Protein AF-A0A3D8VSB9-F1 (afdb_monomer_lite)

pLDDT: mean 89.09, std 10.59, range [43.41, 98.44]

Organism: NCBI:txid156205

InterPro domains:
  IPR011990 Tetratricopeptide-like helical domain superfamily [SSF48452] (19-334)

Structure (mmCIF, N/CA/C/O backbone):
data_AF-A0A3D8VSB9-F1
#
_entry.id   AF-A0A3D8VSB9-F1
#
loop_
_atom_site.group_PDB
_atom_site.id
_atom_site.type_symbol
_atom_site.label_atom_id
_atom_site.label_alt_id
_atom_site.label_comp_id
_atom_site.label_asym_id
_atom_site.label_entity_id
_atom_site.label_seq_id
_atom_site.pdbx_PDB_ins_code
_atom_site.Cartn_x
_atom_site.Cartn_y
_atom_site.Cartn_z
_atom_site.occupancy
_atom_site.B_iso_or_equiv
_atom_site.auth_seq_id
_atom_site.auth_comp_id
_atom_site.auth_asym_id
_atom_site.auth_atom_id
_atom_site.pdbx_PDB_model_num
ATOM 1 N N . MET A 1 1 ? -19.815 3.992 -17.097 1.00 68.62 1 MET A N 1
ATOM 2 C CA . MET A 1 1 ? -20.227 5.356 -17.490 1.00 68.62 1 MET A CA 1
ATOM 3 C C . MET A 1 1 ? -20.608 5.379 -18.958 1.00 68.62 1 MET A C 1
ATOM 5 O O . MET A 1 1 ? -20.092 4.563 -19.710 1.00 68.62 1 MET A O 1
ATOM 9 N N . ASN A 1 2 ? -21.504 6.280 -19.360 1.00 83.31 2 ASN A N 1
ATOM 10 C CA . ASN A 1 2 ? -21.798 6.534 -20.774 1.00 83.31 2 ASN A CA 1
ATOM 11 C C . ASN A 1 2 ? -20.823 7.572 -21.374 1.00 83.31 2 ASN A C 1
ATOM 13 O O . ASN A 1 2 ? -20.052 8.208 -20.654 1.00 83.31 2 ASN A O 1
ATOM 17 N N . GLU A 1 3 ? -20.853 7.747 -22.695 1.00 86.19 3 GLU A N 1
ATOM 18 C CA . GLU A 1 3 ? -19.942 8.640 -23.431 1.00 86.19 3 GLU A CA 1
ATOM 19 C C . GLU A 1 3 ? -20.003 10.100 -22.939 1.00 86.19 3 GLU A C 1
ATOM 21 O O . GLU A 1 3 ? -18.973 10.759 -22.777 1.00 86.19 3 GLU A O 1
ATOM 26 N N . ALA A 1 4 ? -21.199 10.591 -22.600 1.00 84.31 4 ALA A N 1
ATOM 27 C CA . ALA A 1 4 ? -21.385 11.946 -22.084 1.00 84.31 4 ALA A CA 1
ATOM 28 C C . ALA A 1 4 ? -20.775 12.121 -20.681 1.00 84.31 4 ALA A C 1
ATOM 30 O O . ALA A 1 4 ? -20.171 13.155 -20.397 1.00 84.31 4 ALA A O 1
ATOM 31 N N . GLN A 1 5 ? -20.869 11.100 -19.824 1.00 89.88 5 GLN A N 1
ATOM 32 C CA . GLN A 1 5 ? -20.237 11.078 -18.503 1.00 89.88 5 GLN A CA 1
ATOM 33 C C . GLN A 1 5 ? -18.706 11.057 -18.603 1.00 89.88 5 GLN A C 1
ATOM 35 O O . GLN A 1 5 ? -18.039 11.744 -17.830 1.00 89.88 5 GLN A O 1
ATOM 40 N N . GLN A 1 6 ? -18.142 10.320 -19.565 1.00 89.06 6 GLN A N 1
ATOM 41 C CA . GLN A 1 6 ? -16.694 10.305 -19.804 1.00 89.06 6 GLN A CA 1
ATOM 42 C C . GLN A 1 6 ? -16.197 11.659 -20.323 1.00 89.06 6 GLN A C 1
ATOM 44 O O . GLN A 1 6 ? -15.172 12.165 -19.871 1.00 89.06 6 GLN A O 1
ATOM 49 N N . THR A 1 7 ? -16.974 12.290 -21.206 1.00 92.88 7 THR A N 1
ATOM 50 C CA . THR A 1 7 ? -16.674 13.623 -21.749 1.00 92.88 7 THR A CA 1
ATOM 51 C C . THR A 1 7 ? -16.550 14.684 -20.650 1.00 92.88 7 THR A C 1
ATOM 53 O O . THR A 1 7 ? -15.716 15.580 -20.760 1.00 92.88 7 THR A O 1
ATOM 56 N N . VAL A 1 8 ? -17.333 14.584 -19.566 1.00 95.19 8 VAL A N 1
ATOM 57 C CA . VAL A 1 8 ? -17.202 15.485 -18.405 1.00 95.19 8 VAL A CA 1
ATOM 58 C C . VAL A 1 8 ? -15.822 15.368 -17.763 1.00 95.19 8 VAL A C 1
ATOM 60 O O . VAL A 1 8 ? -15.164 16.392 -17.579 1.00 95.19 8 VAL A O 1
ATOM 63 N N . LEU A 1 9 ? -15.371 14.146 -17.459 1.00 90.88 9 LEU A N 1
ATOM 64 C CA . LEU A 1 9 ? -14.051 13.921 -16.861 1.00 90.88 9 LEU A CA 1
ATOM 65 C C . LEU A 1 9 ? -12.933 14.384 -17.784 1.00 90.88 9 LEU A C 1
ATOM 67 O O . LEU A 1 9 ? -12.016 15.052 -17.324 1.00 90.88 9 LEU A O 1
ATOM 71 N N . THR A 1 10 ? -13.025 14.088 -19.080 1.00 89.38 10 THR A N 1
ATOM 72 C CA . THR A 1 10 ? -12.016 14.524 -20.051 1.00 89.38 10 THR A CA 1
ATOM 73 C C . THR A 1 10 ? -11.923 16.048 -20.116 1.00 89.38 10 THR A C 1
ATOM 75 O O . THR A 1 10 ? -10.824 16.594 -20.095 1.00 89.38 10 THR A O 1
ATOM 78 N N . LEU A 1 11 ? -13.056 16.759 -20.145 1.00 91.88 11 LEU A N 1
ATOM 79 C CA . LEU A 1 11 ? -13.062 18.226 -20.137 1.00 91.88 11 LEU A CA 1
ATOM 80 C C . LEU A 1 11 ? -12.518 18.806 -18.830 1.00 91.88 11 LEU A C 1
ATOM 82 O O . LEU A 1 11 ? -11.830 19.825 -18.864 1.00 91.88 11 LEU A O 1
ATOM 86 N N . PHE A 1 12 ? -12.839 18.178 -17.699 1.00 91.56 12 PHE A N 1
ATOM 87 C CA . PHE A 1 12 ? -12.308 18.554 -16.394 1.00 91.56 12 PHE A CA 1
ATOM 88 C C . PHE A 1 12 ? -10.783 18.364 -16.349 1.00 91.56 12 PHE A C 1
ATOM 90 O O . PHE A 1 12 ? -10.069 19.324 -16.083 1.00 91.56 12 PHE A O 1
ATOM 97 N N . GLN A 1 13 ? -10.281 17.187 -16.732 1.00 85.50 13 GLN A N 1
ATOM 98 C CA . GLN A 1 13 ? -8.851 16.849 -16.804 1.00 85.50 13 GLN A CA 1
ATOM 99 C C . GLN A 1 13 ? -8.053 17.769 -17.734 1.00 85.50 13 GLN A C 1
ATOM 101 O O . GLN A 1 13 ? -6.919 18.114 -17.440 1.00 85.50 13 GLN A O 1
ATOM 106 N N . GLN A 1 14 ? -8.624 18.171 -18.871 1.00 83.25 14 GLN A N 1
ATOM 107 C CA . GLN A 1 14 ? -7.924 19.030 -19.832 1.00 83.25 14 GLN A CA 1
ATOM 108 C C . GLN A 1 14 ? -7.792 20.481 -19.371 1.00 83.25 14 GLN A C 1
ATOM 110 O O . GLN A 1 14 ? -6.918 21.201 -19.853 1.00 83.25 14 GLN A O 1
ATOM 115 N N . LYS A 1 15 ? -8.721 20.951 -18.534 1.00 82.44 15 LYS A N 1
ATOM 116 C CA . LYS A 1 15 ? -8.828 22.368 -18.183 1.00 82.44 15 LYS A CA 1
ATOM 117 C C . LYS A 1 15 ? -8.379 22.654 -16.766 1.00 82.44 15 LYS A C 1
ATOM 119 O O . LYS A 1 15 ? -7.887 23.759 -16.526 1.00 82.44 15 LYS A O 1
ATOM 124 N N . GLN A 1 16 ? -8.590 21.734 -15.832 1.00 79.88 16 GLN A N 1
ATOM 125 C CA . GLN A 1 16 ? -8.179 21.941 -14.458 1.00 79.88 16 GLN A CA 1
ATOM 126 C C . GLN A 1 16 ? -6.693 21.641 -14.265 1.00 79.88 16 GLN A C 1
ATOM 128 O O . GLN A 1 16 ? -6.216 20.662 -14.809 1.00 79.88 16 GLN A O 1
ATOM 133 N N . LEU A 1 17 ? -6.000 22.512 -13.519 1.00 71.31 17 LEU A N 1
ATOM 134 C CA . LEU A 1 17 ? -4.575 22.378 -13.171 1.00 71.31 17 LEU A CA 1
ATOM 135 C C . LEU A 1 17 ? -4.327 22.582 -11.663 1.00 71.31 17 LEU A C 1
ATOM 137 O O . LEU A 1 17 ? -3.399 22.033 -11.084 1.00 71.31 17 LEU A O 1
ATOM 141 N N . ASP A 1 18 ? -5.176 23.362 -10.980 1.00 70.19 18 ASP A N 1
ATOM 142 C CA . ASP A 1 18 ? -4.942 23.721 -9.571 1.00 70.19 18 ASP A CA 1
ATOM 143 C C . ASP A 1 18 ? -5.269 22.597 -8.567 1.00 70.19 18 ASP A C 1
ATOM 145 O O . ASP A 1 18 ? -5.028 22.760 -7.371 1.00 70.19 18 ASP A O 1
ATOM 149 N N . TYR A 1 19 ? -5.851 21.482 -9.023 1.00 76.44 19 TYR A N 1
ATOM 150 C CA . TYR A 1 19 ? -6.202 20.326 -8.182 1.00 76.44 19 TYR A CA 1
ATOM 151 C C . TYR A 1 19 ? -5.704 19.009 -8.784 1.00 76.44 19 TYR A C 1
ATOM 153 O O . TYR A 1 19 ? -6.333 17.973 -8.580 1.00 76.44 19 TYR A O 1
ATOM 161 N N . ASP A 1 20 ? -4.583 19.029 -9.511 1.00 73.50 20 ASP A N 1
ATOM 162 C CA . ASP A 1 20 ? -4.041 17.827 -10.165 1.00 73.50 20 ASP A CA 1
ATOM 163 C C . ASP A 1 20 ? -3.704 16.706 -9.164 1.00 73.50 20 ASP A C 1
ATOM 165 O O . ASP A 1 20 ? -3.845 15.516 -9.452 1.00 73.50 20 ASP A O 1
ATOM 169 N N . ASN A 1 21 ? -3.346 17.088 -7.938 1.00 66.31 21 ASN A N 1
ATOM 170 C CA . ASN A 1 21 ? -3.098 16.174 -6.820 1.00 66.31 21 ASN A CA 1
ATOM 171 C C . ASN A 1 21 ? -4.367 15.523 -6.254 1.00 66.31 21 ASN A C 1
ATOM 173 O O . ASN A 1 21 ? -4.253 14.627 -5.430 1.00 66.31 21 ASN A O 1
ATOM 177 N N . HIS A 1 22 ? -5.551 15.976 -6.675 1.00 77.94 22 HIS A N 1
ATOM 178 C CA . HIS A 1 22 ? -6.844 15.467 -6.216 1.00 77.94 22 HIS A CA 1
ATOM 179 C C . HIS A 1 22 ? -7.685 14.882 -7.358 1.00 77.94 22 HIS A C 1
ATOM 181 O O . HIS A 1 22 ? -8.909 14.765 -7.263 1.00 77.94 22 HIS A O 1
ATOM 187 N N . MET A 1 23 ? -7.063 14.583 -8.503 1.00 79.69 23 MET A N 1
ATOM 188 C CA . MET A 1 23 ? -7.795 14.171 -9.704 1.00 79.69 23 MET A CA 1
ATOM 189 C C . MET A 1 23 ? -8.521 12.847 -9.535 1.00 79.69 23 MET A C 1
ATOM 191 O O . MET A 1 23 ? -9.531 12.616 -10.202 1.00 79.69 23 MET A O 1
ATOM 195 N N . GLU A 1 24 ? -8.045 11.988 -8.647 1.00 75.88 24 GLU A N 1
ATOM 196 C CA . GLU A 1 24 ? -8.644 10.680 -8.429 1.00 75.88 24 GLU A CA 1
ATOM 197 C C . GLU A 1 24 ? -9.834 10.743 -7.503 1.00 75.88 24 GLU A C 1
ATOM 199 O O . GLU A 1 24 ? -10.874 10.175 -7.805 1.00 75.88 24 GLU A O 1
ATOM 204 N N . GLU A 1 25 ? -9.732 11.529 -6.447 1.00 85.19 25 GLU A N 1
ATOM 205 C CA . GLU A 1 25 ? -10.812 11.846 -5.535 1.00 85.19 25 GLU A CA 1
ATOM 206 C C . GLU A 1 25 ? -11.914 12.588 -6.291 1.00 85.19 25 GLU A C 1
ATOM 208 O O . GLU A 1 25 ? -13.094 12.272 -6.152 1.00 85.19 25 GLU A O 1
ATOM 213 N N . MET A 1 26 ? -11.545 13.515 -7.179 1.00 89.06 26 MET A N 1
ATOM 214 C CA . MET A 1 26 ? -12.493 14.187 -8.068 1.00 89.06 26 MET A CA 1
ATOM 215 C C . MET A 1 26 ? -13.135 13.231 -9.078 1.00 89.06 26 MET A C 1
ATOM 217 O O . MET A 1 26 ? -14.334 13.341 -9.351 1.00 89.06 26 MET A O 1
ATOM 221 N N . THR A 1 27 ? -12.369 12.274 -9.605 1.00 88.31 27 THR A N 1
ATOM 222 C CA . THR A 1 27 ? -12.890 11.224 -10.490 1.00 88.31 27 THR A CA 1
ATOM 223 C C . THR A 1 27 ? -13.833 10.289 -9.734 1.00 88.31 27 THR A C 1
ATOM 225 O O . THR A 1 27 ? -14.904 9.963 -10.243 1.00 88.31 27 THR A O 1
ATOM 228 N N . HIS A 1 28 ? -13.502 9.914 -8.499 1.00 88.81 28 HIS A N 1
ATOM 229 C CA . HIS A 1 28 ? -14.345 9.089 -7.645 1.00 88.81 28 HIS A CA 1
ATOM 230 C C . HIS A 1 28 ? -15.654 9.803 -7.299 1.00 88.81 28 HIS A C 1
ATOM 232 O O . HIS A 1 28 ? -16.722 9.238 -7.525 1.00 88.81 28 HIS A O 1
ATOM 238 N N . LEU A 1 29 ? -15.593 11.065 -6.859 1.00 92.56 29 LEU A N 1
ATOM 239 C CA . LEU A 1 29 ? -16.777 11.888 -6.588 1.00 92.56 29 LEU A CA 1
ATOM 240 C C . LEU A 1 29 ? -17.706 11.969 -7.808 1.00 92.56 29 LEU A C 1
ATOM 242 O O . LEU A 1 29 ? -18.928 11.881 -7.676 1.00 92.56 29 LEU A O 1
ATOM 246 N N . TRP A 1 30 ? -17.141 12.119 -9.007 1.00 95.62 30 TRP A N 1
ATOM 247 C CA . TRP A 1 30 ? -17.917 12.133 -10.243 1.00 95.62 30 TRP A CA 1
ATOM 248 C C . TRP A 1 30 ? -18.536 10.772 -10.582 1.00 95.62 30 TRP A C 1
ATOM 250 O O . TRP A 1 30 ? -19.707 10.700 -10.969 1.00 95.62 30 TRP A O 1
ATOM 260 N N . ASN A 1 31 ? -17.767 9.694 -10.440 1.00 91.06 31 ASN A N 1
ATOM 261 C CA . ASN A 1 31 ? -18.220 8.341 -10.745 1.00 91.06 31 ASN A CA 1
ATOM 262 C C . ASN A 1 31 ? -19.356 7.917 -9.814 1.00 91.06 31 ASN A C 1
ATOM 264 O O . ASN A 1 31 ? -20.376 7.417 -10.289 1.00 91.06 31 ASN A O 1
ATOM 268 N N . ASP A 1 32 ? -19.211 8.175 -8.517 1.00 92.50 32 ASP A N 1
ATOM 269 C CA . ASP A 1 32 ? -20.228 7.885 -7.511 1.00 92.50 32 ASP A CA 1
ATOM 270 C C . ASP A 1 32 ? -21.501 8.720 -7.748 1.00 92.50 32 ASP A C 1
ATOM 272 O O . ASP A 1 32 ? -22.604 8.171 -7.785 1.00 92.50 32 ASP A O 1
ATOM 276 N N . TYR A 1 33 ? -21.372 10.012 -8.084 1.00 95.88 33 TYR A N 1
ATOM 277 C CA . TYR A 1 33 ? -22.513 10.819 -8.534 1.00 95.88 33 TYR A CA 1
ATOM 278 C C . TYR A 1 33 ? -23.238 10.188 -9.736 1.00 95.88 33 TYR A C 1
ATOM 280 O O . TYR A 1 33 ? -24.471 10.073 -9.740 1.00 95.88 33 TYR A O 1
ATOM 288 N N . CYS A 1 34 ? -22.487 9.757 -10.756 1.00 94.06 34 CYS A N 1
ATOM 289 C CA . CYS A 1 34 ? -23.047 9.138 -11.956 1.00 94.06 34 CYS A CA 1
ATOM 290 C C . CYS A 1 34 ? -23.763 7.820 -11.650 1.00 94.06 34 CYS A C 1
ATOM 292 O O . CYS A 1 34 ? -24.814 7.557 -12.234 1.00 94.06 34 CYS A O 1
ATOM 294 N N . GLN A 1 35 ? -23.219 7.009 -10.743 1.00 91.19 35 GLN A N 1
ATOM 295 C CA . GLN A 1 35 ? -23.837 5.757 -10.310 1.00 91.19 35 GLN A CA 1
ATOM 296 C C . GLN A 1 35 ? -25.133 6.013 -9.535 1.00 91.19 35 GLN A C 1
ATOM 298 O O . GLN A 1 35 ? -26.156 5.399 -9.836 1.00 91.19 35 GLN A O 1
ATOM 303 N N . ARG A 1 36 ? -25.121 6.966 -8.593 1.00 92.88 36 ARG A N 1
ATOM 304 C CA . ARG A 1 36 ? -26.280 7.292 -7.747 1.00 92.88 36 ARG A CA 1
ATOM 305 C C . ARG A 1 36 ? -27.441 7.904 -8.526 1.00 92.88 36 ARG A C 1
ATOM 307 O O . ARG A 1 36 ? -28.595 7.682 -8.171 1.00 92.88 36 ARG A O 1
ATOM 314 N N . THR A 1 37 ? -27.154 8.689 -9.566 1.00 92.06 37 THR A N 1
ATOM 315 C CA . THR A 1 37 ? -28.183 9.516 -10.228 1.00 92.06 37 THR A CA 1
ATOM 316 C C . THR A 1 37 ? -28.456 9.161 -11.683 1.00 92.06 37 THR A C 1
ATOM 318 O O . THR A 1 37 ? -29.495 9.563 -12.199 1.00 92.06 37 THR A O 1
ATOM 321 N N . SER A 1 38 ? -27.571 8.406 -12.346 1.00 89.75 38 SER A N 1
ATOM 322 C CA . SER A 1 38 ? -27.658 8.105 -13.785 1.00 89.75 38 SER A CA 1
ATOM 323 C C . SER A 1 38 ? -28.036 9.339 -14.631 1.00 89.75 38 SER A C 1
ATOM 325 O O . SER A 1 38 ? -29.054 9.328 -15.327 1.00 89.75 38 SER A O 1
ATOM 327 N N . PRO A 1 39 ? -27.257 10.435 -14.552 1.00 89.50 39 PRO A N 1
ATOM 328 C CA . PRO A 1 39 ? -27.667 11.736 -15.070 1.00 89.50 39 PRO A CA 1
ATOM 329 C C . PRO A 1 39 ? -27.739 11.749 -16.606 1.00 89.50 39 PRO A C 1
ATOM 331 O O . PRO A 1 39 ? -26.844 11.241 -17.287 1.00 89.50 39 PRO A O 1
ATOM 334 N N . ASP A 1 40 ? -28.774 12.396 -17.152 1.00 89.00 40 ASP A N 1
ATOM 335 C CA . ASP A 1 40 ? -28.882 12.714 -18.584 1.00 89.00 40 ASP A CA 1
ATOM 336 C C . ASP A 1 40 ? -28.076 13.987 -18.900 1.00 89.00 40 ASP A C 1
ATOM 338 O O . ASP A 1 40 ? -28.533 15.119 -18.699 1.00 89.00 40 ASP A O 1
ATOM 342 N N . ILE A 1 41 ? -26.830 13.803 -19.340 1.00 91.62 41 ILE A N 1
ATOM 343 C CA . ILE A 1 41 ? -25.865 14.890 -19.537 1.00 91.62 41 ILE A CA 1
ATOM 344 C C . ILE A 1 41 ? -25.941 15.407 -20.973 1.00 91.62 41 ILE A C 1
ATOM 346 O O . ILE A 1 41 ? -25.356 14.838 -21.891 1.00 91.62 41 ILE A O 1
ATOM 350 N N . LYS A 1 42 ? -26.602 16.553 -21.151 1.00 90.00 42 LYS A N 1
ATOM 351 C CA . LYS A 1 42 ? -26.679 17.255 -22.447 1.00 90.00 42 LYS A CA 1
ATOM 352 C C . LYS A 1 42 ? -25.540 18.246 -22.672 1.00 90.00 42 LYS A C 1
ATOM 354 O O . LYS A 1 42 ? -25.164 18.510 -23.806 1.00 90.00 42 LYS A O 1
ATOM 359 N N . GLU A 1 43 ? -24.994 18.800 -21.591 1.00 91.81 43 GLU A N 1
ATOM 360 C CA . GLU A 1 43 ? -23.932 19.809 -21.637 1.00 91.81 43 GLU A CA 1
ATOM 361 C C . GLU A 1 43 ? -22.788 19.436 -20.679 1.00 91.81 43 GLU A C 1
ATOM 363 O O . GLU A 1 43 ? -22.750 19.921 -19.543 1.00 91.81 43 GLU A O 1
ATOM 368 N N . PRO A 1 44 ? -21.834 18.593 -21.120 1.00 95.62 44 PRO A N 1
ATOM 369 C CA . PRO A 1 44 ? -20.740 18.108 -20.275 1.00 95.62 44 PRO A CA 1
ATOM 370 C C . PRO A 1 44 ? -19.907 1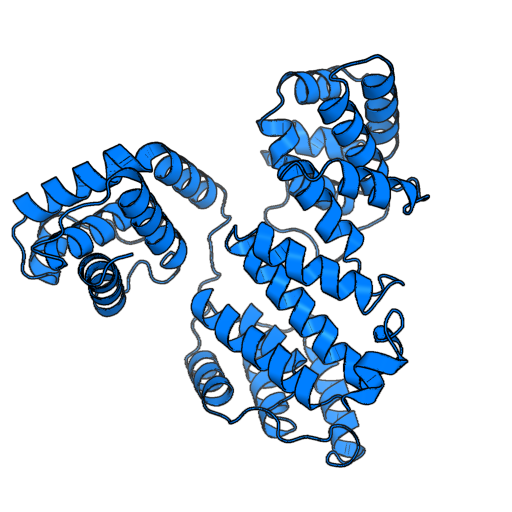9.220 -19.618 1.00 95.62 44 PRO A C 1
ATOM 372 O O . PRO A 1 44 ? -19.523 19.114 -18.454 1.00 95.62 44 PRO A O 1
ATOM 375 N N . ALA A 1 45 ? -19.698 20.339 -20.319 1.00 96.19 45 ALA A N 1
ATOM 376 C CA . ALA A 1 45 ? -18.941 21.481 -19.805 1.00 96.19 45 ALA A CA 1
ATOM 377 C C . ALA A 1 45 ? -19.538 22.086 -18.519 1.00 96.19 45 ALA A C 1
ATOM 379 O O . ALA A 1 45 ? -18.799 22.614 -17.691 1.00 96.19 45 ALA A O 1
ATOM 380 N N . CYS A 1 46 ? -20.858 21.990 -18.317 1.00 96.88 46 CYS A N 1
ATOM 381 C CA . CYS A 1 46 ? -21.510 22.504 -17.110 1.00 96.88 46 CYS A CA 1
ATOM 382 C C . CYS A 1 46 ? -21.145 21.678 -15.877 1.00 96.88 46 CYS A C 1
ATOM 384 O O . CYS A 1 46 ? -20.856 22.240 -14.821 1.00 96.88 46 CYS A O 1
ATOM 386 N N . PHE A 1 47 ? -21.132 20.352 -16.029 1.00 97.12 47 PHE A N 1
ATOM 387 C CA . PHE A 1 47 ? -20.738 19.441 -14.962 1.00 97.12 47 PHE A CA 1
ATOM 388 C C . PHE A 1 47 ? -19.236 19.488 -14.708 1.00 97.12 47 PHE A C 1
ATOM 390 O O . PHE A 1 47 ? -18.852 19.523 -13.548 1.00 97.12 47 PHE A O 1
ATOM 397 N N . ALA A 1 48 ? -18.399 19.616 -15.742 1.00 97.06 48 ALA A N 1
ATOM 398 C CA . ALA A 1 48 ? -16.953 19.781 -15.567 1.00 97.06 48 ALA A CA 1
ATOM 399 C C . ALA A 1 48 ? -16.617 21.065 -14.779 1.00 97.06 48 ALA A C 1
ATOM 401 O O . ALA A 1 48 ? -15.839 21.034 -13.828 1.00 97.06 48 ALA A O 1
ATOM 402 N N . ALA A 1 49 ? -17.289 22.179 -15.093 1.00 97.19 49 ALA A N 1
ATOM 403 C CA . ALA A 1 49 ? -17.158 23.427 -14.341 1.00 97.19 49 ALA A CA 1
ATOM 404 C C . ALA A 1 49 ? -17.664 23.314 -12.893 1.00 97.19 49 ALA A C 1
ATOM 406 O O . ALA A 1 49 ? -17.064 23.874 -11.975 1.00 97.19 49 ALA A O 1
ATOM 407 N N . GLY A 1 50 ? -18.785 22.613 -12.686 1.00 97.25 50 GLY A N 1
ATOM 408 C CA . GLY A 1 50 ? -19.332 22.338 -11.356 1.00 97.25 50 GLY A CA 1
ATOM 409 C C . GLY A 1 50 ? -18.409 21.452 -10.517 1.00 97.25 50 GLY A C 1
ATOM 410 O O . GLY A 1 50 ? -18.259 21.701 -9.323 1.00 97.25 50 GLY A O 1
ATOM 411 N N . LEU A 1 51 ? -17.757 20.479 -11.155 1.00 96.31 51 LEU A N 1
ATOM 412 C CA . LEU A 1 51 ? -16.791 19.564 -10.557 1.00 96.31 51 LEU A CA 1
ATOM 413 C C . LEU A 1 51 ? -15.523 20.317 -10.123 1.00 96.31 51 LEU A C 1
ATOM 415 O O . LEU A 1 51 ? -15.118 20.207 -8.972 1.00 96.31 51 LEU A O 1
ATOM 419 N N . GLU A 1 52 ? -14.965 21.195 -10.962 1.00 95.00 52 GLU A N 1
ATOM 420 C CA . GLU A 1 52 ? -13.834 22.049 -10.558 1.00 95.00 52 GLU A CA 1
ATOM 421 C C . GLU A 1 52 ? -14.198 23.012 -9.418 1.00 95.00 52 GLU A C 1
ATOM 423 O O . GLU A 1 52 ? -13.425 23.219 -8.479 1.00 95.00 52 GLU A O 1
ATOM 428 N N . TYR A 1 53 ? -15.409 23.574 -9.447 1.00 95.44 53 TYR A N 1
ATOM 429 C CA . TYR A 1 53 ? -15.875 24.403 -8.342 1.00 95.44 53 TYR A CA 1
ATOM 430 C C . TYR A 1 53 ? -16.035 23.591 -7.050 1.00 95.44 53 TYR A C 1
ATOM 432 O O . TYR A 1 53 ? -15.667 24.088 -5.982 1.00 95.44 53 TYR A O 1
ATOM 440 N N . LEU A 1 54 ? -16.529 22.352 -7.134 1.00 93.94 54 LEU A N 1
ATOM 441 C CA . LEU A 1 54 ? -16.611 21.431 -6.003 1.00 93.94 54 LEU A CA 1
ATOM 442 C C . LEU A 1 54 ? -15.225 21.133 -5.427 1.00 93.94 54 LEU A C 1
ATOM 444 O O . LEU A 1 54 ? -15.040 21.273 -4.219 1.00 93.94 54 LEU A O 1
ATOM 448 N N . ALA A 1 55 ? -14.242 20.840 -6.280 1.00 89.88 55 ALA A N 1
ATOM 449 C CA . ALA A 1 55 ? -12.859 20.613 -5.870 1.00 89.88 55 ALA A CA 1
ATOM 450 C C . ALA A 1 55 ? -12.327 21.767 -5.003 1.00 89.88 55 ALA A C 1
ATOM 452 O O . ALA A 1 55 ? -11.781 21.547 -3.924 1.00 89.88 55 ALA A O 1
ATOM 453 N N . SER A 1 56 ? -12.619 23.014 -5.395 1.00 88.81 56 SER A N 1
ATOM 454 C CA . SER A 1 56 ? -12.216 24.210 -4.639 1.00 88.81 56 SER A CA 1
ATOM 455 C C . SER A 1 56 ? -12.800 24.320 -3.231 1.00 88.81 56 SER A C 1
ATOM 457 O O . SER A 1 56 ? -12.290 25.075 -2.390 1.00 88.81 56 SER A O 1
ATOM 459 N N . LYS A 1 57 ? -13.909 23.624 -2.968 1.00 86.75 57 LYS A N 1
ATOM 460 C CA . LYS A 1 57 ? -14.570 23.580 -1.660 1.00 86.75 57 LYS A CA 1
ATOM 461 C C . LYS A 1 57 ? -14.138 22.375 -0.840 1.00 86.75 57 LYS A C 1
ATOM 463 O O . LYS A 1 57 ? -14.080 22.511 0.377 1.00 86.75 57 LYS A O 1
ATOM 468 N N . THR A 1 58 ? -13.786 21.278 -1.498 1.00 82.19 58 THR A N 1
ATOM 469 C CA . THR A 1 58 ? -13.447 20.003 -0.859 1.00 82.19 58 THR A CA 1
ATOM 470 C C . THR A 1 58 ? -11.961 19.857 -0.539 1.00 82.19 58 THR A C 1
ATOM 472 O O . THR A 1 58 ? -11.628 19.246 0.468 1.00 82.19 58 THR A O 1
ATOM 475 N N . PHE A 1 59 ? -11.069 20.441 -1.340 1.00 79.94 59 PHE A N 1
ATOM 476 C CA . PHE A 1 59 ? -9.626 20.234 -1.205 1.00 79.94 59 PHE A CA 1
ATOM 477 C C . PHE A 1 59 ? -8.865 21.524 -0.872 1.00 79.94 59 PHE A C 1
ATOM 479 O O . PHE A 1 59 ? -9.396 22.647 -0.949 1.00 79.94 59 PHE A O 1
ATOM 486 N N . LEU A 1 60 ? -7.608 21.359 -0.454 1.00 71.00 60 LEU A N 1
ATOM 487 C CA . LEU A 1 60 ? -6.667 22.462 -0.279 1.00 71.00 60 LEU A CA 1
ATOM 488 C C . LEU A 1 60 ? -6.214 22.969 -1.653 1.00 71.00 60 LEU A C 1
ATOM 490 O O . LEU A 1 60 ? -5.988 22.198 -2.576 1.00 71.00 60 LEU A O 1
ATOM 494 N N . GLY A 1 61 ? -6.115 24.289 -1.794 1.00 69.62 61 GLY A N 1
ATOM 495 C CA . GLY A 1 61 ? -5.747 24.941 -3.049 1.00 69.62 61 GLY A CA 1
ATOM 496 C C . GLY A 1 61 ? -6.440 26.294 -3.234 1.00 69.62 61 GLY A C 1
ATOM 497 O O . GLY A 1 61 ? -7.097 26.792 -2.305 1.00 69.62 61 GLY A O 1
ATOM 498 N N . PRO A 1 62 ? -6.305 26.916 -4.419 1.00 70.81 62 PRO A N 1
ATOM 499 C CA . PRO A 1 62 ? -6.876 28.229 -4.706 1.00 70.81 62 PRO A CA 1
ATOM 500 C C . PRO A 1 62 ? -8.389 28.223 -4.495 1.00 70.81 62 PRO A C 1
ATOM 502 O O . PRO A 1 62 ? -9.069 27.295 -4.906 1.00 70.81 62 PRO A O 1
ATOM 505 N N . LYS A 1 63 ? -8.977 29.236 -3.857 1.00 82.06 63 LYS A N 1
ATOM 506 C CA . LYS A 1 63 ? -10.443 29.293 -3.733 1.00 82.06 63 LYS A CA 1
ATOM 507 C C . LYS A 1 63 ? -11.041 29.898 -4.998 1.00 82.06 63 LYS A C 1
ATOM 509 O O . LYS A 1 63 ? -10.922 31.095 -5.239 1.00 82.06 63 LYS A O 1
ATOM 514 N N . LEU A 1 64 ? -11.726 29.068 -5.780 1.00 85.19 64 LEU A N 1
ATOM 515 C CA . LEU A 1 64 ? -12.381 29.492 -7.013 1.00 85.19 64 LEU A CA 1
ATOM 516 C C . LEU A 1 64 ? -13.755 30.120 -6.745 1.00 85.19 64 LEU A C 1
ATOM 518 O O . LEU A 1 64 ? -14.446 29.821 -5.760 1.00 85.19 64 LEU A O 1
ATOM 522 N N . SER A 1 65 ? -14.159 31.004 -7.659 1.00 91.81 65 SER A N 1
ATOM 523 C CA . SER A 1 65 ? -15.516 31.546 -7.737 1.00 91.81 65 SER A CA 1
ATOM 524 C C . SER A 1 65 ? -16.298 30.843 -8.849 1.00 91.81 65 SER A C 1
ATOM 526 O O . SER A 1 65 ? -15.719 30.439 -9.855 1.00 91.81 65 SER A O 1
ATOM 528 N N . GLN A 1 66 ? -17.627 30.758 -8.721 1.00 93.19 66 GLN A N 1
ATOM 529 C CA . GLN A 1 66 ? -18.474 30.195 -9.787 1.00 93.19 66 GLN A CA 1
ATOM 530 C C . GLN A 1 66 ? -18.329 30.976 -11.102 1.00 93.19 66 GLN A C 1
ATOM 532 O O . GLN A 1 66 ? -18.468 30.398 -12.174 1.00 93.19 66 GLN A O 1
ATOM 537 N N . LYS A 1 67 ? -18.013 32.278 -11.020 1.00 92.31 67 LYS A N 1
ATOM 538 C CA . LYS A 1 67 ? -17.708 33.127 -12.176 1.00 92.31 67 LYS A CA 1
ATOM 539 C C . LYS A 1 67 ? -16.436 32.680 -12.899 1.00 92.31 67 LYS A C 1
ATOM 541 O O . LYS A 1 67 ? -16.472 32.539 -14.114 1.00 92.31 67 LYS A O 1
ATOM 546 N N . ALA A 1 68 ? -15.363 32.402 -12.160 1.00 89.69 68 ALA A N 1
ATOM 547 C CA . ALA A 1 68 ? -14.103 31.940 -12.742 1.00 89.69 68 ALA A CA 1
ATOM 548 C C . ALA A 1 68 ? -14.272 30.587 -13.453 1.00 89.69 68 ALA A C 1
ATOM 550 O O . ALA A 1 68 ? -13.853 30.434 -14.598 1.00 89.69 68 ALA A O 1
ATOM 551 N N . CYS A 1 69 ? -14.971 29.633 -12.828 1.00 91.94 69 CYS A N 1
ATOM 552 C CA . CYS A 1 69 ? -15.276 28.348 -13.465 1.00 91.94 69 CYS A CA 1
ATOM 553 C C . CYS A 1 69 ? -16.187 28.531 -14.695 1.00 91.94 69 CYS A C 1
ATOM 555 O O . CYS A 1 69 ? -15.961 27.926 -15.736 1.00 91.94 69 CYS A O 1
ATOM 557 N N . ALA A 1 70 ? -17.192 29.406 -14.624 1.00 95.88 70 ALA A N 1
ATOM 558 C CA . ALA A 1 70 ? -18.073 29.685 -15.757 1.00 95.88 70 ALA A CA 1
ATOM 559 C C . ALA A 1 70 ? -17.303 30.221 -16.979 1.00 95.88 70 ALA A C 1
ATOM 561 O O . ALA A 1 70 ? -17.475 29.713 -18.087 1.00 95.88 70 ALA A O 1
ATOM 562 N N . GLU A 1 71 ? -16.406 31.187 -16.766 1.00 94.88 71 GLU A N 1
ATOM 563 C CA . GLU A 1 71 ? -15.547 31.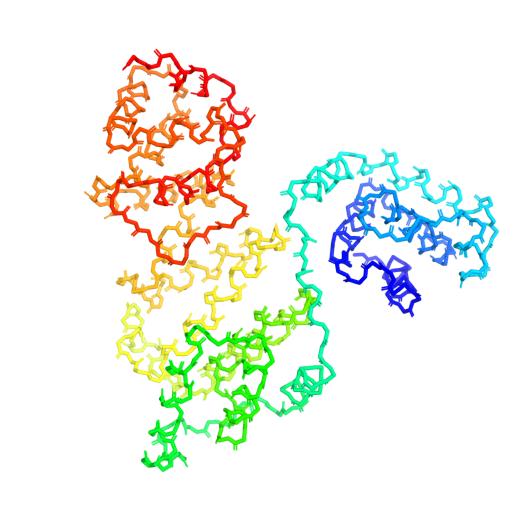751 -17.813 1.00 94.88 71 GLU A CA 1
ATOM 564 C C . GLU A 1 71 ? -14.596 30.692 -18.396 1.00 94.88 71 GLU A C 1
ATOM 566 O O . GLU A 1 71 ? -14.516 30.541 -19.615 1.00 94.88 71 GLU A O 1
ATOM 571 N N . LYS A 1 72 ? -13.951 29.889 -17.540 1.00 92.94 72 LYS A N 1
ATOM 572 C CA . LYS A 1 72 ? -12.993 28.843 -17.939 1.00 92.94 72 LYS A CA 1
ATOM 573 C C . LYS A 1 72 ? -13.608 27.751 -18.819 1.00 92.94 72 LYS A C 1
ATOM 575 O O . LYS A 1 72 ? -12.988 27.270 -19.775 1.00 92.94 72 LYS A O 1
ATOM 580 N N . TYR A 1 73 ? -14.844 27.359 -18.523 1.00 95.50 73 TYR A N 1
ATOM 581 C CA . TYR A 1 73 ? -15.548 26.301 -19.251 1.00 95.50 73 TYR A CA 1
ATOM 582 C C . TYR A 1 73 ? -16.487 26.824 -20.343 1.00 95.50 73 TYR A C 1
ATOM 584 O O . TYR A 1 73 ? -17.026 26.018 -21.095 1.00 95.50 73 TYR A O 1
ATOM 592 N N . GLY A 1 74 ? -16.644 28.145 -20.481 1.00 95.25 74 GLY A N 1
ATOM 593 C CA . GLY A 1 74 ? -17.524 28.748 -21.485 1.00 95.25 74 GLY A CA 1
ATOM 594 C C . GLY A 1 74 ? -19.010 28.500 -21.211 1.00 95.25 74 GLY A C 1
ATOM 595 O O . GLY A 1 74 ? -19.791 28.326 -22.143 1.00 95.25 74 GLY A O 1
ATOM 596 N N . VAL A 1 75 ? -19.405 28.453 -19.936 1.00 96.56 75 VAL A N 1
ATOM 597 C CA . VAL A 1 75 ? -20.783 28.186 -19.489 1.00 96.56 75 VAL A CA 1
ATOM 598 C C . VAL A 1 75 ? -21.318 29.345 -18.648 1.00 96.56 75 VAL A C 1
ATOM 600 O O . VAL A 1 75 ? -20.583 30.256 -18.280 1.00 96.56 75 VAL A O 1
ATOM 603 N N . SER A 1 76 ? -22.615 29.349 -18.326 1.00 97.50 76 SER A N 1
ATOM 604 C CA . SER A 1 76 ? -23.177 30.389 -17.455 1.00 97.50 76 SER A CA 1
ATOM 605 C C . SER A 1 76 ? -22.948 30.074 -15.973 1.00 97.50 76 SER A C 1
ATOM 607 O O . SER A 1 76 ? -22.992 28.918 -15.553 1.00 97.50 76 SER A O 1
ATOM 609 N N . ILE A 1 77 ? -22.791 31.117 -15.150 1.00 96.69 77 ILE A N 1
ATOM 610 C CA . ILE A 1 77 ? -22.633 31.002 -13.685 1.00 96.69 77 ILE A CA 1
ATOM 611 C C . ILE A 1 77 ? -23.783 30.201 -13.061 1.00 96.69 77 ILE A C 1
ATOM 613 O O . ILE A 1 77 ? -23.565 29.377 -12.174 1.00 96.69 77 ILE A O 1
ATOM 617 N N . HIS A 1 78 ? -25.010 30.401 -13.557 1.00 96.62 78 HIS A N 1
ATOM 618 C CA . HIS A 1 78 ? -26.173 29.638 -13.109 1.00 96.62 78 HIS A CA 1
ATOM 619 C C . HIS A 1 78 ? -25.981 28.132 -13.341 1.00 96.62 78 HIS A C 1
ATOM 621 O O . HIS A 1 78 ? -26.300 27.342 -12.452 1.00 96.62 78 HIS A O 1
ATOM 627 N N . LYS A 1 79 ? -25.460 27.714 -14.501 1.00 96.19 79 LYS A N 1
ATOM 628 C CA . LYS A 1 79 ? -25.254 26.289 -14.801 1.00 96.19 79 LYS A CA 1
ATOM 629 C C . LYS A 1 79 ? -24.170 25.670 -13.915 1.00 96.19 79 LYS A C 1
ATOM 631 O O . LYS A 1 79 ? -24.377 24.568 -13.420 1.00 96.19 79 LYS A O 1
ATOM 636 N N . VAL A 1 80 ? -23.094 26.405 -13.612 1.00 96.94 80 VAL A N 1
ATOM 637 C CA . VAL A 1 80 ? -22.080 25.978 -12.622 1.00 96.94 80 VAL A CA 1
ATOM 638 C C . VAL A 1 80 ? -22.714 25.786 -11.243 1.00 96.94 80 VAL A C 1
ATOM 640 O O . VAL A 1 80 ? -22.514 24.759 -10.607 1.00 96.94 80 VAL A O 1
ATOM 643 N N . SER A 1 81 ? -23.519 26.755 -10.791 1.00 96.00 81 SER A N 1
ATOM 644 C CA . SER A 1 81 ? -24.199 26.706 -9.487 1.00 96.00 81 SER A CA 1
ATOM 645 C C . SER A 1 81 ? -25.159 25.520 -9.369 1.00 96.00 81 SER A C 1
ATOM 647 O O . SER A 1 81 ? -25.242 24.892 -8.314 1.00 96.00 81 SER A O 1
ATOM 649 N N . GLN A 1 82 ? -25.884 25.217 -10.448 1.00 96.94 82 GLN A N 1
ATOM 650 C CA . GLN A 1 82 ? -26.819 24.098 -10.505 1.00 96.94 82 GLN A CA 1
ATOM 651 C C . GLN A 1 82 ? -26.089 22.751 -10.505 1.00 96.94 82 GLN A C 1
ATOM 653 O O . GLN A 1 82 ? -26.442 21.887 -9.707 1.00 96.94 82 GLN A O 1
ATOM 658 N N . ALA A 1 83 ? -25.059 22.592 -11.343 1.00 96.88 83 ALA A N 1
ATOM 659 C CA . ALA A 1 83 ? -24.256 21.372 -11.395 1.00 96.88 83 ALA A CA 1
ATOM 660 C C . ALA A 1 83 ? -23.532 21.115 -10.066 1.00 96.88 83 ALA A C 1
ATOM 662 O O . ALA A 1 83 ? -23.581 20.006 -9.547 1.00 96.88 83 ALA A O 1
ATOM 663 N N . TYR A 1 84 ? -22.935 22.154 -9.469 1.00 96.88 84 TYR A N 1
ATOM 664 C CA . TYR A 1 84 ? -22.306 22.061 -8.152 1.00 96.88 84 TYR A CA 1
ATOM 665 C C . TYR A 1 84 ? -23.283 21.569 -7.085 1.00 96.88 84 TYR A C 1
ATOM 667 O O . TYR A 1 84 ? -22.935 20.644 -6.370 1.00 96.88 84 TYR A O 1
ATOM 675 N N . ARG A 1 85 ? -24.495 22.140 -6.996 1.00 96.12 85 ARG A N 1
ATOM 676 C CA . ARG A 1 85 ? -25.496 21.697 -6.008 1.00 96.12 85 ARG A CA 1
ATOM 677 C C . ARG A 1 85 ? -25.883 20.237 -6.206 1.00 96.12 85 ARG A C 1
ATOM 679 O O . ARG A 1 85 ? -25.913 19.479 -5.250 1.00 96.12 85 ARG A O 1
ATOM 686 N N . GLN A 1 86 ? -26.131 19.831 -7.450 1.00 95.75 86 GLN A N 1
ATOM 687 C CA . GLN A 1 86 ? -26.464 18.439 -7.756 1.00 95.75 86 GLN A CA 1
ATOM 688 C C . GLN A 1 86 ? -25.350 17.480 -7.331 1.00 95.75 86 GLN A C 1
ATOM 690 O O . GLN A 1 86 ? -25.641 16.448 -6.732 1.00 95.75 86 GLN A O 1
ATOM 695 N N . LEU A 1 87 ? -24.093 17.833 -7.605 1.00 96.50 87 LEU A N 1
ATOM 696 C CA . LEU A 1 87 ? -22.937 17.062 -7.164 1.00 96.50 87 LEU A CA 1
ATOM 697 C C . LEU A 1 87 ? -22.844 17.059 -5.635 1.00 96.50 87 LEU A C 1
ATOM 699 O O . LEU A 1 87 ? -22.927 15.999 -5.021 1.00 96.50 87 LEU A O 1
ATOM 703 N N . SER A 1 88 ? -22.742 18.237 -5.015 1.00 93.50 88 SER A N 1
ATOM 704 C CA . SER A 1 88 ? -22.496 18.382 -3.580 1.00 93.50 88 SER A CA 1
ATOM 705 C C . SER A 1 88 ? -23.558 17.716 -2.725 1.00 93.50 88 SER A C 1
ATOM 707 O O . SER A 1 88 ? -23.215 17.084 -1.736 1.00 93.50 88 SER A O 1
ATOM 709 N N . ASP A 1 89 ? -24.828 17.827 -3.110 1.00 94.31 89 ASP A N 1
ATOM 710 C CA . ASP A 1 89 ? -25.937 17.276 -2.332 1.00 94.31 89 ASP A CA 1
ATOM 711 C C . ASP A 1 89 ? -25.987 15.744 -2.437 1.00 94.31 89 ASP A C 1
ATOM 713 O O . ASP A 1 89 ? -26.385 15.071 -1.488 1.00 94.31 89 ASP A O 1
ATOM 717 N N . THR A 1 90 ? -25.550 15.185 -3.570 1.00 94.44 90 THR A N 1
ATOM 718 C CA . THR A 1 90 ? -25.579 13.737 -3.825 1.00 94.44 90 THR A CA 1
ATOM 719 C C . THR A 1 90 ? -24.416 13.004 -3.160 1.00 94.44 90 THR A C 1
ATOM 721 O O . THR A 1 90 ? -24.614 11.902 -2.650 1.00 94.44 90 THR A O 1
ATOM 724 N N . VAL A 1 91 ? -23.216 13.596 -3.181 1.00 93.69 91 VAL A N 1
ATOM 725 C CA . VAL A 1 91 ? -21.975 12.963 -2.690 1.00 93.69 91 VAL A CA 1
ATOM 726 C C . VAL A 1 91 ? -21.420 13.644 -1.431 1.00 93.69 91 VAL A C 1
ATOM 728 O O . VAL A 1 91 ? -20.220 13.618 -1.160 1.00 93.69 91 VAL A O 1
ATOM 731 N N . ASN A 1 92 ? -22.291 14.291 -0.648 1.00 91.38 92 ASN A N 1
ATOM 732 C CA . ASN A 1 92 ? -21.924 15.052 0.554 1.00 91.38 92 ASN A CA 1
ATOM 733 C C . ASN A 1 92 ? -21.185 14.211 1.612 1.00 91.38 92 ASN A C 1
ATOM 735 O O . ASN A 1 92 ? -20.313 14.710 2.328 1.00 91.38 92 ASN A O 1
ATOM 739 N N . ASP A 1 93 ? -21.540 12.933 1.716 1.00 83.38 93 ASP A N 1
ATOM 740 C CA . ASP A 1 93 ? -20.879 11.943 2.562 1.00 83.38 93 ASP A CA 1
ATOM 741 C C . ASP A 1 93 ? -19.406 11.761 2.165 1.00 83.38 93 ASP A C 1
ATOM 743 O O . ASP A 1 93 ? -18.522 11.879 3.019 1.00 83.38 93 ASP A O 1
ATOM 747 N N . LEU A 1 94 ? -19.131 11.590 0.868 1.00 81.88 94 LEU A N 1
ATOM 748 C CA . LEU A 1 94 ? -17.772 11.469 0.336 1.00 81.88 94 LEU A CA 1
ATOM 749 C C . LEU A 1 94 ? -16.990 12.778 0.457 1.00 81.88 94 LEU A C 1
ATOM 751 O O . LEU A 1 94 ? -15.841 12.764 0.889 1.00 81.88 94 LEU A O 1
ATOM 755 N N . ILE A 1 95 ? -17.616 13.921 0.161 1.00 86.62 95 ILE A N 1
ATOM 756 C CA . ILE A 1 95 ? -17.005 15.251 0.340 1.00 86.62 95 ILE A CA 1
ATOM 757 C C . ILE A 1 95 ? -16.548 15.443 1.788 1.00 86.62 95 ILE A C 1
ATOM 759 O O . ILE A 1 95 ? -15.435 15.903 2.038 1.00 86.62 95 ILE A O 1
ATOM 763 N N . SER A 1 96 ? -17.387 15.056 2.752 1.00 80.06 96 SER A N 1
ATOM 764 C CA . SER A 1 96 ? -17.063 15.145 4.178 1.00 80.06 96 SER A CA 1
ATOM 765 C C . SER A 1 96 ? -15.908 14.219 4.571 1.00 80.06 96 SER A C 1
ATOM 767 O O . SER A 1 96 ? -15.104 14.582 5.430 1.00 80.06 96 SER A O 1
ATOM 769 N N . SER A 1 97 ? -15.817 13.040 3.948 1.00 74.88 97 SER A N 1
ATOM 770 C CA . SER A 1 97 ? -14.707 12.099 4.129 1.00 74.88 97 SER A CA 1
ATOM 771 C C . SER A 1 97 ? -13.392 12.670 3.586 1.00 74.88 97 SER A C 1
ATOM 773 O O . SER A 1 97 ? -12.405 12.764 4.315 1.00 74.88 97 SER A O 1
ATOM 775 N N . TYR A 1 98 ? -13.404 13.167 2.346 1.00 78.25 98 TYR A N 1
ATOM 776 C CA . TYR A 1 98 ? -12.229 13.748 1.696 1.00 78.25 98 TYR A CA 1
ATOM 777 C C . TYR A 1 98 ? -11.734 15.022 2.369 1.00 78.25 98 TYR A C 1
ATOM 779 O O . TYR A 1 98 ? -10.529 15.196 2.553 1.00 78.25 98 TYR A O 1
ATOM 787 N N . TRP A 1 99 ? -12.648 15.887 2.810 1.00 74.12 99 TRP A N 1
ATOM 788 C CA . TRP A 1 99 ? -12.290 17.069 3.587 1.00 74.12 99 TRP A CA 1
ATOM 789 C C . TRP A 1 99 ? -11.553 16.690 4.879 1.00 74.12 99 TRP A C 1
ATOM 791 O O . TRP A 1 99 ? -10.540 17.302 5.209 1.00 74.12 99 TRP A O 1
ATOM 801 N N . ARG A 1 100 ? -12.016 15.658 5.600 1.00 65.81 100 ARG A N 1
ATOM 802 C CA . ARG A 1 100 ? -11.342 15.179 6.820 1.00 65.81 100 ARG A CA 1
ATOM 803 C C . ARG A 1 100 ? -9.955 14.629 6.520 1.00 65.81 100 ARG A C 1
ATOM 805 O O . ARG A 1 100 ? -9.003 15.069 7.145 1.00 65.81 100 ARG A O 1
ATOM 812 N N . ALA A 1 101 ? -9.825 13.763 5.519 1.00 63.91 101 ALA A N 1
ATOM 813 C CA . ALA A 1 101 ? -8.528 13.219 5.123 1.00 63.91 101 ALA A CA 1
ATOM 814 C C . ALA A 1 101 ? -7.545 14.308 4.640 1.00 63.91 101 ALA A C 1
ATOM 816 O O . ALA A 1 101 ? -6.348 14.217 4.902 1.00 63.91 101 ALA A O 1
ATOM 817 N N . THR A 1 102 ? -8.052 15.387 4.035 1.00 61.19 102 THR A N 1
ATOM 818 C CA . THR A 1 102 ? -7.252 16.566 3.666 1.00 61.19 102 THR A CA 1
ATOM 819 C C . THR A 1 102 ? -6.773 17.344 4.898 1.00 61.19 102 THR A C 1
ATOM 821 O O . THR A 1 102 ? -5.611 17.735 4.971 1.00 61.19 102 THR A O 1
ATOM 824 N N . VAL A 1 103 ? -7.650 17.568 5.883 1.00 56.06 103 VAL A N 1
ATOM 825 C CA . VAL A 1 103 ? -7.309 18.255 7.145 1.00 56.06 103 VAL A CA 1
ATOM 826 C C . VAL A 1 103 ? -6.358 17.420 8.008 1.00 56.06 103 VAL A C 1
ATOM 828 O O . VAL A 1 103 ? -5.505 17.983 8.689 1.00 56.06 103 VAL A O 1
ATOM 831 N N . ASP A 1 104 ? -6.469 16.096 7.932 1.00 56.50 104 ASP A N 1
ATOM 832 C CA . ASP A 1 104 ? -5.625 15.136 8.646 1.00 56.50 104 ASP A CA 1
ATOM 833 C C . ASP A 1 104 ? -4.278 14.875 7.933 1.00 56.50 104 ASP A C 1
ATOM 835 O O . ASP A 1 104 ? -3.545 13.975 8.332 1.00 56.50 104 ASP A O 1
ATOM 839 N N . GLY A 1 105 ? -3.943 15.634 6.878 1.00 49.50 105 GLY A N 1
ATOM 840 C CA . GLY A 1 105 ? -2.628 15.602 6.219 1.00 49.50 105 GLY A CA 1
ATOM 841 C C . GLY A 1 105 ? -2.382 14.424 5.270 1.00 49.50 105 GLY A C 1
ATOM 842 O O . GLY A 1 105 ? -1.298 14.321 4.708 1.00 49.50 105 GLY A O 1
ATOM 843 N N . ARG A 1 106 ? -3.383 13.570 5.025 1.00 51.22 106 ARG A N 1
ATOM 844 C CA . ARG A 1 106 ? -3.237 12.335 4.227 1.00 51.22 106 ARG A CA 1
ATOM 845 C C . ARG A 1 106 ? -3.120 12.558 2.715 1.00 51.22 106 ARG A C 1
ATOM 847 O O . ARG A 1 106 ? -2.793 11.626 1.995 1.00 51.22 106 ARG A O 1
ATOM 854 N N . PHE A 1 107 ? -3.373 13.780 2.240 1.00 50.56 107 PHE A N 1
ATOM 855 C CA . PHE A 1 107 ? -3.306 14.161 0.821 1.00 50.56 107 PHE A CA 1
ATOM 856 C C . PHE A 1 107 ? -2.278 15.257 0.534 1.00 50.56 107 PHE A C 1
ATOM 858 O O . PHE A 1 107 ? -2.483 16.070 -0.366 1.00 50.56 107 PHE A O 1
ATOM 865 N N . ASN A 1 108 ? -1.207 15.352 1.320 1.00 43.41 108 ASN A N 1
ATOM 866 C CA . ASN A 1 108 ? -0.189 16.370 1.097 1.00 43.41 108 ASN A CA 1
ATOM 867 C C . ASN A 1 108 ? 0.982 15.768 0.299 1.00 43.41 108 ASN A C 1
ATOM 869 O O . ASN A 1 108 ? 1.907 15.240 0.914 1.00 43.41 108 ASN A O 1
ATOM 873 N N . PRO A 1 109 ? 0.994 15.813 -1.049 1.00 46.91 109 PRO A N 1
ATOM 874 C CA . PRO A 1 109 ? 2.226 15.548 -1.767 1.00 46.91 109 PRO A CA 1
ATOM 875 C C . PRO A 1 109 ? 3.202 16.662 -1.403 1.00 46.91 109 PRO A C 1
ATOM 877 O O . PRO A 1 109 ? 2.903 17.854 -1.531 1.00 46.91 109 PRO A O 1
ATOM 880 N N . SER A 1 110 ? 4.375 16.275 -0.917 1.00 46.81 110 SER A N 1
ATOM 881 C CA . SER A 1 110 ? 5.480 17.206 -0.785 1.00 46.81 110 SER A CA 1
ATOM 882 C C . SER A 1 110 ? 5.718 17.860 -2.154 1.00 46.81 110 SER A C 1
ATOM 884 O O . SER A 1 110 ? 5.841 17.208 -3.190 1.00 46.81 110 SER A O 1
ATOM 886 N N . LEU A 1 111 ? 5.675 19.193 -2.166 1.00 47.72 111 LEU A N 1
ATOM 887 C CA . LEU A 1 111 ? 5.815 20.056 -3.340 1.00 47.72 111 LEU A CA 1
ATOM 888 C C . LEU A 1 111 ? 7.258 20.042 -3.870 1.00 47.72 111 LEU A C 1
ATOM 890 O O . LEU A 1 111 ? 7.946 21.062 -3.862 1.00 47.72 111 LEU A O 1
ATOM 894 N N . SER A 1 112 ? 7.736 18.899 -4.346 1.00 56.44 112 SER A N 1
ATOM 895 C CA . SER A 1 112 ? 8.963 18.808 -5.132 1.00 56.44 112 SER A CA 1
ATOM 896 C C . SER A 1 112 ? 8.603 18.512 -6.585 1.00 56.44 112 SER A C 1
ATOM 898 O O . SER A 1 112 ? 8.552 17.371 -7.031 1.00 56.44 112 SER A O 1
ATOM 900 N N . HIS A 1 113 ? 8.301 19.575 -7.333 1.00 62.53 113 HIS A N 1
ATOM 901 C CA . HIS A 1 113 ? 8.177 19.509 -8.787 1.00 62.53 113 HIS A CA 1
ATOM 902 C C . HIS A 1 113 ? 9.578 19.533 -9.414 1.00 62.53 113 HIS A C 1
ATOM 904 O O . HIS A 1 113 ? 10.386 20.414 -9.111 1.00 62.53 113 HIS A O 1
ATOM 910 N N . SER A 1 114 ? 9.870 18.570 -10.286 1.00 80.12 114 SER A N 1
ATOM 911 C CA . SER A 1 114 ? 11.135 18.479 -11.012 1.00 80.12 114 SER A CA 1
ATOM 912 C C . SER A 1 114 ? 10.852 18.159 -12.468 1.00 80.12 114 SER A C 1
ATOM 914 O O . SER A 1 114 ? 10.442 17.050 -12.793 1.00 80.12 114 SER A O 1
ATOM 916 N N . LYS A 1 115 ? 11.175 19.102 -13.358 1.00 85.81 115 LYS A N 1
ATOM 917 C CA . LYS A 1 115 ? 11.121 18.867 -14.805 1.00 85.81 115 LYS A CA 1
ATOM 918 C C . LYS A 1 115 ? 11.912 17.616 -15.205 1.00 85.81 115 LYS A C 1
ATOM 920 O O . LYS A 1 115 ? 11.506 16.885 -16.094 1.00 85.81 115 LYS A O 1
ATOM 925 N N . LYS A 1 116 ? 13.030 17.352 -14.524 1.00 91.62 116 LYS A N 1
ATOM 926 C CA . LYS A 1 116 ? 13.865 16.182 -14.793 1.00 91.62 116 LYS A CA 1
ATOM 927 C C . LYS A 1 116 ? 13.176 14.867 -14.405 1.00 91.62 116 LYS A C 1
ATOM 929 O O . LYS A 1 116 ? 13.403 13.858 -15.067 1.00 91.62 116 LYS A O 1
ATOM 934 N N . LEU A 1 117 ? 12.329 14.878 -13.373 1.00 91.94 117 LEU A N 1
ATOM 935 C CA . LEU A 1 117 ? 11.471 13.742 -13.035 1.00 91.94 117 LEU A CA 1
ATOM 936 C C . LEU A 1 117 ? 10.362 13.568 -14.079 1.00 91.94 117 LEU A C 1
ATOM 938 O O . LEU A 1 117 ? 10.141 12.451 -14.534 1.00 91.94 117 LEU A O 1
ATOM 942 N N . ASP A 1 118 ? 9.715 14.655 -14.507 1.00 90.25 118 ASP A N 1
ATOM 943 C CA . ASP A 1 118 ? 8.684 14.592 -15.553 1.00 90.25 118 ASP A CA 1
ATOM 944 C C . ASP A 1 118 ? 9.255 14.043 -16.867 1.00 90.25 118 ASP A C 1
ATOM 946 O O . ASP A 1 118 ? 8.658 13.178 -17.512 1.00 90.25 118 ASP A O 1
ATOM 950 N N . ASP A 1 119 ? 10.450 14.506 -17.244 1.00 94.56 119 ASP A N 1
ATOM 951 C CA . ASP A 1 119 ? 11.181 14.002 -18.400 1.00 94.56 119 ASP A CA 1
ATOM 952 C C . ASP A 1 119 ? 11.465 12.499 -18.231 1.00 94.56 119 ASP A C 1
ATOM 954 O O . ASP A 1 119 ? 11.180 11.732 -19.150 1.00 94.56 119 ASP A O 1
ATOM 958 N N . LEU A 1 120 ? 11.932 12.044 -17.062 1.00 96.75 120 LEU A N 1
ATOM 959 C CA . LEU A 1 120 ? 12.183 10.620 -16.803 1.00 96.75 120 LEU A CA 1
ATOM 960 C C . LEU A 1 120 ? 10.913 9.772 -16.913 1.00 96.75 120 LEU A C 1
ATOM 962 O O . LEU A 1 120 ? 10.921 8.737 -17.576 1.00 96.75 120 LEU A O 1
ATOM 966 N N . ILE A 1 121 ? 9.814 10.222 -16.302 1.00 95.69 121 ILE A N 1
ATOM 967 C CA . ILE A 1 121 ? 8.508 9.556 -16.370 1.00 95.69 121 ILE A CA 1
ATOM 968 C C . ILE A 1 121 ? 8.081 9.394 -17.831 1.00 95.69 121 ILE A C 1
ATOM 970 O O . ILE A 1 121 ? 7.656 8.311 -18.238 1.00 95.69 121 ILE A O 1
ATOM 974 N N . ASN A 1 122 ? 8.237 10.443 -18.642 1.00 93.75 122 ASN A N 1
ATOM 975 C CA . ASN A 1 122 ? 7.919 10.386 -20.065 1.00 93.75 122 ASN A CA 1
ATOM 976 C C . ASN A 1 122 ? 8.794 9.371 -20.812 1.00 93.75 122 ASN A C 1
ATOM 978 O O . ASN A 1 122 ? 8.266 8.610 -21.622 1.00 93.75 122 ASN A O 1
ATOM 982 N N . HIS A 1 123 ? 10.100 9.314 -20.527 1.00 96.19 123 HIS A N 1
ATOM 983 C CA . HIS A 1 123 ? 11.000 8.332 -21.141 1.00 96.19 123 HIS A CA 1
ATOM 984 C C . HIS A 1 123 ? 10.606 6.905 -20.753 1.00 96.19 123 HIS A C 1
ATOM 986 O O . HIS A 1 123 ? 10.365 6.075 -21.629 1.00 96.19 123 HIS A O 1
ATOM 992 N N . ILE A 1 124 ? 10.448 6.640 -19.457 1.00 95.56 124 ILE A N 1
ATOM 993 C CA . ILE A 1 124 ? 10.061 5.334 -18.920 1.00 95.56 124 ILE A CA 1
ATOM 994 C C . ILE A 1 124 ? 8.737 4.851 -19.519 1.00 95.56 124 ILE A C 1
ATOM 996 O O . ILE A 1 124 ? 8.620 3.687 -19.890 1.00 95.56 124 ILE A O 1
ATOM 1000 N N . LEU A 1 125 ? 7.741 5.727 -19.666 1.00 93.94 125 LEU A N 1
ATOM 1001 C CA . LEU A 1 125 ? 6.449 5.358 -20.249 1.00 93.94 125 LEU A CA 1
ATOM 1002 C C . LEU A 1 125 ? 6.482 5.199 -21.779 1.00 93.94 125 LEU A C 1
ATOM 1004 O O . LEU A 1 125 ? 5.624 4.498 -22.317 1.00 93.94 125 LEU A O 1
ATOM 1008 N N . ALA A 1 126 ? 7.430 5.833 -22.477 1.00 94.31 126 ALA A N 1
ATOM 1009 C CA . ALA A 1 126 ? 7.549 5.783 -23.937 1.00 94.31 126 ALA A CA 1
ATOM 1010 C C . ALA A 1 126 ? 8.375 4.593 -24.452 1.00 94.31 126 ALA A C 1
ATOM 1012 O O . ALA A 1 126 ? 8.144 4.130 -25.570 1.00 94.31 126 ALA A O 1
ATOM 1013 N N . VAL A 1 127 ? 9.328 4.095 -23.660 1.00 92.19 127 VAL A N 1
ATOM 1014 C CA . VAL A 1 127 ? 10.130 2.909 -24.004 1.00 92.19 127 VAL A CA 1
ATOM 1015 C C . VAL A 1 127 ? 9.205 1.697 -24.173 1.00 92.19 127 VAL A C 1
ATOM 1017 O O . VAL A 1 127 ? 8.184 1.582 -23.493 1.00 92.19 127 VAL A O 1
ATOM 1020 N N . SER A 1 128 ? 9.524 0.769 -25.080 1.00 92.19 128 SER A N 1
ATOM 1021 C CA . SER A 1 128 ? 8.788 -0.501 -25.202 1.00 92.19 128 SER A CA 1
ATOM 1022 C C . SER A 1 128 ? 8.872 -1.317 -23.906 1.00 92.19 128 SER A C 1
ATOM 1024 O O . SER A 1 128 ? 9.595 -0.974 -22.977 1.00 92.19 128 SER A O 1
ATOM 1026 N N . THR A 1 129 ? 8.054 -2.347 -23.733 1.00 90.62 129 THR A N 1
ATOM 1027 C CA . THR A 1 129 ? 8.260 -3.278 -22.609 1.00 90.62 129 THR A CA 1
ATOM 1028 C C . THR A 1 129 ? 9.475 -4.157 -22.880 1.00 90.62 129 THR A C 1
ATOM 1030 O O . THR A 1 129 ? 9.887 -4.290 -24.035 1.00 90.62 129 THR A O 1
ATOM 1033 N N . TYR A 1 130 ? 10.060 -4.718 -21.822 1.00 87.19 130 TYR A N 1
ATOM 1034 C CA . TYR A 1 130 ? 11.285 -5.509 -21.928 1.00 87.19 130 TYR A CA 1
ATOM 1035 C C . TYR A 1 130 ? 11.118 -6.678 -22.916 1.00 87.19 130 TYR A C 1
ATOM 1037 O O . TYR A 1 130 ? 10.123 -7.397 -22.802 1.00 87.19 130 TYR A O 1
ATOM 1045 N N . PRO A 1 131 ? 12.029 -6.874 -23.889 1.00 79.62 131 PRO A N 1
ATOM 1046 C CA . PRO A 1 131 ? 11.923 -7.971 -24.852 1.00 79.62 131 PRO A CA 1
ATOM 1047 C C . PRO A 1 131 ? 12.451 -9.344 -24.358 1.00 79.62 131 PRO A C 1
ATOM 1049 O O . PRO A 1 131 ? 12.303 -10.304 -25.112 1.00 79.62 131 PRO A O 1
ATOM 1052 N N . GLY A 1 132 ? 13.006 -9.458 -23.134 1.00 70.81 132 GLY A N 1
ATOM 1053 C CA . GLY A 1 132 ? 13.685 -10.664 -22.580 1.00 70.81 132 GLY A CA 1
ATOM 1054 C C . GLY A 1 132 ? 15.177 -10.730 -22.987 1.00 70.81 132 GLY A C 1
ATOM 1055 O O . GLY A 1 132 ? 15.502 -10.184 -24.034 1.00 70.81 132 GLY A O 1
ATOM 1056 N N . ASN A 1 133 ? 16.164 -11.317 -22.279 1.00 60.91 133 ASN A N 1
ATOM 1057 C CA . ASN A 1 133 ? 16.254 -12.139 -21.053 1.00 60.91 133 ASN A CA 1
ATOM 1058 C C . ASN A 1 133 ? 17.265 -11.509 -20.057 1.00 60.91 133 ASN A C 1
ATOM 1060 O O . ASN A 1 133 ? 18.325 -11.029 -20.464 1.00 60.91 133 ASN A O 1
ATOM 1064 N N . TYR A 1 134 ? 16.939 -11.525 -18.758 1.00 55.66 134 TYR A N 1
ATOM 1065 C CA . TYR A 1 134 ? 17.580 -10.706 -17.711 1.00 55.66 134 TYR A CA 1
ATOM 1066 C C . TYR A 1 134 ? 19.036 -11.085 -17.380 1.00 55.66 134 TYR A C 1
ATOM 1068 O O . TYR A 1 134 ? 19.777 -10.278 -16.819 1.00 55.66 134 TYR A O 1
ATOM 1076 N N . SER A 1 135 ? 19.475 -12.297 -17.730 1.00 51.97 135 SER A N 1
ATOM 1077 C CA . SER A 1 135 ? 20.722 -12.869 -17.212 1.00 51.97 135 SER A CA 1
ATOM 1078 C C . SER A 1 135 ? 21.885 -12.867 -18.211 1.00 51.97 135 SER A C 1
ATOM 1080 O O . SER A 1 135 ? 22.987 -13.284 -17.856 1.00 51.97 135 SER A O 1
ATOM 1082 N N . MET A 1 136 ? 21.670 -12.451 -19.466 1.00 53.00 136 MET A N 1
ATOM 1083 C CA . MET A 1 136 ? 22.704 -12.514 -20.516 1.00 53.00 136 MET A CA 1
ATOM 1084 C C . MET A 1 136 ? 23.135 -11.161 -21.102 1.00 53.00 136 MET A C 1
ATOM 1086 O O . MET A 1 136 ? 24.089 -11.131 -21.880 1.00 53.00 136 MET A O 1
ATOM 1090 N N . GLU A 1 137 ? 22.481 -10.052 -20.746 1.00 68.44 137 GLU A N 1
ATOM 1091 C CA . GLU A 1 137 ? 22.728 -8.755 -21.400 1.00 68.44 137 GLU A CA 1
ATOM 1092 C C . GLU A 1 137 ? 23.620 -7.796 -20.603 1.00 68.44 137 GLU A C 1
ATOM 1094 O O . GLU A 1 137 ? 24.340 -6.997 -21.205 1.00 68.44 137 GLU A O 1
ATOM 1099 N N . LEU A 1 138 ? 23.611 -7.872 -19.269 1.00 77.62 138 LEU A N 1
ATOM 1100 C CA . LEU A 1 138 ? 24.412 -6.982 -18.431 1.00 77.62 138 LEU A CA 1
ATOM 1101 C C . LEU A 1 138 ? 25.817 -7.542 -18.198 1.00 77.62 138 LEU A C 1
ATOM 1103 O O . LEU A 1 138 ? 26.011 -8.712 -17.867 1.00 77.62 138 LEU A O 1
ATOM 1107 N N . SER A 1 139 ? 26.824 -6.680 -18.330 1.00 86.00 139 SER A N 1
ATOM 1108 C CA . SER A 1 139 ? 28.178 -7.015 -17.901 1.00 86.00 139 SER A CA 1
ATOM 1109 C C . SER A 1 139 ? 28.254 -7.114 -16.374 1.00 86.00 139 SER A C 1
ATOM 1111 O O . SER A 1 139 ? 27.457 -6.521 -15.643 1.00 86.00 139 SER A O 1
ATOM 1113 N N . GLN A 1 140 ? 29.263 -7.825 -15.869 1.00 85.06 140 GLN A N 1
ATOM 1114 C CA . GLN A 1 140 ? 29.526 -7.888 -14.429 1.00 85.06 140 GLN A CA 1
ATOM 1115 C C . GLN A 1 140 ? 29.707 -6.488 -13.813 1.00 85.06 140 GLN A C 1
ATOM 1117 O O . GLN A 1 140 ? 29.231 -6.239 -12.706 1.00 85.06 140 GLN A O 1
ATOM 1122 N N . ASP A 1 141 ? 30.327 -5.564 -14.553 1.00 87.81 141 ASP A N 1
ATOM 1123 C CA . ASP A 1 141 ? 30.488 -4.171 -14.133 1.00 87.81 141 ASP A CA 1
ATOM 1124 C C . ASP A 1 141 ? 29.135 -3.451 -14.048 1.00 87.81 141 ASP A C 1
ATOM 1126 O O . ASP A 1 141 ? 28.892 -2.717 -13.096 1.00 87.81 141 ASP A O 1
ATOM 1130 N N . GLN A 1 142 ? 28.218 -3.686 -14.993 1.00 88.44 142 GLN A N 1
ATOM 1131 C CA . GLN A 1 142 ? 26.873 -3.104 -14.943 1.00 88.44 142 GLN A CA 1
ATOM 1132 C C . GLN A 1 142 ? 26.055 -3.632 -13.767 1.00 88.44 142 GLN A C 1
ATOM 1134 O O . GLN A 1 142 ? 25.374 -2.849 -13.109 1.00 88.44 142 GLN A O 1
ATOM 1139 N N . HIS A 1 143 ? 26.160 -4.923 -13.449 1.00 85.88 143 HIS A N 1
ATOM 1140 C CA . HIS A 1 143 ? 25.544 -5.465 -12.238 1.00 85.88 143 HIS A CA 1
ATOM 1141 C C . HIS A 1 143 ? 26.088 -4.802 -10.969 1.00 85.88 143 HIS A C 1
ATOM 1143 O O . HIS A 1 143 ? 25.310 -4.459 -10.077 1.00 85.88 143 HIS A O 1
ATOM 1149 N N . PHE A 1 144 ? 27.406 -4.593 -10.892 1.00 86.56 144 PHE A N 1
ATOM 1150 C CA . PHE A 1 144 ? 28.026 -3.902 -9.764 1.00 86.56 144 PHE A CA 1
ATOM 1151 C C . PHE A 1 144 ? 27.541 -2.449 -9.653 1.00 86.56 144 PHE A C 1
ATOM 1153 O O . PHE A 1 144 ? 27.120 -2.034 -8.575 1.00 86.56 144 PHE A O 1
ATOM 1160 N N . MET A 1 145 ? 27.516 -1.713 -10.770 1.00 89.44 145 MET A N 1
ATOM 1161 C CA . MET A 1 145 ? 27.022 -0.331 -10.813 1.00 89.44 145 MET A CA 1
ATOM 1162 C C . MET A 1 145 ? 25.554 -0.231 -10.384 1.00 89.44 145 MET A C 1
ATOM 1164 O O . MET A 1 145 ? 25.218 0.617 -9.564 1.00 89.44 145 MET A O 1
ATOM 1168 N N . LEU A 1 146 ? 24.674 -1.115 -10.874 1.00 89.81 146 LEU A N 1
ATOM 1169 C CA . LEU A 1 146 ? 23.269 -1.134 -10.449 1.00 89.81 146 LEU A CA 1
ATOM 1170 C C . LEU A 1 146 ? 23.139 -1.360 -8.939 1.00 89.81 146 LEU A C 1
ATOM 1172 O O . LEU A 1 146 ? 22.379 -0.654 -8.279 1.00 89.81 146 LEU A O 1
ATOM 1176 N N . ALA A 1 147 ? 23.882 -2.319 -8.381 1.00 86.12 147 ALA A N 1
ATOM 1177 C CA . ALA A 1 147 ? 23.846 -2.598 -6.948 1.00 86.12 147 ALA A CA 1
ATOM 1178 C C . ALA A 1 147 ? 24.312 -1.392 -6.110 1.00 86.12 147 ALA A C 1
ATOM 1180 O O . ALA A 1 147 ? 23.672 -1.054 -5.112 1.00 86.12 147 ALA A O 1
ATOM 1181 N N . GLU A 1 148 ? 25.385 -0.718 -6.534 1.00 87.69 148 GLU A N 1
ATOM 1182 C CA . GLU A 1 148 ? 25.890 0.501 -5.893 1.00 87.69 148 GLU A CA 1
ATOM 1183 C C . GLU A 1 148 ? 24.852 1.633 -5.939 1.00 87.69 148 GLU A C 1
ATOM 1185 O O . GLU A 1 148 ? 24.529 2.221 -4.900 1.00 87.69 148 GLU A O 1
ATOM 1190 N N . LEU A 1 149 ? 24.249 1.878 -7.106 1.00 92.00 149 LEU A N 1
ATOM 1191 C CA . LEU A 1 149 ? 23.209 2.893 -7.279 1.00 92.00 149 LEU A CA 1
ATOM 1192 C C . LEU A 1 149 ? 21.980 2.612 -6.411 1.00 92.00 149 LEU A C 1
ATOM 1194 O O . LEU A 1 149 ? 21.537 3.503 -5.689 1.00 92.00 149 LEU A O 1
ATOM 1198 N N . PHE A 1 150 ? 21.461 1.379 -6.400 1.00 87.62 150 PHE A N 1
ATOM 1199 C CA . PHE A 1 150 ? 20.320 1.023 -5.549 1.00 87.62 150 PHE A CA 1
ATOM 1200 C C . PHE A 1 150 ? 20.629 1.196 -4.059 1.00 87.62 150 PHE A C 1
ATOM 1202 O O . PHE A 1 150 ? 19.792 1.701 -3.311 1.00 87.62 150 PHE A O 1
ATOM 1209 N N . SER A 1 151 ? 21.840 0.842 -3.619 1.00 81.25 151 SER A N 1
ATOM 1210 C CA . SER A 1 151 ? 22.253 1.042 -2.224 1.00 81.25 151 SER A CA 1
ATOM 1211 C C . SER A 1 151 ? 22.365 2.521 -1.830 1.00 81.25 151 SER A C 1
ATOM 1213 O O . SER A 1 151 ? 22.230 2.857 -0.653 1.00 81.25 151 SER A O 1
ATOM 1215 N N . SER A 1 152 ? 22.548 3.408 -2.811 1.00 85.69 152 SER A N 1
ATOM 1216 C CA . SER A 1 152 ? 22.756 4.839 -2.594 1.00 85.69 152 SER A CA 1
ATOM 1217 C C . SER A 1 152 ? 21.465 5.618 -2.341 1.00 85.69 152 SER A C 1
ATOM 1219 O O . SER A 1 152 ? 21.551 6.768 -1.944 1.00 85.69 152 SER A O 1
ATOM 1221 N N . PHE A 1 153 ? 20.273 5.029 -2.505 1.00 80.75 153 PHE A N 1
ATOM 1222 C CA . PHE A 1 153 ? 18.993 5.728 -2.275 1.00 80.75 153 PHE A CA 1
ATOM 1223 C C . PHE A 1 153 ? 18.701 6.054 -0.801 1.00 80.75 153 PHE A C 1
ATOM 1225 O O . PHE A 1 153 ? 17.835 6.886 -0.498 1.00 80.75 153 PHE A O 1
ATOM 1232 N N . TYR A 1 154 ? 19.383 5.390 0.132 1.00 71.25 154 TYR A N 1
ATOM 1233 C CA . TYR A 1 154 ? 19.170 5.602 1.559 1.00 71.25 154 TYR A CA 1
ATOM 1234 C C . TYR A 1 154 ? 19.757 6.942 2.006 1.00 71.25 154 TYR A C 1
ATOM 1236 O O . TYR A 1 154 ? 20.956 7.186 1.907 1.00 71.25 154 TYR A O 1
ATOM 1244 N N . GLY A 1 155 ? 18.902 7.810 2.554 1.00 64.94 155 GLY A N 1
ATOM 1245 C CA . GLY A 1 155 ? 19.314 9.108 3.094 1.00 64.94 155 GLY A CA 1
ATOM 1246 C C . GLY A 1 155 ? 19.593 10.193 2.047 1.00 64.94 155 GLY A C 1
ATOM 1247 O O . GLY A 1 155 ? 20.037 11.276 2.423 1.00 64.94 155 GLY A O 1
ATOM 1248 N N . THR A 1 156 ? 19.316 9.946 0.763 1.00 76.94 156 THR A N 1
ATOM 1249 C CA . THR A 1 156 ? 19.481 10.947 -0.301 1.00 76.94 156 THR A CA 1
ATOM 1250 C C . THR A 1 156 ? 18.290 11.886 -0.413 1.00 76.94 156 THR A C 1
ATOM 1252 O O . THR A 1 156 ? 17.134 11.508 -0.194 1.00 76.94 156 THR A O 1
ATOM 1255 N N . SER A 1 157 ? 18.567 13.122 -0.823 1.00 77.12 157 SER A N 1
ATOM 1256 C CA . SER A 1 157 ? 17.541 14.124 -1.107 1.00 77.12 157 SER A CA 1
ATOM 1257 C C . SER A 1 157 ? 16.692 13.752 -2.327 1.00 77.12 157 SER A C 1
ATOM 1259 O O . SER A 1 157 ? 17.087 12.948 -3.170 1.00 77.12 157 SER A O 1
ATOM 1261 N N . PHE A 1 158 ? 15.521 14.380 -2.462 1.00 81.00 158 PHE A N 1
ATOM 1262 C CA . PHE A 1 158 ? 14.628 14.169 -3.607 1.00 81.00 158 PHE A CA 1
ATOM 1263 C C . PHE A 1 158 ? 15.328 14.375 -4.961 1.00 81.00 158 PHE A C 1
ATOM 1265 O O . PHE A 1 158 ? 15.188 13.549 -5.856 1.00 81.00 158 PHE A O 1
ATOM 1272 N N . PHE A 1 159 ? 16.100 15.457 -5.117 1.00 82.25 159 PHE A N 1
ATOM 1273 C CA . PHE A 1 159 ? 16.774 15.744 -6.385 1.00 82.25 159 PHE A CA 1
ATOM 1274 C C . PHE A 1 159 ? 17.859 14.710 -6.699 1.00 82.25 159 PHE A C 1
ATOM 1276 O O . PHE A 1 159 ? 17.942 14.268 -7.838 1.00 82.25 159 PHE A O 1
ATOM 1283 N N . GLU A 1 160 ? 18.620 14.260 -5.699 1.00 84.75 160 GLU A N 1
ATOM 1284 C CA . GLU A 1 160 ? 19.606 13.182 -5.867 1.00 84.75 160 GLU A CA 1
ATOM 1285 C C . GLU A 1 160 ? 18.937 11.855 -6.238 1.00 84.75 160 GLU A C 1
ATOM 1287 O O . GLU A 1 160 ? 19.418 11.168 -7.130 1.00 84.75 160 GLU A O 1
ATOM 1292 N N . LYS A 1 161 ? 17.781 11.521 -5.646 1.00 87.62 161 LYS A N 1
ATOM 1293 C CA . LYS A 1 161 ? 17.005 10.335 -6.053 1.00 87.62 161 LYS A CA 1
ATOM 1294 C C . LYS A 1 161 ? 16.614 10.391 -7.531 1.00 87.62 161 LYS A C 1
ATOM 1296 O O . LYS A 1 161 ? 16.683 9.374 -8.214 1.00 87.62 161 LYS A O 1
ATOM 1301 N N . VAL A 1 162 ? 16.229 11.566 -8.036 1.00 92.75 162 VAL A N 1
ATOM 1302 C CA . VAL A 1 162 ? 15.909 11.750 -9.461 1.00 92.75 162 VAL A CA 1
ATOM 1303 C C . VAL A 1 162 ? 17.148 11.543 -10.339 1.00 92.75 162 VAL A C 1
ATOM 1305 O O . VAL A 1 162 ? 17.032 10.897 -11.377 1.00 92.75 162 VAL A O 1
ATOM 1308 N N . GLU A 1 163 ? 18.320 12.042 -9.935 1.00 93.56 163 GLU A N 1
ATOM 1309 C CA . GLU A 1 163 ? 19.591 11.795 -10.641 1.00 93.56 163 GLU A CA 1
ATOM 1310 C C . GLU A 1 163 ? 19.934 10.300 -10.685 1.00 93.56 163 GLU A C 1
ATOM 1312 O O . GLU A 1 163 ? 20.136 9.753 -11.766 1.00 93.56 163 GLU A O 1
ATOM 1317 N N . LEU A 1 164 ? 19.878 9.616 -9.538 1.00 94.62 164 LEU A N 1
ATOM 1318 C CA . LEU A 1 164 ? 20.127 8.175 -9.448 1.00 94.62 164 LEU A CA 1
ATOM 1319 C C . LEU A 1 164 ? 19.172 7.370 -10.339 1.00 94.62 164 LEU A C 1
ATOM 1321 O O . LEU A 1 164 ? 19.584 6.408 -10.981 1.00 94.62 164 LEU A O 1
ATOM 1325 N N . CYS A 1 165 ? 17.898 7.767 -10.428 1.00 97.38 165 CYS A N 1
ATOM 1326 C CA . CYS A 1 165 ? 16.946 7.105 -11.320 1.00 97.38 165 CYS A CA 1
ATOM 1327 C C . CYS A 1 165 ? 17.310 7.279 -12.803 1.00 97.38 165 CYS A C 1
ATOM 1329 O O . CYS A 1 165 ? 17.083 6.364 -13.593 1.00 97.38 165 CYS A O 1
ATOM 1331 N N . TRP A 1 166 ? 17.881 8.422 -13.193 1.00 97.62 166 TRP A N 1
ATOM 1332 C CA . TRP A 1 166 ? 18.400 8.614 -14.550 1.00 97.62 166 TRP A CA 1
ATOM 1333 C C . TRP A 1 166 ? 19.610 7.720 -14.825 1.00 97.62 166 TRP A C 1
ATOM 1335 O O . TRP A 1 166 ? 19.640 7.064 -15.861 1.00 97.62 166 TRP A O 1
ATOM 1345 N N . GLU A 1 167 ? 20.557 7.627 -13.892 1.00 96.81 167 GLU A N 1
ATOM 1346 C CA . GLU A 1 167 ? 21.726 6.745 -14.029 1.00 96.81 167 GLU A CA 1
ATOM 1347 C C . GLU A 1 167 ? 21.314 5.265 -14.124 1.00 96.81 167 GLU A C 1
ATOM 1349 O O . GLU A 1 167 ? 21.775 4.530 -15.000 1.00 96.81 167 GLU A O 1
ATOM 1354 N N . LEU A 1 168 ? 20.359 4.836 -13.291 1.00 96.19 168 LEU A N 1
ATOM 1355 C CA . LEU A 1 168 ? 19.749 3.506 -13.380 1.00 96.19 168 LEU A CA 1
ATOM 1356 C C . LEU A 1 168 ? 19.075 3.275 -14.741 1.00 96.19 168 LEU A C 1
ATOM 1358 O O . LEU A 1 168 ? 19.215 2.198 -15.321 1.00 96.19 168 LEU A O 1
ATOM 1362 N N . PHE A 1 169 ? 18.348 4.273 -15.254 1.00 95.62 169 PHE A N 1
ATOM 1363 C CA . PHE A 1 169 ? 17.682 4.193 -16.554 1.00 95.62 169 PHE A CA 1
ATOM 1364 C C . PHE A 1 169 ? 18.683 4.050 -17.707 1.00 95.62 169 PHE A C 1
ATOM 1366 O O . PHE A 1 169 ? 18.434 3.277 -18.631 1.00 95.62 169 PHE A O 1
ATOM 1373 N N . GLU A 1 170 ? 19.818 4.751 -17.650 1.00 94.25 170 GLU A N 1
ATOM 1374 C CA . GLU A 1 170 ? 20.883 4.656 -18.654 1.00 94.25 170 GLU A CA 1
ATOM 1375 C C . GLU A 1 170 ? 21.548 3.272 -18.676 1.00 94.25 170 GLU A C 1
ATOM 1377 O O . GLU A 1 170 ? 21.909 2.785 -19.750 1.00 94.25 170 GLU A O 1
ATOM 1382 N N . ILE A 1 171 ? 21.679 2.617 -17.518 1.00 92.31 171 ILE A N 1
ATOM 1383 C CA . ILE A 1 171 ? 22.263 1.272 -17.422 1.00 92.31 171 ILE A CA 1
ATOM 1384 C C . ILE A 1 171 ? 21.252 0.191 -17.816 1.00 92.31 171 ILE A C 1
ATOM 1386 O O . ILE A 1 171 ? 21.588 -0.705 -18.592 1.00 92.31 171 ILE A O 1
ATOM 1390 N N . HIS A 1 172 ? 20.030 0.245 -17.276 1.00 91.12 172 HIS A N 1
ATOM 1391 C CA . HIS A 1 172 ? 18.995 -0.753 -17.535 1.00 91.12 172 HIS A CA 1
ATOM 1392 C C . HIS A 1 172 ? 17.581 -0.127 -17.548 1.00 91.12 172 HIS A C 1
ATOM 1394 O O . HIS A 1 172 ? 16.871 -0.138 -16.533 1.00 91.12 172 HIS A O 1
ATOM 1400 N N . PRO A 1 173 ? 17.093 0.335 -18.718 1.00 93.19 173 PRO A N 1
ATOM 1401 C CA . PRO A 1 173 ? 15.848 1.108 -18.835 1.00 93.19 173 PRO A CA 1
ATOM 1402 C C . PRO A 1 173 ? 14.569 0.299 -18.573 1.00 93.19 173 PRO A C 1
ATOM 1404 O O . PRO A 1 173 ? 13.466 0.847 -18.624 1.00 93.19 173 PRO A O 1
ATOM 1407 N N . TYR A 1 174 ? 14.688 -1.000 -18.293 1.00 93.31 174 TYR A N 1
ATOM 1408 C CA . TYR A 1 174 ? 13.565 -1.900 -18.038 1.00 93.31 174 TYR A CA 1
ATOM 1409 C C . TYR A 1 174 ? 13.499 -2.423 -16.596 1.00 93.31 174 TYR A C 1
ATOM 1411 O O . TYR A 1 174 ? 12.600 -3.201 -16.293 1.00 93.31 174 TYR A O 1
ATOM 1419 N N . HIS A 1 175 ? 14.423 -2.029 -15.709 1.00 93.81 175 HIS A N 1
ATOM 1420 C CA . HIS A 1 175 ? 14.551 -2.658 -14.387 1.00 93.81 175 HIS A CA 1
ATOM 1421 C C . HIS A 1 175 ? 13.310 -2.350 -13.529 1.00 93.81 175 HIS A C 1
ATOM 1423 O O . HIS A 1 175 ? 13.069 -1.171 -13.269 1.00 93.81 175 HIS A O 1
ATOM 1429 N N . PRO A 1 176 ? 12.526 -3.334 -13.045 1.00 96.31 176 PRO A N 1
ATOM 1430 C CA . PRO A 1 176 ? 11.279 -3.039 -12.333 1.00 96.31 176 PRO A CA 1
ATOM 1431 C C . PRO A 1 176 ? 11.462 -2.146 -11.100 1.00 96.31 176 PRO A C 1
ATOM 1433 O O . PRO A 1 176 ? 10.677 -1.225 -10.908 1.00 96.31 176 PRO A O 1
ATOM 1436 N N . ASP A 1 177 ? 12.535 -2.328 -10.321 1.00 95.94 177 ASP A N 1
ATOM 1437 C CA . ASP A 1 177 ? 12.783 -1.483 -9.138 1.00 95.94 177 ASP A CA 1
ATOM 1438 C C . ASP A 1 177 ? 13.005 0.003 -9.468 1.00 95.94 177 ASP A C 1
ATOM 1440 O O . ASP A 1 177 ? 12.574 0.858 -8.701 1.00 95.94 177 ASP A O 1
ATOM 1444 N N . LEU A 1 178 ? 13.587 0.339 -10.629 1.00 97.12 178 LEU A N 1
ATOM 1445 C CA . LEU A 1 178 ? 13.657 1.735 -11.083 1.00 97.12 178 LEU A CA 1
ATOM 1446 C C . LEU A 1 178 ? 12.245 2.318 -11.218 1.00 97.12 178 LEU A C 1
ATOM 1448 O O . LEU A 1 178 ? 11.980 3.442 -10.805 1.00 97.12 178 LEU A O 1
ATOM 1452 N N . TYR A 1 179 ? 11.324 1.546 -11.788 1.00 98.31 179 TYR A N 1
ATOM 1453 C CA . TYR A 1 179 ? 9.958 1.991 -12.032 1.00 98.31 179 TYR A CA 1
ATOM 1454 C C . TYR A 1 179 ? 9.188 2.125 -10.715 1.00 98.31 179 TYR A C 1
ATOM 1456 O O . TYR A 1 179 ? 8.406 3.060 -10.576 1.00 98.31 179 TYR A O 1
ATOM 1464 N N . ILE A 1 180 ? 9.428 1.241 -9.742 1.00 97.88 180 ILE A N 1
ATOM 1465 C CA . ILE A 1 180 ? 8.855 1.353 -8.391 1.00 97.88 180 ILE A CA 1
ATOM 1466 C C . ILE A 1 180 ? 9.288 2.676 -7.750 1.00 97.88 180 ILE A C 1
ATOM 1468 O O . ILE A 1 180 ? 8.433 3.469 -7.365 1.00 97.88 180 ILE A O 1
ATOM 1472 N N . ILE A 1 181 ? 10.590 2.972 -7.745 1.00 95.31 181 ILE A N 1
ATOM 1473 C CA . ILE A 1 181 ? 11.124 4.215 -7.170 1.00 95.31 181 ILE A CA 1
ATOM 1474 C C . ILE A 1 181 ? 10.562 5.445 -7.900 1.00 95.31 181 ILE A C 1
ATOM 1476 O O . ILE A 1 181 ? 10.129 6.410 -7.274 1.00 95.31 181 ILE A O 1
ATOM 1480 N N . VAL A 1 182 ? 10.515 5.431 -9.236 1.00 96.38 182 VAL A N 1
ATOM 1481 C CA . VAL A 1 182 ? 9.952 6.555 -10.004 1.00 96.38 182 VAL A CA 1
ATOM 1482 C C . VAL A 1 182 ? 8.452 6.722 -9.735 1.00 96.38 182 VAL A C 1
ATOM 1484 O O . VAL A 1 182 ? 7.968 7.853 -9.706 1.00 96.38 182 VAL A O 1
ATOM 1487 N N . ALA A 1 183 ? 7.711 5.636 -9.493 1.00 95.50 183 ALA A N 1
ATOM 1488 C CA . ALA A 1 183 ? 6.311 5.710 -9.086 1.00 95.50 183 ALA A CA 1
ATOM 1489 C C . ALA A 1 183 ? 6.143 6.321 -7.683 1.00 95.50 183 ALA A C 1
ATOM 1491 O O . ALA A 1 183 ? 5.225 7.114 -7.486 1.00 95.50 183 ALA A O 1
ATOM 1492 N N . GLU A 1 184 ? 7.031 6.029 -6.731 1.00 90.75 184 GLU A N 1
ATOM 1493 C CA . GLU A 1 184 ? 7.031 6.683 -5.412 1.00 90.75 184 GLU A CA 1
ATOM 1494 C C . GLU A 1 184 ? 7.273 8.195 -5.520 1.00 90.75 184 GLU A C 1
ATOM 1496 O O . GLU A 1 184 ? 6.628 8.980 -4.826 1.00 90.75 184 GLU A O 1
ATOM 1501 N N . LEU A 1 185 ? 8.166 8.612 -6.426 1.00 89.25 185 LEU A N 1
ATOM 1502 C CA . LEU A 1 185 ? 8.473 10.024 -6.676 1.00 89.25 185 LEU A CA 1
ATOM 1503 C C . LEU A 1 185 ? 7.381 10.749 -7.482 1.00 89.25 185 LEU A C 1
ATOM 1505 O O . LEU A 1 185 ? 7.296 11.978 -7.434 1.00 89.25 185 LEU A O 1
ATOM 1509 N N . ALA A 1 186 ? 6.569 10.019 -8.249 1.00 86.00 186 ALA A N 1
ATOM 1510 C CA . ALA A 1 186 ? 5.526 10.601 -9.083 1.00 86.00 186 ALA A CA 1
ATOM 1511 C C . ALA A 1 186 ? 4.388 11.194 -8.235 1.00 86.00 186 ALA A C 1
ATOM 1513 O O . ALA A 1 186 ? 3.966 10.633 -7.227 1.00 86.00 186 ALA A O 1
ATOM 1514 N N . GLN A 1 187 ? 3.839 12.327 -8.674 1.00 78.75 187 GLN A N 1
ATOM 1515 C CA . GLN A 1 187 ? 2.814 13.047 -7.904 1.00 78.75 187 GLN A CA 1
ATOM 1516 C C . GLN A 1 187 ? 1.408 12.477 -8.107 1.00 78.75 187 GLN A C 1
ATOM 1518 O O . GLN A 1 187 ? 0.604 12.456 -7.180 1.00 78.75 187 GLN A O 1
ATOM 1523 N N . HIS A 1 188 ? 1.109 11.997 -9.316 1.00 76.12 188 HIS A N 1
ATOM 1524 C CA . HIS A 1 188 ? -0.245 11.602 -9.689 1.00 76.12 188 HIS A CA 1
ATOM 1525 C C . HIS A 1 188 ? -0.399 10.088 -9.722 1.00 76.12 188 HIS A C 1
ATOM 1527 O O . HIS A 1 188 ? 0.271 9.396 -10.485 1.00 76.12 188 HIS A O 1
ATOM 1533 N N . ASN A 1 189 ? -1.346 9.579 -8.953 1.00 77.12 189 ASN A N 1
ATOM 1534 C CA . ASN A 1 189 ? -1.664 8.159 -8.841 1.00 77.12 189 ASN A CA 1
ATOM 1535 C C . ASN A 1 189 ? -1.955 7.470 -10.201 1.00 77.12 189 ASN A C 1
ATOM 1537 O O . ASN A 1 189 ? -1.359 6.437 -10.504 1.00 77.12 189 ASN A O 1
ATOM 1541 N N . HIS A 1 190 ? -2.711 8.097 -11.114 1.00 78.06 190 HIS A N 1
ATOM 1542 C CA . HIS A 1 190 ? -2.886 7.564 -12.478 1.00 78.06 190 HIS A CA 1
ATOM 1543 C C . HIS A 1 190 ? -1.562 7.383 -13.250 1.00 78.06 190 HIS A C 1
ATOM 1545 O O . HIS A 1 190 ? -1.443 6.483 -14.087 1.00 78.06 190 HIS A O 1
ATOM 1551 N N . VAL A 1 191 ? -0.552 8.220 -12.984 1.00 83.50 191 VAL A N 1
ATOM 1552 C CA . VAL A 1 191 ? 0.808 8.058 -13.519 1.00 83.50 191 VAL A CA 1
ATOM 1553 C C . VAL A 1 191 ? 1.517 6.914 -12.796 1.00 83.50 191 VAL A C 1
ATOM 1555 O O . VAL A 1 191 ? 2.061 6.038 -13.472 1.00 83.50 191 VAL A O 1
ATOM 1558 N N . LYS A 1 192 ? 1.433 6.848 -11.457 1.00 91.06 192 LYS A N 1
ATOM 1559 C CA . LYS A 1 192 ? 1.983 5.744 -10.645 1.00 91.06 192 LYS A CA 1
ATOM 1560 C C . LYS A 1 192 ? 1.510 4.386 -11.146 1.00 91.06 192 LYS A C 1
ATOM 1562 O O . LYS A 1 192 ? 2.334 3.525 -11.430 1.00 91.06 192 LYS A O 1
ATOM 1567 N N . LYS A 1 193 ? 0.204 4.206 -11.370 1.00 89.06 193 LYS A N 1
ATOM 1568 C CA . LYS A 1 193 ? -0.351 2.946 -11.892 1.00 89.06 193 LYS A CA 1
ATOM 1569 C C . LYS A 1 193 ? 0.199 2.566 -13.248 1.00 89.06 193 LYS A C 1
ATOM 1571 O O . LYS A 1 193 ? 0.497 1.394 -13.466 1.00 89.06 193 LYS A O 1
ATOM 1576 N N . ARG A 1 194 ? 0.360 3.524 -14.162 1.00 91.75 194 ARG A N 1
ATOM 1577 C CA . ARG A 1 194 ? 0.935 3.248 -15.486 1.00 91.75 194 ARG A CA 1
ATOM 1578 C C . ARG A 1 194 ? 2.394 2.814 -15.378 1.00 91.75 194 ARG A C 1
ATOM 1580 O O . ARG A 1 194 ? 2.781 1.858 -16.047 1.00 91.75 194 ARG A O 1
ATOM 1587 N N . ILE A 1 195 ? 3.170 3.479 -14.523 1.00 97.44 195 ILE A N 1
ATOM 1588 C CA . ILE A 1 195 ? 4.569 3.129 -14.258 1.00 97.44 195 ILE A CA 1
ATOM 1589 C C . ILE A 1 195 ? 4.654 1.731 -13.628 1.00 97.44 195 ILE A C 1
ATOM 1591 O O . ILE A 1 195 ? 5.348 0.871 -14.162 1.00 97.44 195 ILE A O 1
ATOM 1595 N N . LEU A 1 196 ? 3.896 1.464 -12.561 1.00 98.12 196 LEU A N 1
ATOM 1596 C CA . LEU A 1 196 ? 3.890 0.180 -11.848 1.00 98.12 196 LEU A CA 1
ATOM 1597 C C . LEU A 1 196 ? 3.356 -0.974 -12.706 1.00 98.12 196 LEU A C 1
ATOM 1599 O O . LEU A 1 196 ? 3.893 -2.077 -12.662 1.00 98.12 196 LEU A O 1
ATOM 1603 N N . THR A 1 197 ? 2.361 -0.726 -13.562 1.00 97.50 197 THR A N 1
ATOM 1604 C CA . THR A 1 197 ? 1.909 -1.717 -14.554 1.00 97.50 197 THR A CA 1
ATOM 1605 C C . THR A 1 197 ? 3.050 -2.095 -15.489 1.00 97.50 197 THR A C 1
ATOM 1607 O O . THR A 1 197 ? 3.285 -3.272 -15.752 1.00 97.50 197 THR A O 1
ATOM 1610 N N . LYS A 1 198 ? 3.799 -1.101 -15.972 1.00 97.19 198 LYS A N 1
ATOM 1611 C CA . LYS A 1 198 ? 4.950 -1.340 -16.840 1.00 97.19 198 LYS A CA 1
ATOM 1612 C C . LYS A 1 198 ? 6.096 -2.038 -16.098 1.00 97.19 198 LYS A C 1
ATOM 1614 O O . LYS A 1 198 ? 6.744 -2.892 -16.692 1.00 97.19 198 LYS A O 1
ATOM 1619 N N . ALA A 1 199 ? 6.288 -1.745 -14.810 1.00 98.19 199 ALA A N 1
ATOM 1620 C CA . ALA A 1 199 ? 7.226 -2.453 -13.939 1.00 98.19 199 ALA A CA 1
ATOM 1621 C C . ALA A 1 199 ? 6.887 -3.948 -13.840 1.00 98.19 199 ALA A C 1
ATOM 1623 O O . ALA A 1 199 ? 7.763 -4.785 -14.042 1.00 98.19 199 ALA A O 1
ATOM 1624 N N . MET A 1 200 ? 5.611 -4.283 -13.605 1.00 97.25 200 MET A N 1
ATOM 1625 C CA . MET A 1 200 ? 5.145 -5.673 -13.581 1.00 97.25 200 MET A CA 1
ATOM 1626 C C . MET A 1 200 ? 5.364 -6.364 -14.927 1.00 97.25 200 MET A C 1
ATOM 1628 O O . MET A 1 200 ? 5.919 -7.453 -14.944 1.00 97.25 200 MET A O 1
ATOM 1632 N N . ILE A 1 201 ? 5.001 -5.727 -16.049 1.00 95.88 201 ILE A N 1
ATOM 1633 C CA . ILE A 1 201 ? 5.192 -6.327 -17.381 1.00 95.88 201 ILE A CA 1
ATOM 1634 C C . ILE A 1 201 ? 6.679 -6.564 -17.668 1.00 95.88 201 ILE A C 1
ATOM 1636 O O . ILE A 1 201 ? 7.050 -7.623 -18.162 1.00 95.88 201 ILE A O 1
ATOM 1640 N N . ASN A 1 202 ? 7.547 -5.598 -17.356 1.00 94.81 202 ASN A N 1
ATOM 1641 C CA . ASN A 1 202 ? 8.985 -5.765 -17.556 1.00 94.81 202 ASN A CA 1
ATOM 1642 C C . ASN A 1 202 ? 9.555 -6.889 -16.682 1.00 94.81 202 ASN A C 1
ATOM 1644 O O . ASN A 1 202 ? 10.380 -7.658 -17.163 1.00 94.81 202 ASN A O 1
ATOM 1648 N N . GLY A 1 203 ? 9.110 -6.990 -15.425 1.00 93.81 203 GLY A N 1
ATOM 1649 C CA . GLY A 1 203 ? 9.521 -8.059 -14.519 1.00 93.81 203 GLY A CA 1
ATOM 1650 C C . GLY A 1 203 ? 9.007 -9.428 -14.956 1.00 93.81 203 GLY A C 1
ATOM 1651 O O . GLY A 1 203 ? 9.744 -10.397 -14.889 1.00 93.81 203 GLY A O 1
ATOM 1652 N N . GLU A 1 204 ? 7.776 -9.516 -15.453 1.00 93.19 204 GLU A N 1
ATOM 1653 C CA . GLU A 1 204 ? 7.218 -10.764 -15.979 1.00 93.19 204 GLU A CA 1
ATOM 1654 C C . GLU A 1 204 ? 7.971 -11.219 -17.233 1.00 93.19 204 GLU A C 1
ATOM 1656 O O . GLU A 1 204 ? 8.388 -12.367 -17.314 1.00 93.19 204 GLU A O 1
ATOM 1661 N N . ASN A 1 205 ? 8.247 -10.300 -18.166 1.00 91.31 205 ASN A N 1
ATOM 1662 C CA . ASN A 1 205 ? 9.029 -10.580 -19.374 1.00 91.31 205 ASN A CA 1
ATOM 1663 C C . ASN A 1 205 ? 10.495 -10.945 -19.087 1.00 91.31 205 ASN A C 1
ATOM 1665 O O . ASN A 1 205 ? 11.176 -11.482 -19.959 1.00 91.31 205 ASN A O 1
ATOM 1669 N N . ALA A 1 206 ? 11.005 -10.601 -17.904 1.00 87.81 206 ALA A N 1
ATOM 1670 C CA . ALA A 1 206 ? 12.349 -10.963 -17.473 1.00 87.81 206 ALA A CA 1
ATOM 1671 C C . ALA A 1 206 ? 12.456 -12.430 -17.029 1.00 87.81 206 ALA A C 1
ATOM 1673 O O . ALA A 1 206 ? 13.565 -12.951 -16.940 1.00 87.81 206 ALA A O 1
ATOM 1674 N N . ILE A 1 207 ? 11.324 -13.086 -16.766 1.00 89.00 207 ILE A N 1
ATOM 1675 C CA . ILE A 1 207 ? 11.256 -14.425 -16.191 1.00 89.00 207 ILE A CA 1
ATOM 1676 C C . ILE A 1 207 ? 10.804 -15.395 -17.277 1.00 89.00 207 ILE A C 1
ATOM 1678 O O . ILE A 1 207 ? 9.780 -15.199 -17.931 1.00 89.00 207 ILE A O 1
ATOM 1682 N N . GLU A 1 208 ? 11.551 -16.480 -17.460 1.00 87.88 208 GLU A N 1
ATOM 1683 C CA . GLU A 1 208 ? 11.132 -17.533 -18.380 1.00 87.88 208 GLU A CA 1
ATOM 1684 C C . GLU A 1 208 ? 9.808 -18.160 -17.900 1.00 87.88 208 GLU A C 1
ATOM 1686 O O . GLU A 1 208 ? 9.691 -18.502 -16.720 1.00 87.88 208 GLU A O 1
ATOM 1691 N N . PRO A 1 209 ? 8.807 -18.382 -18.774 1.00 88.44 209 PRO A N 1
ATOM 1692 C CA . PRO A 1 209 ? 7.479 -18.826 -18.342 1.00 88.44 209 PRO A CA 1
ATOM 1693 C C . PRO A 1 209 ? 7.462 -20.118 -17.514 1.00 88.44 209 PRO A C 1
ATOM 1695 O O . PRO A 1 209 ? 6.596 -20.281 -16.658 1.00 88.44 209 PRO A O 1
ATOM 1698 N N . PHE A 1 210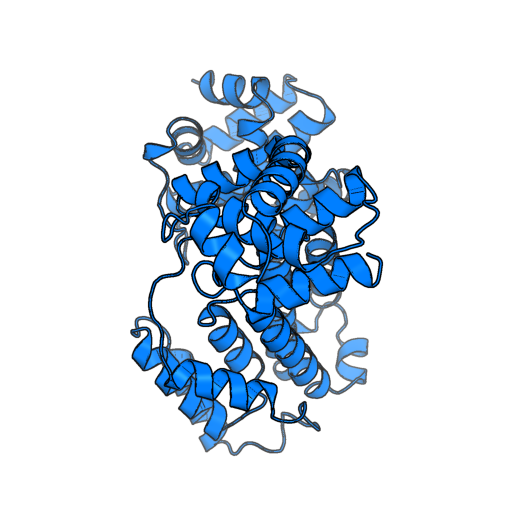 ? 8.413 -21.032 -17.744 1.00 89.88 210 PHE A N 1
ATOM 1699 C CA . PHE A 1 210 ? 8.507 -22.271 -16.967 1.00 89.88 210 PHE A CA 1
ATOM 1700 C C . PHE A 1 210 ? 8.969 -22.027 -15.522 1.00 89.88 210 PHE A C 1
ATOM 1702 O O . PHE A 1 210 ? 8.594 -22.780 -14.636 1.00 89.88 210 PHE A O 1
ATOM 1709 N N . ILE A 1 211 ? 9.730 -20.962 -15.250 1.00 90.69 211 ILE A N 1
ATOM 1710 C CA . ILE A 1 211 ? 10.157 -20.606 -13.888 1.00 90.69 211 ILE A CA 1
ATOM 1711 C C . ILE A 1 211 ? 8.934 -20.232 -13.046 1.00 90.69 211 ILE A C 1
ATOM 1713 O O . ILE A 1 211 ? 8.795 -20.703 -11.921 1.00 90.69 211 ILE A O 1
ATOM 1717 N N . MET A 1 212 ? 8.010 -19.445 -13.612 1.00 88.62 212 MET A N 1
ATOM 1718 C CA . MET A 1 212 ? 6.751 -19.087 -12.945 1.00 88.62 212 MET A CA 1
ATOM 1719 C C . MET A 1 212 ? 5.925 -20.317 -12.561 1.00 88.62 212 MET A C 1
ATOM 1721 O O . MET A 1 212 ? 5.273 -20.321 -11.519 1.00 88.62 212 MET A O 1
ATOM 1725 N N . THR A 1 213 ? 5.923 -21.353 -13.405 1.00 89.94 213 THR A N 1
ATOM 1726 C CA . THR A 1 213 ? 5.164 -22.579 -13.134 1.00 89.94 213 THR A CA 1
ATOM 1727 C C . THR A 1 213 ? 5.891 -23.518 -12.184 1.00 89.94 213 THR A C 1
ATOM 1729 O O . THR A 1 213 ? 5.259 -24.072 -11.287 1.00 89.94 213 THR A O 1
ATOM 1732 N N . ASP A 1 214 ? 7.197 -23.696 -12.371 1.00 94.44 214 ASP A N 1
ATOM 1733 C CA . ASP A 1 214 ? 7.994 -24.700 -11.665 1.00 94.44 214 ASP A CA 1
ATOM 1734 C C . ASP A 1 214 ? 8.344 -24.257 -10.241 1.00 94.44 214 ASP A C 1
ATOM 1736 O O . ASP A 1 214 ? 8.498 -25.104 -9.364 1.00 94.44 214 ASP A O 1
ATOM 1740 N N . LEU A 1 215 ? 8.423 -22.943 -10.003 1.00 94.44 215 LEU A N 1
ATOM 1741 C CA . LEU A 1 215 ? 8.716 -22.348 -8.697 1.00 94.44 215 LEU A CA 1
ATOM 1742 C C . LEU A 1 215 ? 7.489 -21.692 -8.053 1.00 94.44 215 LEU A C 1
ATOM 1744 O O . LEU A 1 215 ? 7.632 -20.802 -7.218 1.00 94.44 215 LEU A O 1
ATOM 1748 N N . MET A 1 216 ? 6.271 -22.100 -8.421 1.00 94.25 216 MET A N 1
ATOM 1749 C CA . MET A 1 216 ? 5.058 -21.637 -7.738 1.00 94.25 216 MET A CA 1
ATOM 1750 C C . MET A 1 216 ? 5.180 -21.875 -6.222 1.00 94.25 216 MET A C 1
ATOM 1752 O O . MET A 1 216 ? 5.503 -22.979 -5.792 1.00 94.25 216 MET A O 1
ATOM 1756 N N . GLY A 1 217 ? 4.940 -20.835 -5.424 1.00 94.75 217 GLY A N 1
ATOM 1757 C CA . GLY A 1 217 ? 5.104 -20.836 -3.966 1.00 94.75 217 GLY A CA 1
ATOM 1758 C C . GLY A 1 217 ? 6.528 -20.544 -3.474 1.00 94.75 217 GLY A C 1
ATOM 1759 O O . GLY A 1 217 ? 6.688 -20.022 -2.373 1.00 94.75 217 GLY A O 1
ATOM 1760 N N . GLU A 1 218 ? 7.553 -20.777 -4.294 1.00 96.56 218 GLU A N 1
ATOM 1761 C CA . GLU A 1 218 ? 8.971 -20.555 -3.967 1.00 96.56 218 GLU A CA 1
ATOM 1762 C C . GLU A 1 218 ? 9.629 -19.490 -4.859 1.00 96.56 218 GLU A C 1
ATOM 1764 O O . GLU A 1 218 ? 10.849 -19.317 -4.843 1.00 96.56 218 GLU A O 1
ATOM 1769 N N . LEU A 1 219 ? 8.837 -18.742 -5.632 1.00 95.88 219 LEU A N 1
ATOM 1770 C CA . LEU A 1 219 ? 9.335 -17.881 -6.704 1.00 95.88 219 LEU A CA 1
ATOM 1771 C C . LEU A 1 219 ? 10.274 -16.784 -6.187 1.00 95.88 219 LEU A C 1
ATOM 1773 O O . LEU A 1 219 ? 11.166 -16.340 -6.902 1.00 95.88 219 LEU A O 1
ATOM 1777 N N . TRP A 1 220 ? 10.133 -16.377 -4.924 1.00 96.31 220 TRP A N 1
ATOM 1778 C CA . TRP A 1 220 ? 11.054 -15.438 -4.281 1.00 96.31 220 TRP A CA 1
ATOM 1779 C C . TRP A 1 220 ? 12.512 -15.925 -4.253 1.00 96.31 220 TRP A C 1
ATOM 1781 O O . TRP A 1 220 ? 13.451 -15.119 -4.230 1.00 96.31 220 TRP A O 1
ATOM 1791 N N . MET A 1 221 ? 12.730 -17.239 -4.249 1.00 93.75 221 MET A N 1
ATOM 1792 C CA . MET A 1 221 ? 14.071 -17.816 -4.247 1.00 93.75 221 MET A CA 1
ATOM 1793 C C . MET A 1 221 ? 14.785 -17.624 -5.587 1.00 93.75 221 MET A C 1
ATOM 1795 O O . MET A 1 221 ? 16.015 -17.549 -5.586 1.00 93.75 221 MET A O 1
ATOM 1799 N N . GLU A 1 222 ? 14.040 -17.435 -6.679 1.00 92.88 222 GLU A N 1
ATOM 1800 C CA . GLU A 1 222 ? 14.587 -17.042 -7.975 1.00 92.88 222 GLU A CA 1
ATOM 1801 C C . GLU A 1 222 ? 14.933 -15.550 -7.984 1.00 92.88 222 GLU A C 1
ATOM 1803 O O . GLU A 1 222 ? 14.076 -14.687 -7.788 1.00 92.88 222 GLU A O 1
ATOM 1808 N N . ILE A 1 223 ? 16.209 -15.233 -8.208 1.00 88.62 223 ILE A N 1
ATOM 1809 C CA . ILE A 1 223 ? 16.731 -13.866 -8.084 1.00 88.62 223 ILE A CA 1
ATOM 1810 C C . ILE A 1 223 ? 16.087 -12.959 -9.131 1.00 88.62 223 ILE A C 1
ATOM 1812 O O . ILE A 1 223 ? 15.656 -11.851 -8.790 1.00 88.62 223 ILE A O 1
ATOM 1816 N N . ASP A 1 224 ? 15.958 -13.458 -10.360 1.00 85.69 224 ASP A N 1
ATOM 1817 C CA . ASP A 1 224 ? 15.404 -12.707 -11.487 1.00 85.69 224 ASP A CA 1
ATOM 1818 C C . ASP A 1 224 ? 13.897 -12.456 -11.334 1.00 85.69 224 ASP A C 1
ATOM 1820 O O . ASP A 1 224 ? 13.356 -11.512 -11.910 1.00 85.69 224 ASP A O 1
ATOM 1824 N N . ALA A 1 225 ? 13.213 -13.232 -10.484 1.00 92.81 225 ALA A N 1
ATOM 1825 C CA . ALA A 1 225 ? 11.790 -13.060 -10.227 1.00 92.81 225 ALA A CA 1
ATOM 1826 C C . ALA A 1 225 ? 11.464 -12.038 -9.127 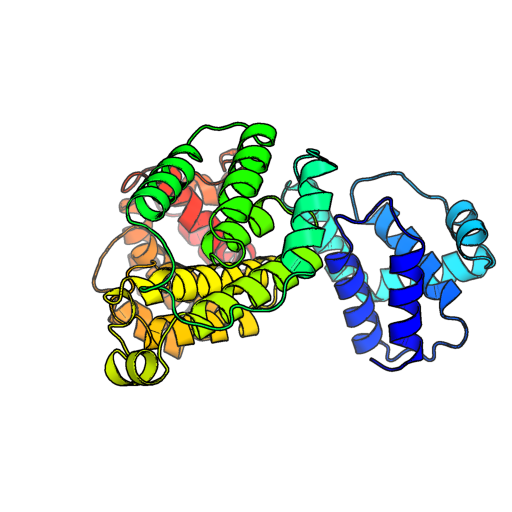1.00 92.81 225 ALA A C 1
ATOM 1828 O O . ALA A 1 225 ? 10.345 -11.515 -9.061 1.00 92.81 225 ALA A O 1
ATOM 1829 N N . ARG A 1 226 ? 12.427 -11.688 -8.267 1.00 94.81 226 ARG A N 1
ATOM 1830 C CA . ARG A 1 226 ? 12.178 -10.759 -7.149 1.00 94.81 226 ARG A CA 1
ATOM 1831 C C . ARG A 1 226 ? 11.733 -9.360 -7.593 1.00 94.81 226 ARG A C 1
ATOM 1833 O O . ARG A 1 226 ? 10.822 -8.830 -6.952 1.00 94.81 226 ARG A O 1
ATOM 1840 N N . PRO A 1 227 ? 12.300 -8.741 -8.652 1.00 94.75 227 PRO A N 1
ATOM 1841 C CA . PRO A 1 227 ? 11.816 -7.450 -9.141 1.00 94.75 227 PRO A CA 1
ATOM 1842 C C . PRO A 1 227 ? 10.344 -7.486 -9.585 1.00 94.75 227 PRO A C 1
ATOM 1844 O O . PRO A 1 227 ? 9.605 -6.540 -9.319 1.00 94.75 227 PRO A O 1
ATOM 1847 N N . TYR A 1 228 ? 9.884 -8.586 -10.198 1.00 96.69 228 TYR A N 1
ATOM 1848 C CA . TYR A 1 228 ? 8.469 -8.770 -10.549 1.00 96.69 228 TYR A CA 1
ATOM 1849 C C . TYR A 1 228 ? 7.576 -8.808 -9.305 1.00 96.69 228 TYR A C 1
ATOM 1851 O O . TYR A 1 228 ? 6.579 -8.087 -9.226 1.00 96.69 228 TYR A O 1
ATOM 1859 N N . LEU A 1 229 ? 7.957 -9.610 -8.308 1.00 97.94 229 LEU A N 1
ATOM 1860 C CA . LEU A 1 229 ? 7.212 -9.739 -7.056 1.00 97.94 229 LEU A CA 1
ATOM 1861 C C . LEU A 1 229 ? 7.144 -8.408 -6.290 1.00 97.94 229 LEU A C 1
ATOM 1863 O O . LEU A 1 229 ? 6.086 -8.039 -5.773 1.00 97.94 229 LEU A O 1
ATOM 1867 N N . ARG A 1 230 ? 8.237 -7.634 -6.262 1.00 98.00 230 ARG A N 1
ATOM 1868 C CA . ARG A 1 230 ? 8.238 -6.274 -5.694 1.00 98.00 230 ARG A CA 1
ATOM 1869 C C . ARG A 1 230 ? 7.332 -5.322 -6.471 1.00 98.00 230 ARG A C 1
ATOM 1871 O O . ARG A 1 230 ? 6.542 -4.616 -5.852 1.00 98.00 230 ARG A O 1
ATOM 1878 N N . ALA A 1 231 ? 7.374 -5.343 -7.805 1.00 98.38 231 ALA A N 1
ATOM 1879 C CA . ALA A 1 231 ? 6.515 -4.497 -8.635 1.00 98.38 231 ALA A CA 1
ATOM 1880 C C . ALA A 1 231 ? 5.025 -4.801 -8.424 1.00 98.38 231 ALA A C 1
ATOM 1882 O O . ALA A 1 231 ? 4.204 -3.886 -8.349 1.00 98.38 231 ALA A O 1
ATOM 1883 N N . LYS A 1 232 ? 4.676 -6.082 -8.273 1.00 98.44 232 LYS A N 1
ATOM 1884 C CA . LYS A 1 232 ? 3.305 -6.518 -7.997 1.00 98.44 232 LYS A CA 1
ATOM 1885 C C . LYS A 1 232 ? 2.831 -6.088 -6.605 1.00 98.44 232 LYS A C 1
ATOM 1887 O O . LYS A 1 232 ? 1.684 -5.667 -6.473 1.00 98.44 232 LYS A O 1
ATOM 1892 N N . ALA A 1 233 ? 3.708 -6.122 -5.597 1.00 98.38 233 ALA A N 1
ATOM 1893 C CA . ALA A 1 233 ? 3.402 -5.614 -4.257 1.00 98.38 233 ALA A CA 1
ATOM 1894 C C . ALA A 1 233 ? 3.198 -4.091 -4.258 1.00 98.38 233 ALA A C 1
ATOM 1896 O O . ALA A 1 233 ? 2.198 -3.614 -3.730 1.00 98.38 233 ALA A O 1
ATOM 1897 N N . ALA A 1 234 ? 4.078 -3.342 -4.930 1.00 98.19 234 ALA A N 1
ATOM 1898 C CA . ALA A 1 234 ? 3.950 -1.892 -5.074 1.00 98.19 234 ALA A CA 1
ATOM 1899 C C . ALA A 1 234 ? 2.663 -1.492 -5.821 1.00 98.19 234 ALA A C 1
ATOM 1901 O O . ALA A 1 234 ? 1.999 -0.526 -5.452 1.00 98.19 234 ALA A O 1
ATOM 1902 N N . TYR A 1 235 ? 2.261 -2.257 -6.843 1.00 98.44 235 TYR A N 1
ATOM 1903 C CA . TYR A 1 235 ? 0.980 -2.044 -7.521 1.00 98.44 235 TYR A CA 1
ATOM 1904 C C . TYR A 1 235 ? -0.217 -2.296 -6.595 1.00 98.44 235 TYR A C 1
ATOM 1906 O O . TYR A 1 235 ? -1.132 -1.479 -6.556 1.00 98.44 235 TYR A O 1
ATOM 1914 N N . ALA A 1 236 ? -0.207 -3.388 -5.825 1.00 98.19 236 ALA A N 1
ATOM 1915 C CA . ALA A 1 236 ? -1.263 -3.678 -4.855 1.00 98.19 236 ALA A CA 1
ATOM 1916 C C . ALA A 1 236 ? -1.375 -2.583 -3.780 1.00 98.19 236 ALA A C 1
ATOM 1918 O O . ALA A 1 236 ? -2.476 -2.169 -3.434 1.00 98.19 236 ALA A O 1
ATOM 1919 N N . GLU A 1 237 ? -0.248 -2.058 -3.305 1.00 95.06 237 GLU A N 1
ATOM 1920 C CA . GLU A 1 237 ? -0.208 -0.940 -2.361 1.00 95.06 237 GLU A CA 1
ATOM 1921 C C . GLU A 1 237 ? -0.767 0.352 -2.963 1.00 95.06 237 GLU A C 1
ATOM 1923 O O . GLU A 1 237 ? -1.557 1.046 -2.324 1.00 95.06 237 GLU A O 1
ATOM 1928 N N . GLN A 1 238 ? -0.462 0.629 -4.231 1.00 93.25 238 GLN A N 1
ATOM 1929 C CA . GLN A 1 238 ? -1.079 1.741 -4.945 1.00 93.25 238 GLN A CA 1
ATOM 1930 C C . GLN A 1 238 ? -2.604 1.578 -5.068 1.00 93.25 238 GLN A C 1
ATOM 1932 O O . GLN A 1 238 ? -3.323 2.565 -4.942 1.00 93.25 238 GLN A O 1
ATOM 1937 N N . LEU A 1 239 ? -3.118 0.357 -5.253 1.00 91.12 239 LEU A N 1
ATOM 1938 C CA . LEU A 1 239 ? -4.566 0.109 -5.243 1.00 91.12 239 LEU A CA 1
ATOM 1939 C C . LEU A 1 239 ? -5.193 0.376 -3.867 1.00 91.12 239 LEU A C 1
ATOM 1941 O O . LEU A 1 239 ? -6.272 0.962 -3.805 1.00 91.12 239 LEU A O 1
ATOM 1945 N N . VAL A 1 240 ? -4.508 0.028 -2.770 1.00 88.94 240 VAL A N 1
ATOM 1946 C CA . VAL A 1 240 ? -4.950 0.392 -1.410 1.00 88.94 240 VAL A CA 1
ATOM 1947 C C . VAL A 1 240 ? -5.030 1.912 -1.256 1.00 88.94 240 VAL A C 1
ATOM 1949 O O . VAL A 1 240 ? -6.036 2.421 -0.764 1.00 88.94 240 VAL A O 1
ATOM 1952 N N . ASN A 1 241 ? -4.017 2.646 -1.729 1.00 82.62 241 ASN A N 1
ATOM 1953 C CA . ASN A 1 241 ? -4.001 4.115 -1.695 1.00 82.62 241 ASN A CA 1
ATOM 1954 C C . ASN A 1 241 ? -5.150 4.744 -2.506 1.00 82.62 241 ASN A C 1
ATOM 1956 O O . ASN A 1 241 ? -5.594 5.850 -2.201 1.00 82.62 241 ASN A O 1
ATOM 1960 N N . GLU A 1 242 ? -5.648 4.032 -3.517 1.00 80.62 242 GLU A N 1
ATOM 1961 C CA . GLU A 1 242 ? -6.788 4.422 -4.353 1.00 80.62 242 GLU A CA 1
ATOM 1962 C C . GLU A 1 242 ? -8.141 3.923 -3.829 1.00 80.62 242 GLU A C 1
ATOM 1964 O O . GLU A 1 242 ? -9.166 4.152 -4.472 1.00 80.62 242 GLU A O 1
ATOM 1969 N N . TYR A 1 243 ? -8.170 3.271 -2.661 1.00 83.06 243 TYR A N 1
ATOM 1970 C CA . TYR A 1 243 ? -9.361 2.633 -2.091 1.00 83.06 243 TYR A CA 1
ATOM 1971 C C . TYR A 1 243 ? -9.948 1.506 -2.972 1.00 83.06 243 TYR A C 1
ATOM 1973 O O . TYR A 1 243 ? -11.099 1.106 -2.788 1.00 83.06 243 TYR A O 1
ATOM 1981 N N . ASP A 1 244 ? -9.166 0.957 -3.911 1.00 85.19 244 ASP A N 1
ATOM 1982 C CA . ASP A 1 244 ? -9.509 -0.240 -4.690 1.00 85.19 244 ASP A CA 1
ATOM 1983 C C . ASP A 1 244 ? -9.075 -1.500 -3.927 1.00 85.19 244 ASP A C 1
ATOM 1985 O O . ASP A 1 244 ? -8.104 -2.188 -4.259 1.00 85.19 244 ASP A O 1
ATOM 1989 N N . PHE A 1 245 ? -9.786 -1.768 -2.833 1.00 89.81 245 PHE A N 1
ATOM 1990 C CA . PHE A 1 245 ? -9.431 -2.821 -1.886 1.00 89.81 245 PHE A CA 1
ATOM 1991 C C . PHE A 1 245 ? -9.576 -4.228 -2.466 1.00 89.81 245 PHE A C 1
ATOM 1993 O O . PHE A 1 245 ? -8.718 -5.076 -2.227 1.00 89.81 245 PHE A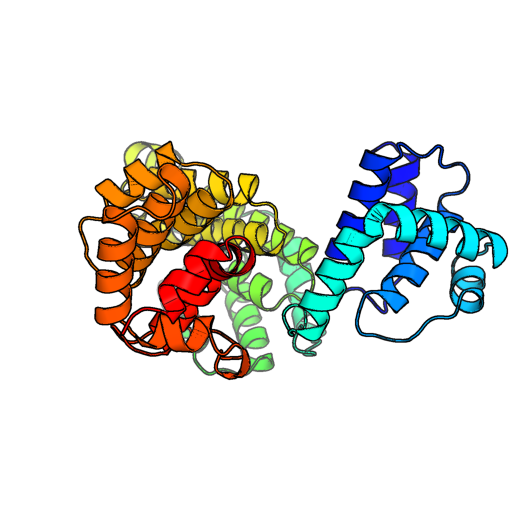 O 1
ATOM 2000 N N . ASP A 1 246 ? -10.614 -4.479 -3.267 1.00 91.19 246 ASP A N 1
ATOM 2001 C CA . ASP A 1 246 ? -10.803 -5.778 -3.920 1.00 91.19 246 ASP A CA 1
ATOM 2002 C C . ASP A 1 246 ? -9.691 -6.042 -4.946 1.00 91.19 246 ASP A C 1
ATOM 2004 O O . ASP A 1 246 ? -9.155 -7.154 -5.011 1.00 91.19 246 ASP A O 1
ATOM 2008 N N . GLY A 1 247 ? -9.283 -5.013 -5.700 1.00 94.38 247 GLY A N 1
ATOM 2009 C CA . GLY A 1 247 ? -8.125 -5.087 -6.584 1.00 94.38 247 GLY A CA 1
ATOM 2010 C C . GLY A 1 247 ? -6.833 -5.375 -5.815 1.00 94.38 247 GLY A C 1
ATOM 2011 O O . GLY A 1 247 ? -6.084 -6.283 -6.184 1.00 94.38 247 GLY A O 1
ATOM 2012 N N . ALA A 1 248 ? -6.581 -4.660 -4.716 1.00 97.19 248 ALA A N 1
ATOM 2013 C CA . ALA A 1 248 ? -5.410 -4.896 -3.873 1.00 97.19 248 ALA A CA 1
ATOM 2014 C C . ALA A 1 248 ? -5.374 -6.334 -3.325 1.00 97.19 248 ALA A C 1
ATOM 2016 O O . ALA A 1 248 ? -4.361 -7.023 -3.460 1.00 97.19 248 ALA A O 1
ATOM 2017 N N . ILE A 1 249 ? -6.496 -6.819 -2.778 1.00 97.56 249 ILE A N 1
ATOM 2018 C CA . ILE A 1 249 ? -6.641 -8.185 -2.257 1.00 97.56 249 ILE A CA 1
ATOM 2019 C C . ILE A 1 249 ? -6.356 -9.221 -3.347 1.00 97.56 249 ILE A C 1
ATOM 2021 O O . ILE A 1 249 ? -5.652 -10.197 -3.084 1.00 97.56 249 ILE A O 1
ATOM 2025 N N . LEU A 1 250 ? -6.853 -9.021 -4.573 1.00 97.31 250 LEU A N 1
ATOM 2026 C CA . LEU A 1 250 ? -6.580 -9.924 -5.694 1.00 97.31 250 LEU A CA 1
ATOM 2027 C C . LEU A 1 250 ? -5.071 -10.061 -5.948 1.00 97.31 250 LEU A C 1
ATOM 2029 O O . LEU A 1 250 ? -4.559 -11.177 -6.058 1.00 97.31 250 LEU A O 1
ATOM 2033 N N . HIS A 1 251 ? -4.351 -8.938 -6.005 1.00 98.25 251 HIS A N 1
ATOM 2034 C CA . HIS A 1 251 ? -2.909 -8.941 -6.249 1.00 98.25 251 HIS A CA 1
ATOM 2035 C C . HIS A 1 251 ? -2.110 -9.517 -5.077 1.00 98.25 251 HIS A C 1
ATOM 2037 O O . HIS A 1 251 ? -1.180 -10.291 -5.306 1.00 98.25 251 HIS A O 1
ATOM 2043 N N . TYR A 1 252 ? -2.483 -9.197 -3.839 1.00 98.38 252 TYR A N 1
ATOM 2044 C CA . TYR A 1 252 ? -1.833 -9.757 -2.659 1.00 98.38 252 TYR A CA 1
ATOM 2045 C C . TYR A 1 252 ? -2.064 -11.267 -2.510 1.00 98.38 252 TYR A C 1
ATOM 2047 O O . TYR A 1 252 ? -1.133 -11.994 -2.177 1.00 98.38 252 TYR A O 1
ATOM 2055 N N . ARG A 1 253 ? -3.262 -11.782 -2.816 1.00 97.31 253 ARG A N 1
ATOM 2056 C CA . ARG A 1 253 ? -3.516 -13.235 -2.826 1.00 97.31 253 ARG A CA 1
ATOM 2057 C C . ARG A 1 253 ? -2.665 -13.955 -3.859 1.00 97.31 253 ARG A C 1
ATOM 2059 O O . ARG A 1 253 ? -2.192 -15.055 -3.595 1.00 97.31 253 ARG A O 1
ATOM 2066 N N . GLU A 1 254 ? -2.467 -13.344 -5.021 1.00 97.25 254 GLU A N 1
ATOM 2067 C CA . GLU A 1 254 ? -1.586 -13.912 -6.033 1.00 97.25 254 GLU A CA 1
ATOM 2068 C C . GLU A 1 254 ? -0.122 -13.885 -5.585 1.00 97.25 254 GLU A C 1
ATOM 2070 O O . GLU A 1 254 ? 0.581 -14.873 -5.760 1.00 97.25 254 GLU A O 1
ATOM 2075 N N . LEU A 1 255 ? 0.331 -12.810 -4.931 1.00 97.88 255 LEU A N 1
ATOM 2076 C CA . LEU A 1 255 ? 1.655 -12.788 -4.302 1.00 97.88 255 LEU A CA 1
ATOM 2077 C C . LEU A 1 255 ? 1.824 -13.924 -3.292 1.00 97.88 255 LEU A C 1
ATOM 2079 O O . LEU A 1 255 ? 2.853 -14.588 -3.318 1.00 97.88 255 LEU A O 1
ATOM 2083 N N . MET A 1 256 ? 0.797 -14.211 -2.489 1.00 95.75 256 MET A N 1
ATOM 2084 C CA . MET A 1 256 ? 0.833 -15.335 -1.554 1.00 95.75 256 MET A CA 1
ATOM 2085 C C . MET A 1 256 ? 0.918 -16.703 -2.233 1.00 95.75 256 MET A C 1
ATOM 2087 O O . MET A 1 256 ? 1.508 -17.619 -1.675 1.00 95.75 256 MET A O 1
ATOM 2091 N N . ARG A 1 257 ? 0.346 -16.859 -3.433 1.00 95.75 257 ARG A N 1
ATOM 2092 C CA . ARG A 1 257 ? 0.493 -18.094 -4.222 1.00 95.75 257 ARG A CA 1
ATOM 2093 C C . ARG A 1 257 ? 1.883 -18.228 -4.833 1.00 95.75 257 ARG A C 1
ATOM 2095 O O . ARG A 1 257 ? 2.383 -19.335 -4.965 1.00 95.75 257 ARG A O 1
ATOM 2102 N N . LEU A 1 258 ? 2.481 -17.114 -5.249 1.00 96.38 258 LEU A N 1
ATOM 2103 C CA . LEU A 1 258 ? 3.808 -17.097 -5.866 1.00 96.38 258 LEU A CA 1
ATOM 2104 C C . LEU A 1 258 ? 4.929 -17.217 -4.823 1.00 96.38 258 LEU A C 1
ATOM 2106 O O . LEU A 1 258 ? 5.998 -17.735 -5.131 1.00 96.38 258 LEU A O 1
ATOM 2110 N N . ASN A 1 259 ? 4.686 -16.737 -3.606 1.00 95.88 259 ASN A N 1
ATOM 2111 C CA . ASN A 1 259 ? 5.644 -16.635 -2.513 1.00 95.88 259 ASN A CA 1
ATOM 2112 C C . ASN A 1 259 ? 4.969 -17.052 -1.193 1.00 95.88 259 ASN A C 1
ATOM 2114 O O . ASN A 1 259 ? 4.596 -16.209 -0.377 1.00 95.88 259 ASN A O 1
ATOM 2118 N N . GLU A 1 260 ? 4.798 -18.360 -0.993 1.00 94.31 260 GLU A N 1
ATOM 2119 C CA . GLU A 1 260 ? 4.134 -18.925 0.193 1.00 94.31 260 GLU A CA 1
ATOM 2120 C C . GLU A 1 260 ? 4.923 -18.658 1.483 1.00 94.31 260 GLU A C 1
ATOM 2122 O O . GLU A 1 260 ? 4.332 -18.556 2.555 1.00 94.31 260 GLU A O 1
ATOM 2127 N N . GLY A 1 261 ? 6.248 -18.490 1.380 1.00 91.38 261 GLY A N 1
ATOM 2128 C CA . GLY A 1 261 ? 7.122 -18.140 2.506 1.00 91.38 261 GLY A CA 1
ATOM 2129 C C . GLY A 1 261 ? 6.998 -16.691 2.989 1.00 91.38 261 GLY A C 1
ATOM 2130 O O . GLY A 1 261 ? 7.730 -16.295 3.893 1.00 91.38 261 GLY A O 1
ATOM 2131 N N . ASP A 1 262 ? 6.129 -15.899 2.357 1.00 93.44 262 ASP A N 1
ATOM 2132 C CA . ASP A 1 262 ? 5.850 -14.493 2.641 1.00 93.44 262 ASP A CA 1
ATOM 2133 C C . ASP A 1 262 ? 7.091 -13.621 2.890 1.00 93.44 262 ASP A C 1
ATOM 2135 O O . ASP A 1 262 ? 7.142 -12.766 3.776 1.00 93.44 262 ASP A O 1
ATOM 2139 N N . ASN A 1 263 ? 8.124 -13.787 2.060 1.00 94.56 263 ASN A N 1
ATOM 2140 C CA . ASN A 1 263 ? 9.351 -12.996 2.192 1.00 94.56 263 ASN A CA 1
ATOM 2141 C C . ASN A 1 263 ? 9.147 -11.470 2.047 1.00 94.56 263 ASN A C 1
ATOM 2143 O O . ASN A 1 263 ? 10.089 -10.710 2.270 1.00 94.56 263 ASN A O 1
ATOM 2147 N N . GLN A 1 264 ? 7.952 -11.026 1.643 1.00 93.56 264 GLN A N 1
ATOM 2148 C CA . GLN A 1 264 ? 7.582 -9.622 1.466 1.00 93.56 264 GLN A CA 1
ATOM 2149 C C . GLN A 1 264 ? 6.645 -9.088 2.564 1.00 93.56 264 GLN A C 1
ATOM 2151 O O . GLN A 1 264 ? 6.319 -7.902 2.527 1.00 93.56 264 GLN A O 1
ATOM 2156 N N . GLY A 1 265 ? 6.202 -9.916 3.517 1.00 92.69 265 GLY A N 1
ATOM 2157 C CA . GLY A 1 265 ? 5.282 -9.497 4.583 1.00 92.69 265 GLY A CA 1
ATOM 2158 C C . GLY A 1 265 ? 3.865 -9.156 4.095 1.00 92.69 265 GLY A C 1
ATOM 2159 O O . GLY A 1 265 ? 3.189 -8.302 4.670 1.00 92.69 265 GLY A O 1
ATOM 2160 N N . ILE A 1 266 ? 3.412 -9.778 3.008 1.00 95.94 266 ILE A N 1
ATOM 2161 C CA . ILE A 1 266 ? 2.081 -9.632 2.415 1.00 95.94 266 ILE A CA 1
ATOM 2162 C C . ILE A 1 266 ? 0.978 -10.079 3.373 1.00 95.94 266 ILE A C 1
ATOM 2164 O O . ILE A 1 266 ? -0.110 -9.502 3.331 1.00 95.94 266 ILE A O 1
ATOM 2168 N N . TRP A 1 267 ? 1.231 -11.027 4.279 1.00 93.31 267 TRP A N 1
ATOM 2169 C CA . TRP A 1 267 ? 0.272 -11.413 5.316 1.00 93.31 267 TRP A CA 1
ATOM 2170 C C . TRP A 1 267 ? -0.186 -10.216 6.152 1.00 93.31 267 TRP A C 1
ATOM 2172 O O . TRP A 1 267 ? -1.390 -10.010 6.329 1.00 93.31 267 TRP A O 1
ATOM 2182 N N . TYR A 1 268 ? 0.759 -9.376 6.579 1.00 90.75 268 TYR A N 1
ATOM 2183 C CA . TYR A 1 268 ? 0.481 -8.174 7.366 1.00 90.75 268 TYR A CA 1
ATOM 2184 C C . TYR A 1 268 ? -0.258 -7.095 6.563 1.00 90.75 268 TYR A C 1
ATOM 2186 O O . TYR A 1 268 ? -0.976 -6.292 7.148 1.00 90.75 268 TYR A O 1
ATOM 2194 N N . LYS A 1 269 ? -0.155 -7.101 5.226 1.00 93.88 269 LYS A N 1
ATOM 2195 C CA . LYS A 1 269 ? -0.933 -6.212 4.343 1.00 93.88 269 LYS A CA 1
ATOM 2196 C C . LYS A 1 269 ? -2.342 -6.758 4.058 1.00 93.88 269 LYS A C 1
ATOM 2198 O O . LYS A 1 269 ? -3.292 -5.986 3.971 1.00 93.88 269 LYS A O 1
ATOM 2203 N N . LEU A 1 270 ? -2.504 -8.080 3.930 1.00 95.69 270 LEU A N 1
ATOM 2204 C CA . LEU A 1 270 ? -3.789 -8.738 3.644 1.00 95.69 270 LEU A CA 1
ATOM 2205 C C . LEU A 1 270 ? -4.734 -8.757 4.836 1.00 95.69 270 LEU A C 1
ATOM 2207 O O . LEU A 1 270 ? -5.932 -8.518 4.686 1.00 95.69 270 LEU A O 1
ATOM 2211 N N . LEU A 1 271 ? -4.212 -9.088 6.013 1.00 95.00 271 LEU A N 1
ATOM 2212 C CA . LEU A 1 271 ? -5.028 -9.317 7.192 1.00 95.00 271 LEU A CA 1
ATOM 2213 C C . LEU A 1 271 ? -5.895 -8.107 7.592 1.00 95.00 271 LEU A C 1
ATOM 2215 O O . LEU A 1 271 ? -7.103 -8.299 7.761 1.00 95.00 271 LEU A O 1
ATOM 2219 N N . PRO A 1 272 ? -5.377 -6.865 7.686 1.00 93.62 272 PRO A N 1
ATOM 2220 C CA . PRO A 1 272 ? -6.224 -5.713 7.983 1.00 93.62 272 PRO A CA 1
ATOM 2221 C C . PRO A 1 272 ? -7.278 -5.454 6.901 1.00 93.62 272 PRO A C 1
ATOM 2223 O O . PRO A 1 272 ? -8.413 -5.133 7.250 1.00 93.62 272 PRO A O 1
ATOM 2226 N N . LEU A 1 273 ? -6.967 -5.691 5.620 1.00 95.25 273 LEU A N 1
ATOM 2227 C CA . LEU A 1 273 ? -7.945 -5.579 4.531 1.00 95.25 273 LEU A CA 1
ATOM 2228 C C . LEU A 1 273 ? -9.067 -6.617 4.668 1.00 95.25 273 LEU A C 1
ATOM 2230 O O . LEU A 1 273 ? -10.243 -6.289 4.514 1.00 95.25 273 LEU A O 1
ATOM 2234 N N . TYR A 1 274 ? -8.739 -7.863 5.016 1.00 97.12 274 TYR A N 1
ATOM 2235 C CA . TYR A 1 274 ? -9.754 -8.884 5.264 1.00 97.12 274 TYR A CA 1
ATOM 2236 C C . TYR A 1 274 ? -10.646 -8.547 6.462 1.00 97.12 274 TYR A C 1
ATOM 2238 O O . TYR A 1 274 ? -11.867 -8.744 6.412 1.00 97.12 274 TYR A O 1
ATOM 2246 N N . LEU A 1 275 ? -10.057 -8.012 7.535 1.00 95.69 275 LEU A N 1
ATOM 2247 C CA . LEU A 1 275 ? -10.802 -7.572 8.711 1.00 95.69 275 LEU A CA 1
ATOM 2248 C C . LEU A 1 275 ? -11.698 -6.362 8.401 1.00 95.69 275 LEU A C 1
ATOM 2250 O O . LEU A 1 275 ? -12.844 -6.338 8.851 1.00 95.69 275 LEU A O 1
ATOM 2254 N N . GLU A 1 276 ? -11.237 -5.390 7.618 1.00 94.25 276 GLU A N 1
ATOM 2255 C CA . GLU A 1 276 ? -12.029 -4.202 7.275 1.00 94.25 276 GLU A CA 1
ATOM 2256 C C . GLU A 1 276 ? -13.177 -4.531 6.311 1.00 94.25 276 GLU A C 1
ATOM 2258 O O . GLU A 1 276 ? -14.318 -4.124 6.534 1.00 94.25 276 GLU A O 1
ATOM 2263 N N . HIS A 1 277 ? -12.908 -5.337 5.280 1.00 92.19 277 HIS A N 1
ATOM 2264 C CA . HIS A 1 277 ? -13.840 -5.564 4.169 1.00 92.19 277 HIS A CA 1
ATOM 2265 C C . HIS A 1 277 ? -14.678 -6.843 4.283 1.00 92.19 277 HIS A C 1
ATOM 2267 O O . HIS A 1 277 ? -15.415 -7.192 3.365 1.00 92.19 277 HIS A O 1
ATOM 2273 N N . GLY A 1 278 ? -14.637 -7.522 5.433 1.00 92.19 278 GLY A N 1
ATOM 2274 C CA . GLY A 1 278 ? -15.581 -8.599 5.749 1.00 92.19 278 GLY A CA 1
ATOM 2275 C C . GLY A 1 278 ? -15.211 -9.981 5.206 1.00 92.19 278 GLY A C 1
ATOM 2276 O O . GLY A 1 278 ? -16.047 -10.884 5.245 1.00 92.19 278 GLY A O 1
ATOM 2277 N N . TYR A 1 279 ? -13.966 -10.188 4.778 1.00 95.50 279 TYR A N 1
ATOM 2278 C CA . TYR A 1 279 ? -13.429 -11.498 4.385 1.00 95.50 279 TYR A CA 1
ATOM 2279 C C . TYR A 1 279 ? -13.074 -12.331 5.630 1.00 95.50 279 TYR A C 1
ATOM 2281 O O . TYR A 1 279 ? -11.913 -12.605 5.931 1.00 95.50 279 TYR A O 1
ATOM 2289 N N . ARG A 1 280 ? -14.094 -12.660 6.435 1.00 94.75 280 ARG A N 1
ATOM 2290 C CA . ARG A 1 280 ? -13.939 -13.264 7.773 1.00 94.75 280 ARG A CA 1
ATOM 2291 C C . ARG A 1 280 ? -13.283 -14.639 7.728 1.00 94.75 280 ARG A C 1
ATOM 2293 O O . ARG A 1 280 ? -12.390 -14.914 8.522 1.00 94.75 280 ARG A O 1
ATOM 2300 N N . THR A 1 281 ? -13.701 -15.494 6.799 1.00 95.75 281 THR A N 1
ATOM 2301 C CA . THR A 1 281 ? -13.150 -16.849 6.675 1.00 95.75 281 THR A CA 1
ATOM 2302 C C . THR A 1 281 ? -11.668 -16.808 6.314 1.00 95.75 281 THR A C 1
ATOM 2304 O O . THR A 1 281 ? -10.872 -17.531 6.907 1.00 95.75 281 THR A O 1
ATOM 2307 N N . GLU A 1 282 ? -11.286 -15.924 5.396 1.00 95.94 282 GLU A N 1
ATOM 2308 C CA . GLU A 1 282 ? -9.904 -15.721 4.980 1.00 95.94 282 GLU A CA 1
ATOM 2309 C C . GLU A 1 282 ? -9.055 -15.088 6.086 1.00 95.94 282 GLU A C 1
ATOM 2311 O O . GLU A 1 282 ? -7.943 -15.552 6.325 1.00 95.94 282 GLU A O 1
ATOM 2316 N N . ALA A 1 283 ? -9.583 -14.093 6.810 1.00 95.81 283 ALA A N 1
ATOM 2317 C CA . ALA A 1 283 ? -8.906 -13.519 7.974 1.00 95.81 283 ALA A CA 1
ATOM 2318 C C . ALA A 1 283 ? -8.610 -14.582 9.041 1.00 95.81 283 ALA A C 1
ATOM 2320 O O . ALA A 1 283 ? -7.511 -14.609 9.587 1.00 95.81 283 ALA A O 1
ATOM 2321 N N . ARG A 1 284 ? -9.572 -15.472 9.324 1.00 95.25 284 ARG A N 1
ATOM 2322 C CA . ARG A 1 284 ? -9.391 -16.561 10.293 1.00 95.25 284 ARG A CA 1
ATOM 2323 C C . ARG A 1 284 ? -8.323 -17.548 9.854 1.00 95.25 284 ARG A C 1
ATOM 2325 O O . ARG A 1 284 ? -7.447 -17.857 10.651 1.00 95.25 284 ARG A O 1
ATOM 2332 N N . ALA A 1 285 ? -8.399 -18.017 8.608 1.00 94.19 285 ALA A N 1
ATOM 2333 C CA . ALA A 1 285 ? -7.419 -18.951 8.065 1.00 94.19 285 ALA A CA 1
ATOM 2334 C C . ALA A 1 285 ? -6.004 -18.362 8.147 1.00 94.19 285 ALA A C 1
ATOM 2336 O O . ALA A 1 285 ? -5.091 -19.017 8.633 1.00 94.19 285 ALA A O 1
ATOM 2337 N N . LEU A 1 286 ? -5.857 -17.088 7.773 1.00 93.25 286 LEU A N 1
ATOM 2338 C CA . LEU A 1 286 ? -4.575 -16.400 7.833 1.00 93.25 286 LEU A CA 1
ATOM 2339 C C . LEU A 1 286 ? -4.060 -16.236 9.275 1.00 93.25 286 LEU A C 1
ATOM 2341 O O . LEU A 1 286 ? -2.888 -16.473 9.538 1.00 93.25 286 LEU A O 1
ATOM 2345 N N . LEU A 1 287 ? -4.928 -15.877 10.225 1.00 93.19 287 LEU A N 1
ATOM 2346 C CA . LEU A 1 287 ? -4.566 -15.802 11.646 1.00 93.19 287 LEU A CA 1
ATOM 2347 C C . LEU A 1 287 ? -4.181 -17.167 12.246 1.00 93.19 287 LEU A C 1
ATOM 2349 O O . LEU A 1 287 ? -3.356 -17.211 13.151 1.00 93.19 287 LEU A O 1
ATOM 2353 N N . ASP A 1 288 ? -4.770 -18.271 11.776 1.00 91.81 288 ASP A N 1
ATOM 2354 C CA . ASP A 1 288 ? -4.435 -19.624 12.248 1.00 91.81 288 ASP A CA 1
ATOM 2355 C C . ASP A 1 288 ? -3.040 -20.076 11.781 1.00 91.81 288 ASP A C 1
ATOM 2357 O O . ASP A 1 288 ? -2.334 -20.765 12.524 1.00 91.81 288 ASP A O 1
ATOM 2361 N N . ASP A 1 289 ? -2.635 -19.664 10.577 1.00 88.06 289 ASP A N 1
ATOM 2362 C CA . ASP A 1 289 ? -1.303 -19.937 10.027 1.00 88.06 289 ASP A CA 1
ATOM 2363 C C . ASP A 1 289 ? -0.221 -19.090 10.721 1.00 88.06 289 ASP A C 1
ATOM 2365 O O . ASP A 1 289 ? 0.897 -19.557 10.966 1.00 88.06 289 ASP A O 1
ATOM 2369 N N . LEU A 1 290 ? -0.572 -17.863 11.118 1.00 83.94 290 LEU A N 1
ATOM 2370 C CA . LEU A 1 290 ? 0.282 -16.937 11.862 1.00 83.94 290 LEU A CA 1
ATOM 2371 C C . LEU A 1 290 ? 0.314 -17.323 13.352 1.00 83.94 290 LEU A C 1
ATOM 2373 O O . LEU A 1 290 ? -0.299 -16.695 14.209 1.00 83.94 290 LEU A O 1
ATOM 2377 N N . GLN A 1 291 ? 1.061 -18.378 13.688 1.00 65.56 291 GLN A N 1
ATOM 2378 C CA . GLN A 1 291 ? 1.185 -18.898 15.063 1.00 65.56 291 GLN A CA 1
ATOM 2379 C C . GLN A 1 291 ? 1.941 -17.963 16.036 1.00 65.56 291 GLN A C 1
ATOM 2381 O O . GLN A 1 291 ? 2.120 -18.300 17.213 1.00 65.56 291 GLN A O 1
ATOM 2386 N N . GLU A 1 292 ? 2.407 -16.799 15.575 1.00 67.50 292 GLU A N 1
ATOM 2387 C CA . GLU A 1 292 ? 3.221 -15.870 16.357 1.00 67.50 292 GLU A CA 1
ATOM 2388 C C . GLU A 1 292 ? 2.374 -14.846 17.124 1.00 67.50 292 GLU A C 1
ATOM 2390 O O . GLU A 1 292 ? 1.492 -14.180 16.594 1.00 67.50 292 GLU A O 1
ATOM 2395 N N . ALA A 1 293 ? 2.663 -14.692 18.418 1.00 70.12 293 ALA A N 1
ATOM 2396 C CA . ALA A 1 293 ? 1.990 -13.731 19.290 1.00 70.12 293 ALA A CA 1
ATOM 2397 C C . ALA A 1 293 ? 2.728 -12.381 19.316 1.00 70.12 293 ALA A C 1
ATOM 2399 O O . ALA A 1 293 ? 3.170 -11.943 20.386 1.00 70.12 293 ALA A O 1
ATOM 2400 N N . ASP A 1 294 ? 2.892 -11.759 18.148 1.00 88.38 294 ASP A N 1
ATOM 2401 C CA . ASP A 1 294 ? 3.392 -10.386 18.028 1.00 88.38 294 ASP A CA 1
ATOM 2402 C C . ASP A 1 294 ? 2.279 -9.345 18.284 1.00 88.38 294 ASP A C 1
ATOM 2404 O O . ASP A 1 294 ? 1.110 -9.685 18.502 1.00 88.38 294 ASP A O 1
ATOM 2408 N N . THR A 1 295 ? 2.637 -8.058 18.306 1.00 94.00 295 THR A N 1
ATOM 2409 C CA . THR A 1 295 ? 1.673 -6.978 18.558 1.00 94.00 295 THR A CA 1
ATOM 2410 C C . THR A 1 295 ? 0.546 -6.947 17.521 1.00 94.00 295 THR A C 1
ATOM 2412 O O . THR A 1 295 ? -0.610 -6.751 17.897 1.00 94.00 295 THR A O 1
ATOM 2415 N N . PHE A 1 296 ? 0.853 -7.161 16.240 1.00 94.12 296 PHE A N 1
ATOM 2416 C CA . PHE A 1 296 ? -0.119 -7.120 15.148 1.00 94.12 296 PHE A CA 1
ATOM 2417 C C . PHE A 1 296 ? -1.159 -8.220 15.326 1.00 94.12 296 PHE A C 1
ATOM 2419 O O . PHE A 1 296 ? -2.348 -7.930 15.477 1.00 94.12 296 PHE A O 1
ATOM 2426 N N . ILE A 1 297 ? -0.706 -9.472 15.418 1.00 94.06 297 ILE A N 1
ATOM 2427 C CA . ILE A 1 297 ? -1.575 -10.646 15.523 1.00 94.06 297 ILE A CA 1
ATOM 2428 C C . ILE A 1 297 ? -2.444 -10.569 16.775 1.00 94.06 297 ILE A C 1
ATOM 2430 O O . ILE A 1 297 ? -3.642 -10.832 16.708 1.00 94.06 297 ILE A O 1
ATOM 2434 N N . LEU A 1 298 ? -1.899 -10.133 17.916 1.00 96.19 298 LEU A N 1
ATOM 2435 C CA . LEU A 1 298 ? -2.686 -10.007 19.146 1.00 96.19 298 LEU A CA 1
ATOM 2436 C C . LEU A 1 298 ? -3.828 -8.988 19.023 1.00 96.19 298 LEU A C 1
ATOM 2438 O O . LEU A 1 298 ? -4.937 -9.258 19.498 1.00 96.19 298 LEU A O 1
ATOM 2442 N N . PHE A 1 299 ? -3.585 -7.834 18.395 1.00 96.94 299 PHE A N 1
ATOM 2443 C CA . PHE A 1 299 ? -4.639 -6.844 18.165 1.00 96.94 299 PHE A CA 1
ATOM 2444 C C . PHE A 1 299 ? -5.629 -7.298 17.089 1.00 96.94 299 PHE A C 1
ATOM 2446 O O . PHE A 1 299 ? -6.838 -7.145 17.278 1.00 96.94 299 PHE A O 1
ATOM 2453 N N . TYR A 1 300 ? -5.153 -7.907 16.005 1.00 96.62 300 TYR A N 1
ATOM 2454 C CA . TYR A 1 300 ? -6.000 -8.447 14.945 1.00 96.62 300 TYR A CA 1
ATOM 2455 C C . TYR A 1 300 ? -6.898 -9.588 15.441 1.00 96.62 300 TYR A C 1
ATOM 2457 O O . TYR A 1 300 ? -8.076 -9.608 15.101 1.00 96.62 300 TYR A O 1
ATOM 2465 N N . GLU A 1 301 ? -6.409 -10.471 16.317 1.00 96.38 301 GLU A N 1
ATOM 2466 C CA . GLU A 1 301 ? -7.208 -11.514 16.978 1.00 96.38 301 GLU A CA 1
ATOM 2467 C C . GLU A 1 301 ? -8.319 -10.929 17.855 1.00 96.38 301 GLU A C 1
ATOM 2469 O O . GLU A 1 301 ? -9.465 -11.384 17.822 1.00 96.38 301 GLU A O 1
ATOM 2474 N N . ALA A 1 302 ? -8.002 -9.896 18.644 1.00 97.19 302 ALA A N 1
ATOM 2475 C CA . ALA A 1 302 ? -8.992 -9.226 19.482 1.00 97.19 302 ALA A CA 1
ATOM 2476 C C . ALA A 1 302 ? -10.081 -8.547 18.634 1.00 97.19 302 ALA A C 1
ATOM 2478 O O . ALA A 1 302 ? -11.269 -8.645 18.955 1.00 97.19 302 ALA A O 1
ATOM 2479 N N . ILE A 1 303 ? -9.682 -7.894 17.539 1.00 97.94 303 ILE A N 1
ATOM 2480 C CA . ILE A 1 303 ? -10.594 -7.269 16.577 1.00 97.94 303 ILE A CA 1
ATOM 2481 C C . ILE A 1 303 ? -11.437 -8.336 15.873 1.00 97.94 303 ILE A C 1
ATOM 2483 O O . ILE A 1 303 ? -12.656 -8.211 15.846 1.00 97.94 303 ILE A O 1
ATOM 2487 N N . TYR A 1 304 ? -10.831 -9.413 15.374 1.00 97.69 304 TYR A N 1
ATOM 2488 C CA . TYR A 1 304 ? -11.537 -10.528 14.745 1.00 97.69 304 TYR A CA 1
ATOM 2489 C C . TYR A 1 304 ? -12.607 -11.114 15.677 1.00 97.69 304 TYR A C 1
ATOM 2491 O O . TYR A 1 304 ? -13.775 -11.208 15.301 1.00 97.69 304 TYR A O 1
ATOM 2499 N N . ALA A 1 305 ? -12.239 -11.437 16.923 1.00 97.88 305 ALA A N 1
ATOM 2500 C CA . ALA A 1 305 ? -13.174 -11.971 17.912 1.00 97.88 305 ALA A CA 1
ATOM 2501 C C . ALA A 1 305 ? -14.337 -11.007 18.194 1.00 97.88 305 ALA A C 1
ATOM 2503 O O . ALA A 1 305 ? -15.481 -11.443 18.325 1.00 97.88 305 ALA A O 1
ATOM 2504 N N . TYR A 1 306 ? -14.064 -9.699 18.244 1.00 98.25 306 TYR A N 1
ATOM 2505 C CA . TYR A 1 306 ? -15.108 -8.688 18.373 1.00 98.25 306 TYR A CA 1
ATOM 2506 C C . TYR A 1 306 ? -16.048 -8.654 17.160 1.00 98.25 306 TYR A C 1
ATOM 2508 O O . TYR A 1 306 ? -17.259 -8.535 17.333 1.00 98.25 306 TYR A O 1
ATOM 2516 N N . LEU A 1 307 ? -15.516 -8.753 15.943 1.00 97.31 307 LEU A N 1
ATOM 2517 C CA . LEU A 1 307 ? -16.318 -8.703 14.719 1.00 97.31 307 LEU A CA 1
ATOM 2518 C C . LEU A 1 307 ? -17.220 -9.933 14.560 1.00 97.31 307 LEU A C 1
ATOM 2520 O O . LEU A 1 307 ? -18.321 -9.798 14.031 1.00 97.31 307 LEU A O 1
ATOM 2524 N N . GLU A 1 308 ? -16.773 -11.099 15.026 1.00 97.25 308 GLU A N 1
ATOM 2525 C CA . GLU A 1 308 ? -17.528 -12.356 14.952 1.00 97.25 308 GLU A CA 1
ATOM 2526 C C . GLU A 1 308 ? -18.546 -12.521 16.087 1.00 97.25 308 GLU A C 1
ATOM 2528 O O . GLU A 1 308 ? -19.687 -12.920 15.861 1.00 97.25 308 GLU A O 1
ATOM 2533 N N . GLU A 1 309 ? -18.137 -12.240 17.327 1.00 96.62 309 GLU A N 1
ATOM 2534 C CA . GLU A 1 309 ? -18.905 -12.603 18.527 1.00 96.62 309 GLU A CA 1
ATOM 2535 C C . GLU A 1 309 ? -19.380 -11.379 19.335 1.00 96.62 309 GLU A C 1
ATOM 2537 O O . GLU A 1 309 ? -20.152 -11.520 20.287 1.00 96.62 309 GLU A O 1
ATOM 2542 N N . GLY A 1 310 ? -18.930 -10.171 18.988 1.00 97.50 310 GLY A N 1
ATOM 2543 C CA . GLY A 1 310 ? -19.149 -8.955 19.771 1.00 97.50 310 GLY A CA 1
ATOM 2544 C C . GLY A 1 310 ? -18.250 -8.860 21.010 1.00 97.50 310 GLY A C 1
ATOM 2545 O O . GLY A 1 310 ? -17.228 -9.541 21.149 1.00 97.50 310 GLY A O 1
ATOM 2546 N N . MET A 1 311 ? -18.619 -7.987 21.954 1.00 97.62 311 MET A N 1
ATOM 2547 C CA . MET A 1 311 ? -17.854 -7.743 23.185 1.00 97.62 311 MET A CA 1
ATOM 2548 C C . MET A 1 311 ? -18.068 -8.835 24.254 1.00 97.62 311 MET A C 1
ATOM 2550 O O . MET A 1 311 ? -18.641 -8.604 25.323 1.00 97.62 311 MET A O 1
ATOM 2554 N N . THR A 1 312 ? -17.595 -10.050 23.975 1.00 97.75 312 THR A N 1
ATOM 2555 C CA . THR A 1 312 ? -17.687 -11.205 24.883 1.00 97.75 312 THR A CA 1
ATOM 2556 C C . THR A 1 312 ? -16.552 -11.241 25.913 1.00 97.75 312 THR A C 1
ATOM 2558 O O . THR A 1 312 ? -15.603 -10.455 25.871 1.00 97.75 312 THR A O 1
ATOM 2561 N N . GLY A 1 313 ? -16.620 -12.186 26.859 1.00 96.75 313 GLY A N 1
ATOM 2562 C CA . GLY A 1 313 ? -15.510 -12.449 27.782 1.00 96.75 313 GLY A CA 1
ATOM 2563 C C . GLY A 1 313 ? -14.210 -12.815 27.054 1.00 96.75 313 GLY A C 1
ATOM 2564 O O . GLY A 1 313 ? -13.153 -12.315 27.425 1.00 96.75 313 GLY A O 1
ATOM 2565 N N . LYS A 1 314 ? -14.302 -13.602 25.971 1.00 97.06 314 LYS A N 1
ATOM 2566 C CA . LYS A 1 314 ? -13.166 -13.969 25.111 1.00 97.06 314 LYS A CA 1
ATOM 2567 C C . LYS A 1 314 ? -12.544 -12.732 24.464 1.00 97.06 314 LYS A C 1
ATOM 2569 O O . LYS A 1 314 ? -11.339 -12.530 24.592 1.00 97.06 314 LYS A O 1
ATOM 2574 N N . THR A 1 315 ? -13.362 -11.875 23.850 1.00 97.94 315 THR A N 1
ATOM 2575 C CA . THR A 1 315 ? -12.913 -10.618 23.232 1.00 97.94 315 THR A CA 1
ATOM 2576 C C . THR A 1 315 ? -12.185 -9.725 24.236 1.00 97.94 315 THR A C 1
ATOM 2578 O O . THR A 1 315 ? -11.096 -9.235 23.950 1.00 97.94 315 THR A O 1
ATOM 2581 N N . LYS A 1 316 ? -12.725 -9.573 25.454 1.00 97.50 316 LYS A N 1
ATOM 2582 C CA . LYS A 1 316 ? -12.074 -8.799 26.526 1.00 97.50 316 LYS A CA 1
ATOM 2583 C C . LYS A 1 316 ? -10.721 -9.380 26.926 1.00 97.50 316 LYS A C 1
ATOM 2585 O O . LYS A 1 316 ? -9.769 -8.624 27.084 1.00 97.50 316 LYS A O 1
ATOM 2590 N N . THR A 1 317 ? -10.623 -10.702 27.068 1.00 97.19 317 THR A N 1
ATOM 2591 C CA . THR A 1 317 ? -9.357 -11.374 27.393 1.00 97.19 317 THR A CA 1
ATOM 2592 C C . THR A 1 317 ? -8.314 -11.190 26.291 1.00 97.19 317 THR A C 1
ATOM 2594 O O . THR A 1 317 ? -7.155 -10.917 26.599 1.00 97.19 317 THR A O 1
ATOM 2597 N N . LEU A 1 318 ? -8.705 -11.294 25.017 1.00 97.06 318 LEU A N 1
ATOM 2598 C CA . LEU A 1 318 ? -7.800 -11.053 23.889 1.00 97.06 318 LEU A CA 1
ATOM 2599 C C . LEU A 1 318 ? -7.331 -9.595 23.851 1.00 97.06 318 LEU A C 1
ATOM 2601 O O . LEU A 1 318 ? -6.134 -9.344 23.739 1.00 97.06 318 LEU A O 1
ATOM 2605 N N . LEU A 1 319 ? -8.246 -8.642 24.042 1.00 97.62 319 LEU A N 1
ATOM 2606 C CA . LEU A 1 319 ? -7.920 -7.217 24.059 1.00 97.62 319 LEU A CA 1
ATOM 2607 C C . LEU A 1 319 ? -6.982 -6.851 25.221 1.00 97.62 319 LEU A C 1
ATOM 2609 O O . LEU A 1 319 ? -6.031 -6.103 25.025 1.00 97.62 319 LEU A O 1
ATOM 2613 N N . GLN A 1 320 ? -7.196 -7.428 26.409 1.00 97.69 320 GLN A N 1
ATOM 2614 C CA . GLN A 1 320 ? -6.287 -7.298 27.557 1.00 97.69 320 GLN A CA 1
ATOM 2615 C C . GLN A 1 320 ? -4.897 -7.856 27.267 1.00 97.69 320 GLN A C 1
ATOM 2617 O O . GLN A 1 320 ? -3.895 -7.236 27.615 1.00 97.69 320 GLN A O 1
ATOM 2622 N N . LYS A 1 321 ? -4.829 -9.028 26.627 1.00 96.50 321 LYS A N 1
ATOM 2623 C CA . LYS A 1 321 ? -3.559 -9.643 26.236 1.00 96.50 321 LYS A CA 1
ATOM 2624 C C . LYS A 1 321 ? -2.801 -8.758 25.242 1.00 96.50 321 LYS A C 1
ATOM 2626 O O . LYS A 1 321 ? -1.595 -8.589 25.403 1.00 96.50 321 LYS A O 1
ATOM 2631 N N . ALA A 1 322 ? -3.498 -8.192 24.257 1.00 97.00 322 ALA A N 1
ATOM 2632 C CA . ALA A 1 322 ? -2.922 -7.293 23.261 1.00 97.00 322 ALA A CA 1
ATOM 2633 C C . ALA A 1 322 ? -2.408 -5.984 23.891 1.00 97.00 322 ALA A C 1
ATOM 2635 O O . ALA A 1 322 ? -1.249 -5.624 23.696 1.00 97.00 322 ALA A O 1
ATOM 2636 N N . ASP A 1 323 ? -3.223 -5.333 24.730 1.00 97.44 323 ASP A N 1
ATOM 2637 C CA . ASP A 1 323 ? -2.853 -4.098 25.441 1.00 97.44 323 ASP A CA 1
ATOM 2638 C C . ASP A 1 323 ? -1.652 -4.305 26.374 1.00 97.44 323 ASP A C 1
ATOM 2640 O O . ASP A 1 323 ? -0.733 -3.492 26.405 1.00 97.44 323 ASP A O 1
ATOM 2644 N N . HIS A 1 324 ? -1.596 -5.434 27.088 1.00 96.44 324 HIS A N 1
ATOM 2645 C CA . HIS A 1 324 ? -0.447 -5.759 27.933 1.00 96.44 324 HIS A CA 1
ATOM 2646 C C . HIS A 1 324 ? 0.840 -5.991 27.126 1.00 96.44 324 HIS A C 1
ATOM 2648 O O . HIS A 1 324 ? 1.933 -5.708 27.616 1.00 96.44 324 HIS A O 1
ATOM 2654 N N . HIS A 1 325 ? 0.725 -6.522 25.906 1.00 96.75 325 HIS A N 1
ATOM 2655 C CA . HIS A 1 325 ? 1.877 -6.799 25.052 1.00 96.75 325 HIS A CA 1
ATOM 2656 C C . HIS A 1 325 ? 2.499 -5.515 24.495 1.00 96.75 325 HIS A C 1
ATOM 2658 O O . HIS A 1 325 ? 3.722 -5.369 24.536 1.00 96.75 325 HIS A O 1
ATOM 2664 N N . ASN A 1 326 ? 1.667 -4.587 24.013 1.00 97.38 326 ASN A N 1
ATOM 2665 C CA . ASN A 1 326 ? 2.104 -3.264 23.578 1.00 97.38 326 ASN A CA 1
ATOM 2666 C C . ASN A 1 326 ? 1.070 -2.181 23.969 1.00 97.38 326 ASN A C 1
ATOM 2668 O O . ASN A 1 326 ? 0.161 -1.867 23.190 1.00 97.38 326 ASN A O 1
ATOM 2672 N N . PRO A 1 327 ? 1.227 -1.546 25.147 1.00 96.38 327 PRO A N 1
ATOM 2673 C CA . PRO A 1 327 ? 0.279 -0.546 25.645 1.00 96.38 327 PRO A CA 1
ATOM 2674 C C . PRO A 1 327 ? 0.318 0.769 24.853 1.00 96.38 327 PRO A C 1
ATOM 2676 O O . PRO A 1 327 ? -0.555 1.629 25.010 1.00 96.38 327 PRO A O 1
ATOM 2679 N N . HIS A 1 328 ? 1.314 0.959 23.978 1.00 97.56 328 HIS A N 1
ATOM 2680 C CA . HIS A 1 328 ? 1.376 2.141 23.125 1.00 97.56 328 HIS A CA 1
ATOM 2681 C C . HIS A 1 328 ? 0.236 2.179 22.104 1.00 97.56 328 HIS A C 1
ATOM 2683 O O . HIS A 1 328 ? -0.187 3.275 21.734 1.00 97.56 328 HIS A O 1
ATOM 2689 N N . VAL A 1 329 ? -0.320 1.028 21.706 1.00 97.12 329 VAL A N 1
ATOM 2690 C CA . VAL A 1 329 ? -1.476 0.978 20.796 1.00 97.12 329 VAL A CA 1
ATOM 2691 C C . VAL A 1 329 ? -2.666 1.694 21.426 1.00 97.12 329 VAL A C 1
ATOM 2693 O O . VAL A 1 329 ? -3.215 2.614 20.823 1.00 97.12 329 VAL A O 1
ATOM 2696 N N . LYS A 1 330 ? -3.013 1.376 22.679 1.00 96.44 330 LYS A N 1
ATOM 2697 C CA . LYS A 1 330 ? -4.089 2.058 23.414 1.00 96.44 330 LYS A CA 1
ATOM 2698 C C . LYS A 1 330 ? -3.860 3.558 23.521 1.00 96.44 330 LYS A C 1
ATOM 2700 O O . LYS A 1 330 ? -4.778 4.338 23.264 1.00 96.44 330 LYS A O 1
ATOM 2705 N N . ASP A 1 331 ? -2.643 3.976 23.851 1.00 95.31 331 ASP A N 1
ATOM 2706 C CA . ASP A 1 331 ? -2.286 5.395 23.907 1.00 95.31 331 ASP A CA 1
ATOM 2707 C C . ASP A 1 331 ? -2.541 6.107 22.567 1.00 95.31 331 ASP A C 1
ATOM 2709 O O . ASP A 1 331 ? -3.132 7.188 22.526 1.00 95.31 331 ASP A O 1
ATOM 2713 N N . LEU A 1 332 ? -2.124 5.504 21.457 1.00 93.12 332 LEU A N 1
ATOM 2714 C CA . LEU A 1 332 ? -2.270 6.073 20.119 1.00 93.12 332 LEU A CA 1
ATOM 2715 C C . LEU A 1 332 ? -3.717 6.010 19.599 1.00 93.12 332 LEU A C 1
ATOM 2717 O O . LEU A 1 332 ? -4.163 6.933 18.908 1.00 93.12 332 LEU A O 1
ATOM 2721 N N . VAL A 1 333 ? -4.492 4.984 19.966 1.00 91.69 333 VAL A N 1
ATOM 2722 C CA . VAL A 1 333 ? -5.935 4.916 19.685 1.00 91.69 333 VAL A CA 1
ATOM 2723 C C . VAL A 1 333 ? -6.668 6.046 20.411 1.00 91.69 333 VAL A C 1
ATOM 2725 O O . VAL A 1 333 ? -7.409 6.799 19.777 1.00 91.69 333 VAL A O 1
ATOM 2728 N N . LEU A 1 334 ? -6.439 6.205 21.720 1.00 89.75 334 LEU A N 1
ATOM 2729 C CA . LEU A 1 334 ? -7.197 7.128 22.574 1.00 89.75 334 LEU A CA 1
ATOM 2730 C C . LEU A 1 334 ? -6.772 8.595 22.440 1.00 89.75 334 LEU A C 1
ATOM 2732 O O . LEU A 1 334 ? -7.582 9.487 22.713 1.00 89.75 334 LEU A O 1
ATOM 2736 N N . TYR A 1 335 ? -5.533 8.859 22.018 1.00 89.31 335 TYR A N 1
ATOM 2737 C CA . TYR A 1 335 ? -4.988 10.207 21.878 1.00 89.31 335 TYR A CA 1
ATOM 2738 C C . TYR A 1 335 ? -4.460 10.450 20.455 1.00 89.31 335 TYR A C 1
ATOM 2740 O O . TYR A 1 335 ? -3.248 10.429 20.247 1.00 89.31 335 TYR A O 1
ATOM 2748 N N . PRO A 1 336 ? -5.333 10.776 19.478 1.00 87.44 336 PRO A N 1
ATOM 2749 C CA . PRO A 1 336 ? -4.928 10.990 18.085 1.00 87.44 336 PRO A CA 1
ATOM 2750 C C . PRO A 1 336 ? -3.781 11.992 17.895 1.00 87.44 336 PRO A C 1
ATOM 2752 O O . PRO A 1 336 ? -2.948 11.801 17.024 1.00 87.44 336 PRO A O 1
ATOM 2755 N N . LYS A 1 337 ? -3.672 13.007 18.766 1.00 85.62 337 LYS A N 1
ATOM 2756 C CA . LYS A 1 337 ? -2.574 13.994 18.764 1.00 85.62 337 LYS A CA 1
ATOM 2757 C C . LYS A 1 337 ? -1.183 13.418 19.072 1.00 85.62 337 LYS A C 1
ATOM 2759 O O . LYS A 1 337 ? -0.205 14.142 18.953 1.00 85.62 337 LYS A O 1
ATOM 2764 N N . LYS A 1 338 ? -1.096 12.179 19.566 1.00 87.38 338 LYS A N 1
ATOM 2765 C CA . LYS A 1 338 ? 0.172 11.480 19.827 1.00 87.38 338 LYS A CA 1
ATOM 2766 C C . LYS A 1 338 ? 0.629 10.629 18.638 1.00 87.38 338 LYS A C 1
ATOM 2768 O O . LYS A 1 338 ? 1.727 10.083 18.704 1.00 87.38 338 LYS A O 1
ATOM 2773 N N . ARG A 1 339 ? -0.214 10.454 17.613 1.00 88.31 339 ARG A N 1
ATOM 2774 C CA . ARG A 1 339 ? 0.138 9.678 16.420 1.00 88.31 339 ARG A CA 1
ATOM 2775 C C . ARG A 1 339 ? 1.208 10.430 15.631 1.00 88.31 339 ARG A C 1
ATOM 2777 O O . ARG A 1 339 ? 1.153 11.659 15.609 1.00 88.31 339 ARG A O 1
ATOM 2784 N N . PRO A 1 340 ? 2.179 9.719 15.043 1.00 84.19 340 PRO A N 1
ATOM 2785 C CA . PRO A 1 340 ? 3.125 10.361 14.150 1.00 84.19 340 PRO A CA 1
ATOM 2786 C C . PRO A 1 340 ? 2.400 10.817 12.876 1.00 84.19 340 PRO A C 1
ATOM 2788 O O . PRO A 1 340 ? 1.404 10.206 12.481 1.00 84.19 340 PRO A O 1
ATOM 2791 N N . ASP A 1 341 ? 2.896 11.889 12.259 1.00 78.81 341 ASP A N 1
ATOM 2792 C CA . ASP A 1 341 ? 2.365 12.385 10.983 1.00 78.81 341 ASP A CA 1
ATOM 2793 C C . ASP A 1 341 ? 2.669 11.399 9.837 1.00 78.81 341 ASP A C 1
ATOM 2795 O O . ASP A 1 341 ? 1.851 11.221 8.940 1.00 78.81 341 ASP A O 1
ATOM 2799 N N . GLU A 1 342 ? 3.809 10.702 9.918 1.00 76.19 342 GLU A N 1
ATOM 2800 C CA . GLU A 1 342 ? 4.252 9.663 8.983 1.00 76.19 342 GLU A CA 1
ATOM 2801 C C . GLU A 1 342 ? 4.711 8.415 9.751 1.00 76.19 342 GLU A C 1
ATOM 2803 O O . GLU A 1 342 ? 5.278 8.511 10.845 1.00 76.19 342 GLU A O 1
ATOM 2808 N N . LEU A 1 343 ? 4.455 7.230 9.194 1.00 84.06 343 LEU A N 1
ATOM 2809 C CA . LEU A 1 343 ? 4.969 5.983 9.759 1.00 84.06 343 LEU A CA 1
ATOM 2810 C C . LEU A 1 343 ? 6.470 5.859 9.478 1.00 84.06 343 LEU A C 1
ATOM 2812 O O . LEU A 1 343 ? 6.965 6.314 8.454 1.00 84.06 343 LEU A O 1
ATOM 2816 N N . SER A 1 344 ? 7.190 5.241 10.411 1.00 77.75 344 SER A N 1
ATOM 2817 C CA . SER A 1 344 ? 8.612 4.941 10.245 1.00 77.75 344 SER A CA 1
ATOM 2818 C C . SER A 1 344 ? 8.792 3.727 9.332 1.00 77.75 344 SER A C 1
ATOM 2820 O O . SER A 1 344 ? 8.073 2.743 9.496 1.00 77.75 344 SER A O 1
ATOM 2822 N N . ASP A 1 345 ? 9.798 3.762 8.452 1.00 70.75 345 ASP A N 1
ATOM 2823 C CA . ASP A 1 345 ? 10.178 2.634 7.578 1.00 70.75 345 ASP A CA 1
ATOM 2824 C C . ASP A 1 345 ? 10.569 1.376 8.369 1.00 70.75 345 ASP A C 1
ATOM 2826 O O . ASP A 1 345 ? 10.483 0.251 7.881 1.00 70.75 345 ASP A O 1
ATOM 2830 N N . TYR A 1 346 ? 11.008 1.573 9.612 1.00 75.19 346 TYR A N 1
ATOM 2831 C CA . TYR A 1 346 ? 11.378 0.512 10.539 1.00 75.19 346 TYR A CA 1
ATOM 2832 C C . TYR A 1 346 ? 10.603 0.659 11.835 1.00 75.19 346 TYR A C 1
ATOM 2834 O O . TYR A 1 346 ? 10.378 1.778 12.308 1.00 75.19 346 TYR A O 1
ATOM 2842 N N . TYR A 1 347 ? 10.283 -0.470 12.458 1.00 85.81 347 TYR A N 1
ATOM 2843 C CA . TYR A 1 347 ? 9.699 -0.485 13.787 1.00 85.81 347 TYR A CA 1
ATOM 2844 C C . TYR A 1 347 ? 10.517 -1.312 14.775 1.00 85.81 347 TYR A C 1
ATOM 2846 O O . TYR A 1 347 ? 11.152 -2.307 14.420 1.00 85.81 347 TYR A O 1
ATOM 2854 N N . GLY A 1 348 ? 10.512 -0.881 16.035 1.00 88.38 348 GLY A N 1
ATOM 2855 C CA . GLY A 1 348 ? 11.063 -1.644 17.144 1.00 88.38 348 GLY A CA 1
ATOM 2856 C C . GLY A 1 348 ? 10.007 -2.542 17.784 1.00 88.38 348 GLY A C 1
ATOM 2857 O O . GLY A 1 348 ? 8.863 -2.144 17.988 1.00 88.38 348 GLY A O 1
ATOM 2858 N N . VAL A 1 349 ? 10.405 -3.757 18.160 1.00 91.75 349 VAL A N 1
ATOM 2859 C CA . VAL A 1 349 ? 9.521 -4.721 18.831 1.00 91.75 349 VAL A CA 1
ATOM 2860 C C . VAL A 1 349 ? 8.913 -4.102 20.096 1.00 91.75 349 VAL A C 1
ATOM 2862 O O . VAL A 1 349 ? 9.643 -3.691 21.002 1.00 91.75 349 VAL A O 1
ATOM 2865 N N . ARG A 1 350 ? 7.576 -4.088 20.175 1.00 93.81 350 ARG A N 1
ATOM 2866 C CA . ARG A 1 350 ? 6.759 -3.564 21.289 1.00 93.81 350 ARG A CA 1
ATOM 2867 C C . ARG A 1 350 ? 6.935 -2.081 21.589 1.00 93.81 350 ARG A C 1
ATOM 2869 O O . ARG A 1 350 ? 6.624 -1.633 22.694 1.00 93.81 350 ARG A O 1
ATOM 2876 N N . ASP A 1 351 ? 7.439 -1.309 20.637 1.00 94.62 351 ASP A N 1
ATOM 2877 C CA . ASP A 1 351 ? 7.619 0.122 20.821 1.00 94.62 351 ASP A CA 1
ATOM 2878 C C . ASP A 1 351 ? 6.456 0.941 20.230 1.00 94.62 351 ASP A C 1
ATOM 2880 O O . ASP A 1 351 ? 5.416 0.422 19.808 1.00 94.62 351 ASP A O 1
ATOM 2884 N N . LYS A 1 352 ? 6.618 2.267 20.248 1.00 94.88 352 LYS A N 1
ATOM 2885 C CA . LYS A 1 352 ? 5.626 3.209 19.718 1.00 94.88 352 LYS A CA 1
ATOM 2886 C C . LYS A 1 352 ? 5.512 3.187 18.195 1.00 94.88 352 LYS A C 1
ATOM 2888 O O . LYS A 1 352 ? 4.451 3.535 17.690 1.00 94.88 352 LYS A O 1
ATOM 2893 N N . THR A 1 353 ? 6.583 2.850 17.482 1.00 93.81 353 THR A N 1
ATOM 2894 C CA . THR A 1 353 ? 6.589 2.778 16.016 1.00 93.81 353 THR A CA 1
ATOM 2895 C C . THR A 1 353 ? 5.825 1.550 15.537 1.00 93.81 353 THR A C 1
ATOM 2897 O O . THR A 1 353 ? 4.956 1.697 14.687 1.00 93.81 353 THR A O 1
ATOM 2900 N N . GLU A 1 354 ? 6.010 0.390 16.175 1.00 95.00 354 GLU A N 1
ATOM 2901 C CA . GLU A 1 354 ? 5.213 -0.816 15.898 1.00 95.00 354 GLU A CA 1
ATOM 2902 C C . GLU A 1 354 ? 3.731 -0.578 16.214 1.00 95.00 354 GLU A C 1
ATOM 2904 O O . GLU A 1 354 ? 2.847 -0.866 15.406 1.00 95.00 354 GLU A O 1
ATOM 2909 N N . ALA A 1 355 ? 3.450 0.050 17.360 1.00 96.50 355 ALA A N 1
ATOM 2910 C CA . ALA A 1 355 ? 2.090 0.422 17.725 1.00 96.50 355 ALA A CA 1
ATOM 2911 C C . ALA A 1 355 ? 1.442 1.387 16.719 1.00 96.50 355 ALA A C 1
ATOM 2913 O O . ALA A 1 355 ? 0.235 1.311 16.495 1.00 96.50 355 ALA A O 1
ATOM 2914 N N . ALA A 1 356 ? 2.211 2.302 16.121 1.00 94.81 356 ALA A N 1
ATOM 2915 C CA . ALA A 1 356 ? 1.691 3.241 15.133 1.00 94.81 356 ALA A CA 1
ATOM 2916 C C . ALA A 1 356 ? 1.226 2.531 13.854 1.00 94.81 356 ALA A C 1
ATOM 2918 O O . ALA A 1 356 ? 0.178 2.909 13.327 1.00 94.81 356 ALA A O 1
ATOM 2919 N N . VAL A 1 357 ? 1.935 1.485 13.411 1.00 93.00 357 VAL A N 1
ATOM 2920 C CA . VAL A 1 357 ? 1.517 0.669 12.259 1.00 93.00 357 VAL A CA 1
ATOM 2921 C C . VAL A 1 357 ? 0.198 -0.041 12.567 1.00 93.00 357 VAL A C 1
ATOM 2923 O O . VAL A 1 357 ? -0.787 0.184 11.869 1.00 93.00 357 VAL A O 1
ATOM 2926 N N . VAL A 1 358 ? 0.111 -0.756 13.697 1.00 95.50 358 VAL A N 1
ATOM 2927 C CA . VAL A 1 358 ? -1.135 -1.431 14.117 1.00 95.50 358 VAL A CA 1
ATOM 2928 C C . VAL A 1 358 ? -2.311 -0.459 14.183 1.00 95.50 358 VAL A C 1
ATOM 2930 O O . VAL A 1 358 ? -3.413 -0.775 13.738 1.00 95.50 358 VAL A O 1
ATOM 2933 N N . VAL A 1 359 ? -2.104 0.742 14.727 1.00 94.50 359 VAL A N 1
ATOM 2934 C CA . VAL A 1 359 ? -3.154 1.769 14.814 1.00 94.50 359 VAL A CA 1
ATOM 2935 C C . VAL A 1 359 ? -3.558 2.280 13.440 1.00 94.50 359 VAL A C 1
ATOM 2937 O O . VAL A 1 359 ? -4.742 2.548 13.246 1.00 94.50 359 VAL A O 1
ATOM 2940 N N . SER A 1 360 ? -2.613 2.431 12.512 1.00 89.69 360 SER A N 1
ATOM 2941 C CA . SER A 1 360 ? -2.901 2.816 11.131 1.00 89.69 360 SER A CA 1
ATOM 2942 C C . SER A 1 360 ? -3.813 1.786 10.461 1.00 89.69 360 SER A C 1
ATOM 2944 O O . SER A 1 360 ? -4.883 2.152 9.975 1.00 89.69 360 SER A O 1
ATOM 2946 N N . ASP A 1 361 ? -3.454 0.506 10.562 1.00 91.38 361 ASP A N 1
ATOM 2947 C CA . ASP A 1 361 ? -4.166 -0.616 9.936 1.00 91.38 361 ASP A CA 1
ATOM 2948 C C . ASP A 1 361 ? -5.564 -0.855 10.518 1.00 91.38 361 ASP A C 1
ATOM 2950 O O . ASP A 1 361 ? -6.471 -1.345 9.850 1.00 91.38 361 ASP A O 1
ATOM 2954 N N . THR A 1 362 ? -5.746 -0.531 11.798 1.00 93.69 362 THR A N 1
ATOM 2955 C CA . THR A 1 362 ? -6.969 -0.850 12.552 1.00 93.69 362 THR A CA 1
ATOM 2956 C C . THR A 1 362 ? -7.814 0.376 12.868 1.00 93.69 362 THR A C 1
ATOM 2958 O O . THR A 1 362 ? -8.808 0.281 13.591 1.00 93.69 362 THR A O 1
ATOM 2961 N N . LEU A 1 363 ? -7.458 1.551 12.335 1.00 89.69 363 LEU A N 1
ATOM 2962 C CA . LEU A 1 363 ? -8.121 2.807 12.678 1.00 89.69 363 LEU A CA 1
ATOM 2963 C C . LEU A 1 363 ? -9.630 2.772 12.397 1.00 89.69 363 LEU A C 1
ATOM 2965 O O . LEU A 1 363 ? -10.421 3.334 13.163 1.00 89.69 363 LEU A O 1
ATOM 2969 N N . TRP A 1 364 ? -10.027 2.101 11.315 1.00 89.50 364 TRP A N 1
ATOM 2970 C CA . TRP A 1 364 ? -11.423 1.893 10.945 1.00 89.50 364 TRP A CA 1
ATOM 2971 C C . TRP A 1 364 ? -12.202 1.200 12.075 1.00 89.50 364 TRP A C 1
ATOM 2973 O O . TRP A 1 364 ? -13.283 1.668 12.438 1.00 89.50 364 TRP A O 1
ATOM 2983 N N . ALA A 1 365 ? -11.626 0.172 12.708 1.00 92.75 365 ALA A N 1
ATOM 2984 C CA . ALA A 1 365 ? -12.289 -0.620 13.737 1.00 92.75 365 ALA A CA 1
ATOM 2985 C C . ALA A 1 365 ? -12.574 0.237 14.972 1.00 92.75 365 ALA A C 1
ATOM 2987 O O . ALA A 1 365 ? -13.706 0.279 15.460 1.00 92.75 365 ALA A O 1
ATOM 2988 N N . TRP A 1 366 ? -11.580 1.003 15.431 1.00 90.81 366 TRP A N 1
ATOM 2989 C CA . TRP A 1 366 ? -11.731 1.877 16.597 1.00 90.81 366 TRP A CA 1
ATOM 2990 C C . TRP A 1 366 ? -12.718 3.030 16.354 1.00 90.81 366 TRP A C 1
ATOM 2992 O O . TRP A 1 366 ? -13.420 3.473 17.269 1.00 90.81 366 TRP A O 1
ATOM 3002 N N . ASN A 1 367 ? -12.795 3.525 15.119 1.00 85.75 367 ASN A N 1
ATOM 3003 C CA . ASN A 1 367 ? -13.694 4.620 14.763 1.00 85.75 367 ASN A CA 1
ATOM 3004 C C . ASN A 1 367 ? -15.145 4.157 14.574 1.00 85.75 367 ASN A C 1
ATOM 3006 O O . ASN A 1 367 ? -16.075 4.875 14.953 1.00 85.75 367 ASN A O 1
ATOM 3010 N N . GLN A 1 368 ? -15.349 2.977 13.988 1.00 87.75 368 GLN A N 1
ATOM 3011 C CA . GLN A 1 368 ? -16.677 2.456 13.661 1.00 87.75 368 GLN A CA 1
ATOM 3012 C C . GLN A 1 368 ? -17.315 1.702 14.837 1.00 87.75 368 GLN A C 1
ATOM 3014 O O . GLN A 1 368 ? -18.533 1.759 15.025 1.00 87.75 368 GLN A O 1
ATOM 3019 N N . HIS A 1 369 ? -16.511 1.060 15.688 1.00 91.25 369 HIS A N 1
ATOM 3020 C CA . HIS A 1 369 ? -16.992 0.217 16.781 1.00 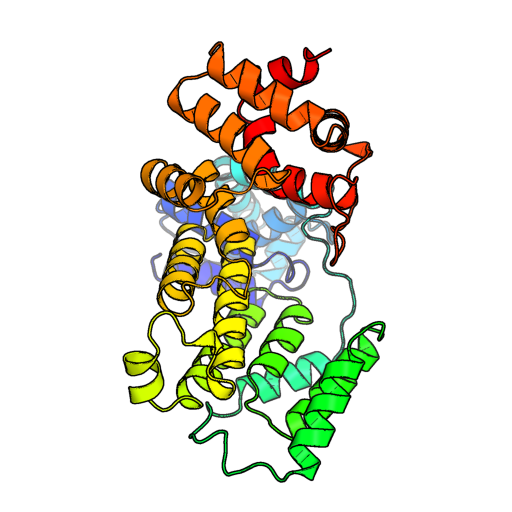91.25 369 HIS A CA 1
ATOM 3021 C C . HIS A 1 369 ? -16.743 0.852 18.151 1.00 91.25 369 HIS A C 1
ATOM 3023 O O . HIS A 1 369 ? -15.788 0.544 18.863 1.00 91.25 369 HIS A O 1
ATOM 3029 N N . LYS A 1 370 ? -17.658 1.739 18.560 1.00 92.75 370 LYS A N 1
ATOM 3030 C CA . LYS A 1 370 ? -17.551 2.474 19.834 1.00 92.75 370 LYS A CA 1
ATOM 3031 C C . LYS A 1 370 ? -17.466 1.568 21.064 1.00 92.75 370 LYS A C 1
ATOM 3033 O O . LYS A 1 370 ? -16.793 1.938 22.019 1.00 92.75 370 LYS A O 1
ATOM 3038 N N . GLU A 1 371 ? -18.133 0.414 21.050 1.00 97.31 371 GLU A N 1
ATOM 3039 C CA . GLU A 1 371 ? -18.073 -0.552 22.155 1.00 97.31 371 GLU A CA 1
ATOM 3040 C C . GLU A 1 371 ? -16.664 -1.144 22.311 1.00 97.31 371 GLU A C 1
ATOM 3042 O O . GLU A 1 371 ? -16.148 -1.198 23.426 1.00 97.31 371 GLU A O 1
ATOM 3047 N N . LEU A 1 372 ? -16.007 -1.497 21.201 1.00 96.56 372 LEU A N 1
ATOM 3048 C CA . LEU A 1 372 ? -14.623 -1.973 21.186 1.00 96.56 372 LEU A CA 1
ATOM 3049 C C . LEU A 1 372 ? -13.652 -0.918 21.736 1.00 96.56 372 LEU A C 1
ATOM 3051 O O . LEU A 1 372 ? -12.860 -1.200 22.636 1.00 96.56 372 LEU A O 1
ATOM 3055 N N . THR A 1 373 ? -13.764 0.323 21.263 1.00 94.81 373 THR A N 1
ATOM 3056 C CA . THR A 1 373 ? -12.923 1.439 21.727 1.00 94.81 373 THR A CA 1
ATOM 3057 C C . THR A 1 373 ? -13.162 1.782 23.194 1.00 94.81 373 THR A C 1
ATOM 3059 O O . THR A 1 373 ? -12.222 2.116 23.918 1.00 94.81 373 THR A O 1
ATOM 3062 N N . GLN A 1 374 ? -14.411 1.692 23.657 1.00 95.69 374 GLN A N 1
ATOM 3063 C CA . GLN A 1 374 ? -14.740 1.887 25.064 1.00 95.69 374 GLN A CA 1
ATOM 3064 C C . GLN A 1 374 ? -14.138 0.773 25.929 1.00 95.69 374 GLN A C 1
ATOM 3066 O O . GLN A 1 374 ? -13.521 1.069 26.947 1.00 95.69 374 GLN A O 1
ATOM 3071 N N . ALA A 1 375 ? -14.217 -0.487 25.492 1.00 97.00 375 ALA A N 1
ATOM 3072 C CA . ALA A 1 375 ? -13.595 -1.597 26.206 1.00 97.00 375 ALA A CA 1
ATOM 3073 C C . ALA A 1 375 ? -12.070 -1.442 26.317 1.00 97.00 375 ALA A C 1
ATOM 3075 O O . ALA A 1 375 ? -11.532 -1.680 27.393 1.00 97.00 375 ALA A O 1
ATOM 3076 N N . LEU A 1 376 ? -11.389 -0.985 25.255 1.00 95.50 376 LEU A N 1
ATOM 3077 C CA . LEU A 1 376 ? -9.949 -0.693 25.293 1.00 95.50 376 LEU A CA 1
ATOM 3078 C C . LEU A 1 376 ? -9.620 0.417 26.305 1.00 95.50 376 LEU A C 1
ATOM 3080 O O . LEU A 1 376 ? -8.648 0.316 27.054 1.00 95.50 376 LEU A O 1
ATOM 3084 N N . ARG A 1 377 ? -10.444 1.474 26.359 1.00 95.12 377 ARG A N 1
ATOM 3085 C CA . ARG A 1 377 ? -10.308 2.571 27.332 1.00 95.12 377 ARG A CA 1
ATOM 3086 C C . ARG A 1 377 ? -10.436 2.083 28.773 1.00 95.12 377 ARG A C 1
ATOM 3088 O O . ARG A 1 377 ? -9.688 2.558 29.624 1.00 95.12 377 ARG A O 1
ATOM 3095 N N . ASP A 1 378 ? -11.359 1.161 29.021 1.00 95.62 378 ASP A N 1
ATOM 3096 C CA . ASP A 1 378 ? -11.703 0.679 30.361 1.00 95.62 378 ASP A CA 1
ATOM 3097 C C . ASP A 1 378 ? -10.746 -0.403 30.891 1.00 95.62 378 ASP A C 1
ATOM 3099 O O . ASP A 1 378 ? -10.870 -0.817 32.046 1.00 95.62 378 ASP A O 1
ATOM 3103 N N . LEU A 1 379 ? -9.781 -0.857 30.081 1.00 91.81 379 LEU A N 1
ATOM 3104 C CA . LEU A 1 379 ? -8.698 -1.716 30.561 1.00 91.81 379 LEU A CA 1
ATOM 3105 C C . LEU A 1 379 ? -7.858 -0.969 31.609 1.00 91.81 379 LEU A C 1
ATOM 3107 O O . LEU A 1 379 ? -7.530 0.205 31.414 1.00 91.81 379 LEU A O 1
ATOM 3111 N N . GLN A 1 380 ? -7.535 -1.645 32.713 1.00 71.19 380 GLN A N 1
ATOM 3112 C CA . GLN A 1 380 ? -6.753 -1.090 33.824 1.00 71.19 380 GLN A CA 1
ATOM 3113 C C . GLN A 1 380 ? -5.255 -1.244 33.614 1.00 71.19 380 GLN A C 1
ATOM 3115 O O . GLN A 1 380 ? -4.845 -2.351 33.200 1.00 71.19 380 GLN A O 1
#

Sequence (380 aa):
MNEAQQTVLTLFQQKQLDYDNHMEEMTHLWNDYCQRTSPDIKEPACFAAGLEYLASKTFLGPKLSQKACAEKYGVSIHKVSQAYRQLSDTVNDLISSYWRATVDGRFNPSLSHSKKLDDLINHILAVSTYPGNYSMELSQDQHFMLAELFSSFYGTSFFEKVELCWELFEIHPYHPDLYIIVAELAQHNHVKKRILTKAMINGENAIEPFIMTDLMGELWMEIDARPYLRAKAAYAEQLVNEYDFDGAILHYRELMRLNEGDNQGIWYKLLPLYLEHGYRTEARALLDDLQEADTFILFYEAIYAYLEEGMTGKTKTLLQKADHHNPHVKDLVLYPKKRPDELSDYYGVRDKTEAAVVVSDTLWAWNQHKELTQALRDLQ

Secondary structure (DSSP, 8-state):
--HHHHHHHHHHHHH--TTGGGHHHHHHHHHHHHHHH----S-HHHHHHHHHHHHHHHSSS----HHHHHHHHT--HHHHHHHHHHHHHHSHHHHHHHHHHHHTTTT-------HHHHHHHHHHHHSPPP-S-TTTSS-HHHHHHHHHHHHTTTT--HHHHHHHHHHHHHH-TT-HHHHHHHHHH-S-HHHHHHHHHHHHHHHHHTS-HHHHHHTTTBGGGSGGGHHHHHHHHHHHHHHHHTT-HHHHHHHHHHHHHHBTT-TT-HHHHHHHHHHHHT-HHHHHHHHHH-----HHHHHHHHHHHHHHH-S-HHHHHHHHHHHHH-THHHHHHH-GGGS-SS--SS--TTSHHHHHHHHHHHHHHHHH-HHHHHHHHH--

Radius of gyration: 23.58 Å; chains: 1; bounding box: 59×58×59 Å

Foldseek 3Di:
DDPLLVVLLVLLVVQDDFVLLCSLLLVVLSVQLCVQPVDPRPDSLLLSLLSVQLCLVQADTDNDDLVRSCVSSVHDSVSSVVSVCSSCVRCVVSSVVSSVCRVLVVSDDDPDDDPLLVVLLVVLLPDDFAQDADPPPADPVLVVVLVVLVVPPPPDDLVVLSVSLVVNCVSPVRQLVSLLSSLVSDSHLVSSLSSLVSSLRNLVRNDDPVLQVVQFQNSCVPPSNVSNLVSLLSNLVSCVSSVVLVSSLVSLVSSCRRHVVPPPVSLLVNLLSCLLVVVLVVNVVSLVVVPDPFLQSLVSVLSSCCVPPNPDPVSLVSLLSNCVQAVLLLVCLVDVVPADSDADPDDDGSDNSVSNSSCVSCVCSSVVPVVSNVSSVPRD